Protein AF-A0A1Y5IG64-F1 (afdb_monomer_lite)

Sequence (404 aa):
MSGAPDASAPPRKKPRTCKKKAFAASEKKAPPKVEPEPERERCERTKANDAAGKISTRSSTKEAPKAEKSNAFSTGSAPATRVAELTCQTTYDVVRARCGFCLKKKSMHINLYESSIVKLFQEDPDPKQALAWMQGNGVAYEVRSALRALLKTNKFDLFTYLFETTREKTFPISAPGILNEFFNELVSNAYGLITGDGVNLVPIEKYLKFLIDSGAKAQPRNVNAVLNNGVWTDGRSETSEKLLHFLKNEGGVSPDVSHAEVALLRSNINGLKFLHDVMGVPYQAYHVSMACENLDAKTVKFLIDDAGVNHDIDELYASLRDAWLHSETLHDRRYEDPFSIERKYNELKKYLRAKKGWSPERDRERLRTILTLFENHKETFQTAIYLDMCQFLKRLHQETLMND

pLDDT: mean 74.82, std 23.99, range [23.06, 96.75]

Secondary structure (DSSP, 8-state):
--------PPPPPPPPP-PPPPPPPPP-PPPPPPPPPPPPP--PPPP--------------------------------THHHHHTT--SHHHHHHTT-HHHHHH--S--EE-HHHHHHHHHH-S-HHHHHHHHHHTT-EE-HHHHHHHHHHTT-HHHHHHHHHHHHHHHS-TT-HHHHHHHHHHHHHTHHHH----STTPPPHHHHHHHHHHTT----HHHHHHHHHHS--STT--HHHHHHHHHHHHTT-----HHHHHHHHHTT-HHHHHIIIIIT-----HHHHHHHHHTT-HHHHHIIIIIS-----HHHHHHHHHHHHHH-HHHHHHHHH-HHHHHHHHHHHHHHHHHHHT--HHHHHHHHHHHHHHHHHHGGGS-HHHHHHHHHHHHHHHHHHHTT-

Foldseek 3Di:
DDDDDDDDDDDDDDDDDDDDDDDDDDDDDDDDDDDDDDDDDDDDDDDDDDDDDDDDDDDDDDDDDDDDDDDDDDPPPPPPVVVVVVQQPALLRCLLVLPPVCLVVDPDLSEDDLVSLLVLLQPRPCNLVSVVSCVVSVRHYDLLSNLLSCQQSQPVVSSLVSCVVCVCPQCNPVCVVSLQVSLLVCLLCVPVRHPDDDPDHDHSLVVSLVSVVVPHAQDQVSLLSLLQRPDQDPPRRVSSLVSVVSCVPRRVDQDEAVSLVSNLVVLRQSSVCCCCVPRVHAYEQVSLLSNLLVLPQVNNCCVCPPSVHDDDLVVSLVSSVCCCVDPPVLVVVCVVPVVVSVVSSLSNNVVSCVVVVNDLVNLVVVLVVVVVVCVVCVVVDDPVVSVVVVVVSVVSVVVSVVND

Radius of gyration: 36.65 Å; chains: 1; bounding box: 65×60×144 Å

Organism: Ostreococcus tauri (NCBI:txid70448)

Structure (mmCIF, N/CA/C/O backbone):
data_AF-A0A1Y5IG64-F1
#
_entry.id   AF-A0A1Y5IG64-F1
#
loop_
_atom_site.group_PDB
_atom_site.id
_atom_site.type_symbol
_atom_site.label_atom_id
_atom_site.label_alt_id
_atom_site.label_comp_id
_atom_site.label_asym_id
_atom_site.label_entity_id
_atom_site.label_seq_id
_atom_site.pdbx_PDB_ins_code
_atom_site.Cartn_x
_atom_site.Cartn_y
_atom_site.Cartn_z
_atom_site.occupancy
_atom_site.B_iso_or_equiv
_atom_site.auth_seq_id
_atom_site.auth_comp_id
_atom_site.auth_asym_id
_atom_site.auth_atom_id
_atom_site.pdbx_PDB_model_num
ATOM 1 N N . MET A 1 1 ? -23.969 -7.029 -63.783 1.00 33.97 1 MET A N 1
ATOM 2 C CA . MET A 1 1 ? -22.549 -6.764 -64.097 1.00 33.97 1 MET A CA 1
ATOM 3 C C . MET A 1 1 ? -22.362 -5.259 -64.167 1.00 33.97 1 MET A C 1
ATOM 5 O O . MET A 1 1 ? -23.190 -4.654 -64.826 1.00 33.97 1 MET A O 1
ATOM 9 N N . SER A 1 2 ? -21.333 -4.734 -63.482 1.00 33.03 2 SER A N 1
ATOM 10 C CA . SER A 1 2 ? -20.547 -3.512 -63.796 1.00 33.03 2 SER A CA 1
ATOM 11 C C . SER A 1 2 ? -21.308 -2.177 -63.987 1.00 33.03 2 SER A C 1
ATOM 13 O O . SER A 1 2 ? -22.232 -2.113 -64.775 1.00 33.03 2 SER A O 1
ATOM 15 N N . GLY A 1 3 ? -20.973 -1.030 -63.391 1.00 28.92 3 GLY A N 1
ATOM 16 C CA . GLY A 1 3 ? -19.841 -0.585 -62.580 1.00 28.92 3 GLY A CA 1
ATOM 17 C C . GLY A 1 3 ? -20.014 0.906 -62.189 1.00 28.92 3 GLY A C 1
ATOM 18 O O . GLY A 1 3 ? -20.850 1.577 -62.777 1.00 28.92 3 GLY A O 1
ATOM 19 N N . ALA A 1 4 ? -19.240 1.308 -61.164 1.00 36.53 4 ALA A N 1
ATOM 20 C CA . ALA A 1 4 ? -18.713 2.607 -60.656 1.00 36.53 4 ALA A CA 1
ATOM 21 C C . ALA A 1 4 ? -19.200 3.994 -61.181 1.00 36.53 4 ALA A C 1
ATOM 23 O O . ALA A 1 4 ? -19.799 4.053 -62.247 1.00 36.53 4 ALA A O 1
ATOM 24 N N . PRO A 1 5 ? -18.803 5.148 -60.572 1.00 45.94 5 PRO A N 1
ATOM 25 C CA . PRO A 1 5 ? -18.219 5.452 -59.242 1.00 45.94 5 PRO A CA 1
ATOM 26 C C . PRO A 1 5 ? -19.018 6.551 -58.471 1.00 45.94 5 PRO A C 1
ATOM 28 O O . PRO A 1 5 ? -19.891 7.184 -59.045 1.00 45.94 5 PRO A O 1
ATOM 31 N N . ASP A 1 6 ? -18.736 6.809 -57.185 1.00 33.69 6 ASP A N 1
ATOM 32 C CA . ASP A 1 6 ? -18.164 8.107 -56.761 1.00 33.69 6 ASP A CA 1
ATOM 33 C C . ASP A 1 6 ? -17.884 8.204 -55.255 1.00 33.69 6 ASP A C 1
ATOM 35 O O . ASP A 1 6 ? -18.617 7.707 -54.399 1.00 33.69 6 ASP A O 1
ATOM 39 N N . ALA A 1 7 ? -16.770 8.866 -54.961 1.00 36.84 7 ALA A N 1
ATOM 40 C CA . ALA A 1 7 ? -16.235 9.119 -53.638 1.00 36.84 7 ALA A CA 1
ATOM 41 C C . ALA A 1 7 ? -16.813 10.414 -53.048 1.00 36.84 7 ALA A C 1
ATOM 43 O O . ALA A 1 7 ? -16.892 11.443 -53.713 1.00 36.84 7 ALA A O 1
ATOM 44 N N . SER A 1 8 ? -17.143 10.409 -51.758 1.00 34.44 8 SER A N 1
ATOM 45 C CA . SER A 1 8 ? -17.348 11.637 -50.983 1.00 34.44 8 SER A CA 1
ATOM 46 C C . SER A 1 8 ? -16.891 11.414 -49.546 1.00 34.44 8 SER A C 1
ATOM 48 O O . SER A 1 8 ? -17.601 10.853 -48.715 1.00 34.44 8 SER A O 1
ATOM 50 N N . ALA A 1 9 ? -15.655 11.831 -49.275 1.00 38.62 9 ALA A N 1
ATOM 51 C CA . ALA A 1 9 ? -15.092 11.916 -47.935 1.00 38.62 9 ALA A CA 1
ATOM 52 C C . ALA A 1 9 ? -15.527 13.235 -47.256 1.00 38.62 9 ALA A C 1
ATOM 54 O O . ALA A 1 9 ? -15.556 14.274 -47.919 1.00 38.62 9 ALA A O 1
ATOM 55 N N . PRO A 1 10 ? -15.822 13.240 -45.942 1.00 39.34 10 PRO A N 1
ATOM 56 C CA . PRO A 1 10 ? -16.149 14.461 -45.210 1.00 39.34 10 PRO A CA 1
ATOM 57 C C . PRO A 1 10 ? -14.890 15.284 -44.849 1.00 39.34 10 PRO A C 1
ATOM 59 O O . PRO A 1 10 ? -13.783 14.742 -44.770 1.00 39.34 10 PRO A O 1
ATOM 62 N N . PRO A 1 11 ? -15.027 16.604 -44.606 1.00 34.50 11 PRO A N 1
ATOM 63 C CA . PRO A 1 11 ? -13.896 17.524 -44.507 1.00 34.50 11 PRO A CA 1
ATOM 64 C C . PRO A 1 11 ? -13.125 17.417 -43.180 1.00 34.50 11 PRO A C 1
ATOM 66 O O . PRO A 1 11 ? -13.697 17.330 -42.091 1.00 34.50 11 PRO A O 1
ATOM 69 N N . ARG A 1 12 ? -11.790 17.508 -43.278 1.00 36.34 12 ARG A N 1
ATOM 70 C CA . ARG A 1 12 ? -10.842 17.578 -42.152 1.00 36.34 12 ARG A CA 1
ATOM 71 C C . ARG A 1 12 ? -11.046 18.861 -41.331 1.00 36.34 12 ARG A C 1
ATOM 73 O O . ARG A 1 12 ? -10.900 19.968 -41.850 1.00 36.34 12 ARG A O 1
ATOM 80 N N . LYS A 1 13 ? -11.307 18.723 -40.026 1.00 37.69 13 LYS A N 1
ATOM 81 C CA . LYS A 1 13 ? -11.280 19.835 -39.058 1.00 37.69 13 LYS A CA 1
ATOM 82 C C . LYS A 1 13 ? -9.829 20.257 -38.776 1.00 37.69 13 LYS A C 1
ATOM 84 O O . LYS A 1 13 ? -8.991 19.422 -38.451 1.00 37.69 13 LYS A O 1
ATOM 89 N N . LYS A 1 14 ? -9.549 21.561 -38.892 1.00 38.91 14 LYS A N 1
ATOM 90 C CA . LYS A 1 14 ? -8.269 22.194 -38.521 1.00 38.91 14 LYS A CA 1
ATOM 91 C C . LYS A 1 14 ? -8.061 22.161 -36.993 1.00 38.91 14 LYS A C 1
ATOM 93 O O . LYS A 1 14 ? -9.038 22.349 -36.263 1.00 38.91 14 LYS A O 1
ATOM 98 N N . PRO A 1 15 ? -6.824 21.982 -36.494 1.00 33.06 15 PRO A N 1
ATOM 99 C CA . PRO A 1 15 ? -6.539 22.009 -35.061 1.00 33.06 15 PRO A CA 1
ATOM 100 C C . PRO A 1 15 ? -6.645 23.430 -34.484 1.00 33.06 15 PRO A C 1
ATOM 102 O O . PRO A 1 15 ? -6.198 24.406 -35.088 1.00 33.06 15 PRO A O 1
ATOM 105 N N . ARG A 1 16 ? -7.259 23.533 -33.299 1.00 32.62 16 ARG A N 1
ATOM 106 C CA . ARG A 1 16 ? -7.355 24.761 -32.497 1.00 32.62 16 ARG A CA 1
ATOM 107 C C . ARG A 1 16 ? -5.988 25.102 -31.898 1.00 32.62 16 ARG A C 1
ATOM 109 O O . ARG A 1 16 ? -5.377 24.275 -31.232 1.00 32.62 16 ARG A O 1
ATOM 116 N N . THR A 1 17 ? -5.550 26.340 -32.090 1.00 32.34 17 THR A N 1
ATOM 117 C CA . THR A 1 17 ? -4.389 26.937 -31.428 1.00 32.34 17 THR A CA 1
ATOM 118 C C . THR A 1 17 ? -4.744 27.346 -29.993 1.00 32.34 17 THR A C 1
ATOM 120 O O . THR A 1 17 ? -5.637 28.163 -29.767 1.00 32.34 17 THR A O 1
ATOM 123 N N . CYS A 1 18 ? -4.038 26.793 -29.004 1.00 29.41 18 CYS A N 1
ATOM 124 C CA . CYS A 1 18 ? -4.096 27.262 -27.618 1.00 29.41 18 CYS A CA 1
ATOM 125 C C . CYS A 1 18 ? -3.250 28.534 -27.467 1.00 29.41 18 CYS A C 1
ATOM 127 O O . CYS A 1 18 ? -2.028 28.506 -27.610 1.00 29.41 18 CYS A O 1
ATOM 129 N N . LYS A 1 19 ? -3.900 29.663 -27.161 1.00 32.22 19 LYS A N 1
ATOM 130 C CA . LYS A 1 19 ? -3.225 30.897 -26.741 1.00 32.22 19 LYS A CA 1
ATOM 131 C C . LYS A 1 19 ? -2.602 30.688 -25.355 1.00 32.22 19 LYS A C 1
ATOM 133 O O . LYS A 1 19 ? -3.322 30.432 -24.392 1.00 32.22 19 LYS A O 1
ATOM 138 N N . LYS A 1 20 ? -1.276 30.844 -25.260 1.00 31.23 20 LYS A N 1
ATOM 139 C CA . LYS A 1 20 ? -0.533 31.016 -24.000 1.00 31.23 20 LYS A CA 1
ATOM 140 C C . LYS A 1 20 ? -1.132 32.193 -23.220 1.00 31.23 20 LYS A C 1
ATOM 142 O O . LYS A 1 20 ? -1.139 33.315 -23.723 1.00 31.23 20 LYS A O 1
ATOM 147 N N . LYS A 1 21 ? -1.609 31.955 -21.995 1.00 31.77 21 LYS A N 1
ATOM 148 C CA . LYS A 1 21 ? -1.786 33.027 -21.007 1.00 31.77 21 LYS A CA 1
ATOM 149 C C . LYS A 1 21 ? -0.407 33.365 -20.446 1.00 31.77 21 LYS A C 1
ATOM 151 O O . LYS A 1 21 ? 0.271 32.495 -19.910 1.00 31.77 21 LYS A O 1
ATOM 156 N N . ALA A 1 22 ? 0.000 34.616 -20.625 1.00 30.78 22 ALA A N 1
ATOM 157 C CA . ALA A 1 22 ? 1.173 35.189 -19.988 1.00 30.78 22 ALA A CA 1
ATOM 158 C C . ALA A 1 22 ? 0.936 35.275 -18.472 1.00 30.78 22 ALA A C 1
ATOM 160 O O . ALA A 1 22 ? -0.096 35.790 -18.039 1.00 30.78 22 ALA A O 1
ATOM 161 N N . PHE A 1 23 ? 1.879 34.768 -17.679 1.00 31.48 23 PHE A N 1
ATOM 162 C CA . PHE A 1 23 ? 1.954 35.075 -16.255 1.00 31.48 23 PHE A CA 1
ATOM 163 C C . PHE A 1 23 ? 2.516 36.490 -16.101 1.00 31.48 23 PHE A C 1
ATOM 165 O O . PHE A 1 23 ? 3.599 36.795 -16.599 1.00 31.48 23 PHE A O 1
ATOM 172 N N . ALA A 1 24 ? 1.747 37.358 -15.446 1.00 29.95 24 ALA A N 1
ATOM 173 C CA . ALA A 1 24 ? 2.205 38.668 -15.018 1.00 29.95 24 ALA A CA 1
ATOM 174 C C . ALA A 1 24 ? 3.202 38.507 -13.860 1.00 29.95 24 ALA A C 1
ATOM 176 O O . ALA A 1 24 ? 2.967 37.732 -12.932 1.00 29.95 24 ALA A O 1
ATOM 177 N N . ALA A 1 25 ? 4.309 39.244 -13.933 1.00 34.56 25 ALA A N 1
ATOM 178 C CA . ALA A 1 25 ? 5.285 39.369 -12.863 1.00 34.56 25 ALA A CA 1
ATOM 179 C C . ALA A 1 25 ? 4.632 40.022 -11.633 1.00 34.56 25 ALA A C 1
ATOM 181 O O . ALA A 1 25 ? 4.105 41.128 -11.732 1.00 34.56 25 ALA A O 1
ATOM 182 N N . SER A 1 26 ? 4.672 39.342 -10.484 1.00 32.34 26 SER A N 1
ATOM 183 C CA . SER A 1 26 ? 4.346 39.943 -9.189 1.00 32.34 26 SER A CA 1
ATOM 184 C C . SER A 1 26 ? 5.634 40.372 -8.499 1.00 32.34 26 SER A C 1
ATOM 186 O O . SER A 1 26 ? 6.600 39.615 -8.411 1.00 32.34 26 SER A O 1
ATOM 188 N N . GLU A 1 27 ? 5.619 41.609 -8.026 1.00 31.97 27 GLU A N 1
ATOM 189 C CA . GLU A 1 27 ? 6.709 42.331 -7.387 1.00 31.97 27 GLU A CA 1
ATOM 190 C C . GLU A 1 27 ? 7.271 41.618 -6.146 1.00 31.97 27 GLU A C 1
ATOM 192 O O . GLU A 1 27 ? 6.560 40.966 -5.377 1.00 31.97 27 GLU A O 1
ATOM 197 N N . LYS A 1 28 ? 8.583 41.789 -5.949 1.00 37.09 28 LYS A N 1
ATOM 198 C CA . LYS A 1 28 ? 9.351 41.338 -4.786 1.00 37.09 28 LYS A CA 1
ATOM 199 C C . LYS A 1 28 ? 8.779 41.941 -3.495 1.00 37.09 28 LYS A C 1
ATOM 201 O O . LYS A 1 28 ? 8.918 43.139 -3.265 1.00 37.09 28 LYS A O 1
ATOM 206 N N . LYS A 1 29 ? 8.240 41.104 -2.604 1.00 31.36 29 LYS A N 1
ATOM 207 C CA . LYS A 1 29 ? 8.112 41.430 -1.174 1.00 31.36 29 LYS A CA 1
ATOM 208 C C . LYS A 1 29 ? 9.368 40.961 -0.441 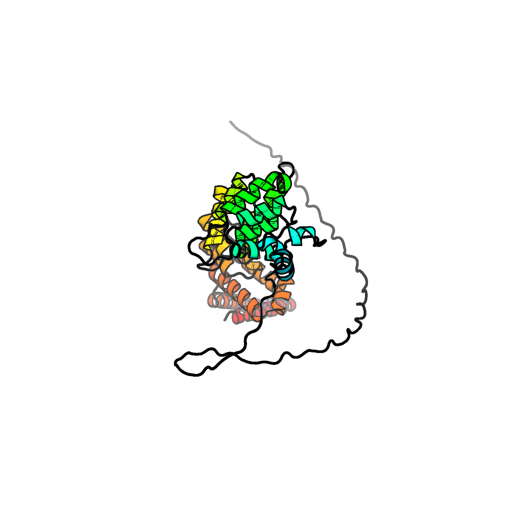1.00 31.36 29 LYS A C 1
ATOM 210 O O . LYS A 1 29 ? 9.766 39.808 -0.570 1.00 31.36 29 LYS A O 1
ATOM 215 N N . ALA A 1 30 ? 9.994 41.872 0.301 1.00 37.03 30 ALA A N 1
ATOM 216 C CA . ALA A 1 30 ? 11.120 41.576 1.181 1.00 37.03 30 ALA A CA 1
ATOM 217 C C . ALA A 1 30 ? 10.719 40.566 2.282 1.00 37.03 30 ALA A C 1
ATOM 219 O O . ALA A 1 30 ? 9.566 40.592 2.724 1.00 37.03 30 ALA A O 1
ATOM 220 N N . PRO A 1 31 ? 11.638 39.697 2.743 1.00 36.34 31 PRO A N 1
ATOM 221 C CA . PRO A 1 31 ? 11.365 38.792 3.854 1.00 36.34 31 PRO A CA 1
ATOM 222 C C . PRO A 1 31 ? 11.219 39.574 5.176 1.00 36.34 31 PRO A C 1
ATOM 224 O O . PRO A 1 31 ? 11.891 40.595 5.360 1.00 36.34 31 PRO A O 1
ATOM 227 N N . PRO A 1 32 ? 10.353 39.129 6.105 1.00 33.94 32 PRO A N 1
ATOM 228 C CA . PRO A 1 32 ? 10.212 39.765 7.410 1.00 33.94 32 PRO A CA 1
ATOM 229 C C . PRO A 1 32 ? 11.474 39.572 8.267 1.00 33.94 32 PRO A C 1
ATOM 231 O O . PRO A 1 32 ? 12.120 38.525 8.226 1.00 33.94 32 PRO A O 1
ATOM 234 N N . LYS A 1 33 ? 11.812 40.604 9.052 1.00 31.08 33 LYS A N 1
ATOM 235 C CA . LYS A 1 33 ? 12.864 40.584 10.079 1.00 31.08 33 LYS A CA 1
ATOM 236 C C . LYS A 1 33 ? 12.590 39.469 11.093 1.00 31.08 33 LYS A C 1
ATOM 238 O O . LYS A 1 33 ? 11.515 39.432 11.682 1.00 31.08 33 LYS A O 1
ATOM 243 N N . VAL A 1 34 ? 13.587 38.617 11.317 1.00 35.06 34 VAL A N 1
ATOM 244 C CA . VAL A 1 34 ? 13.634 37.665 12.433 1.00 35.06 34 VAL A CA 1
ATOM 245 C C . VAL A 1 34 ? 14.163 38.413 13.658 1.00 35.06 34 VAL A C 1
ATOM 247 O O . VAL A 1 34 ? 15.277 38.937 13.620 1.00 35.06 34 VAL A O 1
ATOM 250 N N . GLU A 1 35 ? 13.361 38.502 14.717 1.00 31.98 35 GLU A N 1
ATOM 251 C CA . GLU A 1 35 ? 13.835 38.898 16.047 1.00 31.98 35 GLU A CA 1
ATOM 252 C C . GLU A 1 35 ? 14.477 37.681 16.744 1.00 31.98 35 GLU A C 1
ATOM 254 O O . GLU A 1 35 ? 13.980 36.564 16.581 1.00 31.98 35 GLU A O 1
ATOM 259 N N . PRO A 1 36 ? 15.586 37.853 17.485 1.00 31.89 36 PRO A N 1
ATOM 260 C CA . PRO A 1 36 ? 16.264 36.745 18.152 1.00 31.89 36 PRO A CA 1
ATOM 261 C C . PRO A 1 36 ? 15.487 36.276 19.395 1.00 31.89 36 PRO A C 1
ATOM 263 O O . PRO A 1 36 ? 15.160 37.077 20.269 1.00 31.89 36 PRO A O 1
ATOM 266 N N . GLU A 1 37 ? 15.222 34.969 19.489 1.00 34.62 37 GLU A N 1
ATOM 267 C CA . GLU A 1 37 ? 14.713 34.334 20.712 1.00 34.62 37 GLU A CA 1
ATOM 268 C C . GLU A 1 37 ? 15.788 34.307 21.820 1.00 34.62 37 GLU A C 1
ATOM 270 O O . GLU A 1 37 ? 16.969 34.106 21.525 1.00 34.62 37 GLU A O 1
ATOM 275 N N . PRO A 1 38 ? 15.399 34.468 23.100 1.00 31.50 38 PRO A N 1
ATOM 276 C CA . PRO A 1 38 ? 16.320 34.415 24.229 1.00 31.50 38 PRO A CA 1
ATOM 277 C C . PRO A 1 38 ? 16.741 32.975 24.566 1.00 31.50 38 PRO A C 1
ATOM 279 O O . PRO A 1 38 ? 15.919 32.057 24.633 1.00 31.50 38 PRO A O 1
ATOM 282 N N . GLU A 1 39 ? 18.040 32.809 24.820 1.00 30.05 39 GLU A N 1
ATOM 283 C CA . GLU A 1 39 ? 18.695 31.566 25.229 1.00 30.05 39 GLU A CA 1
ATOM 284 C C . GLU A 1 39 ? 17.996 30.917 26.437 1.00 30.05 39 GLU A C 1
ATOM 286 O O . GLU A 1 39 ? 17.817 31.535 27.487 1.00 30.05 39 GLU A O 1
ATOM 291 N N . ARG A 1 40 ? 17.614 29.639 26.304 1.00 29.86 40 ARG A N 1
ATOM 292 C CA . ARG A 1 40 ? 17.172 28.805 27.430 1.00 29.86 40 ARG A CA 1
ATOM 293 C C . ARG A 1 40 ? 18.341 27.977 27.949 1.00 29.86 40 ARG A C 1
ATOM 295 O O . ARG A 1 40 ? 18.925 27.183 27.213 1.00 29.86 40 ARG A O 1
ATOM 302 N N . GLU A 1 41 ? 18.630 28.155 29.234 1.00 27.66 41 GLU A N 1
ATOM 303 C CA . GLU A 1 41 ? 19.644 27.430 29.994 1.00 27.66 41 GLU A CA 1
ATOM 304 C C . GLU A 1 41 ? 19.469 25.907 29.915 1.00 27.66 41 GLU A C 1
ATOM 306 O O . GLU A 1 41 ? 18.396 25.332 30.124 1.00 27.66 41 GLU A O 1
ATOM 311 N N . ARG A 1 42 ? 20.591 25.254 29.626 1.00 24.09 42 ARG A N 1
ATOM 312 C CA . ARG A 1 42 ? 20.786 23.811 29.558 1.00 24.09 42 ARG A CA 1
ATOM 313 C C . ARG A 1 42 ? 20.943 23.259 30.978 1.00 24.09 42 ARG A C 1
ATOM 315 O O . ARG A 1 42 ? 21.977 23.459 31.602 1.00 24.09 42 ARG A O 1
ATOM 322 N N . CYS A 1 43 ? 19.947 22.530 31.478 1.00 24.50 43 CYS A N 1
ATOM 323 C CA . CYS A 1 43 ? 20.066 21.795 32.739 1.00 24.50 43 CYS A CA 1
ATOM 324 C C . CYS A 1 43 ? 20.716 20.422 32.480 1.00 24.50 43 CYS A C 1
ATOM 326 O O . CYS A 1 43 ? 20.149 19.567 31.795 1.00 24.50 43 CYS A O 1
ATOM 328 N N . GLU A 1 44 ? 21.936 20.239 32.984 1.00 26.95 44 GLU A N 1
ATOM 329 C CA . GLU A 1 44 ? 22.725 19.011 32.886 1.00 26.95 44 GLU A CA 1
ATOM 330 C C . GLU A 1 44 ? 22.124 17.884 33.747 1.00 26.95 44 GLU A C 1
ATOM 332 O O . GLU A 1 44 ? 21.867 18.055 34.937 1.00 26.95 44 GLU A O 1
ATOM 337 N N . ARG A 1 45 ? 21.926 16.699 33.152 1.00 25.84 45 ARG A N 1
ATOM 338 C CA . ARG A 1 45 ? 21.667 15.444 33.877 1.00 25.84 45 ARG A CA 1
ATOM 339 C C . ARG A 1 45 ? 22.962 14.647 33.995 1.00 25.84 45 ARG A C 1
ATOM 341 O O . ARG A 1 45 ? 23.538 14.221 32.995 1.00 25.84 45 ARG A O 1
ATOM 348 N N . THR A 1 46 ? 23.382 14.429 35.233 1.00 28.17 46 THR A N 1
ATOM 349 C CA . THR A 1 46 ? 24.524 13.615 35.655 1.00 28.17 46 THR A CA 1
ATOM 350 C C . THR A 1 46 ? 24.299 12.119 35.397 1.00 28.17 46 THR A C 1
ATOM 352 O O . THR A 1 46 ? 23.197 11.597 35.561 1.00 28.17 46 THR A O 1
ATOM 355 N N . LYS A 1 47 ? 25.377 11.432 34.994 1.00 27.84 47 LYS A N 1
ATOM 356 C CA . LYS A 1 47 ? 25.486 9.979 34.770 1.00 27.84 47 LYS A CA 1
ATOM 357 C C . LYS A 1 47 ? 25.754 9.216 36.078 1.00 27.84 47 LYS A C 1
ATOM 359 O O . LYS A 1 47 ? 26.572 9.676 36.866 1.00 27.84 47 LYS A O 1
ATOM 364 N N . ALA A 1 48 ? 25.179 8.018 36.216 1.00 27.59 48 ALA A N 1
ATOM 365 C CA . ALA A 1 48 ? 25.735 6.832 36.902 1.00 27.59 48 ALA A CA 1
ATOM 366 C C . ALA A 1 48 ? 24.775 5.652 36.619 1.00 27.59 48 ALA A C 1
ATOM 368 O O . ALA A 1 48 ? 23.611 5.724 36.995 1.00 27.59 48 ALA A O 1
ATOM 369 N N . ASN A 1 49 ? 25.094 4.722 35.717 1.00 29.27 49 ASN A N 1
ATOM 370 C CA . ASN A 1 49 ? 25.984 3.550 35.809 1.00 29.27 49 ASN A CA 1
ATOM 371 C C . ASN A 1 49 ? 25.178 2.250 35.969 1.00 29.27 49 ASN A C 1
ATOM 373 O O . ASN A 1 49 ? 24.518 2.023 36.980 1.00 29.27 49 ASN A O 1
ATOM 377 N N . ASP A 1 50 ? 25.297 1.405 34.946 1.00 27.34 50 ASP A N 1
ATOM 378 C CA . ASP A 1 50 ? 24.970 -0.016 34.944 1.00 27.34 50 ASP A CA 1
ATOM 379 C C . ASP A 1 50 ? 25.858 -0.796 35.925 1.00 27.34 50 ASP A C 1
ATOM 381 O O . ASP A 1 50 ? 27.055 -0.527 36.021 1.00 27.34 50 ASP A O 1
ATOM 385 N N . ALA A 1 51 ? 25.289 -1.802 36.595 1.00 28.89 51 ALA A N 1
ATOM 386 C CA . ALA A 1 51 ? 25.744 -3.199 36.523 1.00 28.89 51 ALA A CA 1
ATOM 387 C C . ALA A 1 51 ? 25.022 -4.073 37.564 1.00 28.89 51 ALA A C 1
ATOM 389 O O . ALA A 1 51 ? 25.056 -3.830 38.769 1.00 28.89 51 ALA A O 1
ATOM 390 N N . ALA A 1 52 ? 24.402 -5.140 37.069 1.00 28.03 52 ALA A N 1
ATOM 391 C CA . ALA A 1 52 ? 23.886 -6.260 37.840 1.00 28.03 52 ALA A CA 1
ATOM 392 C C . ALA A 1 52 ? 25.015 -7.201 38.308 1.00 28.03 52 ALA A C 1
ATOM 394 O O . ALA A 1 52 ? 26.004 -7.370 37.596 1.00 28.03 52 ALA A O 1
ATOM 395 N N . GLY A 1 53 ? 24.809 -7.931 39.417 1.00 24.72 53 GLY A N 1
ATOM 396 C CA . GLY A 1 53 ? 25.487 -9.222 39.608 1.00 24.72 53 GLY A CA 1
ATOM 397 C C . GLY A 1 53 ? 25.704 -9.758 41.033 1.00 24.72 53 GLY A C 1
ATOM 398 O O . GLY A 1 53 ? 26.719 -9.464 41.643 1.00 24.72 53 GLY A O 1
ATOM 399 N N . LYS A 1 54 ? 24.837 -10.712 41.419 1.00 27.84 54 LYS A N 1
ATOM 400 C CA . LYS A 1 54 ? 25.085 -11.958 42.199 1.00 27.84 54 LYS A CA 1
ATOM 401 C C . LYS A 1 54 ? 25.254 -11.953 43.743 1.00 27.84 54 LYS A C 1
ATOM 403 O O . LYS A 1 54 ? 26.304 -11.646 44.281 1.00 27.84 54 LYS A O 1
ATOM 408 N N . ILE A 1 55 ? 24.197 -12.464 44.401 1.00 26.92 55 ILE A N 1
ATOM 409 C CA . ILE A 1 55 ? 24.088 -13.686 45.252 1.00 26.92 55 ILE A CA 1
ATOM 410 C C . ILE A 1 55 ? 25.279 -14.042 46.178 1.00 26.92 55 ILE A C 1
ATOM 412 O O . ILE A 1 55 ? 26.340 -14.392 45.677 1.00 26.92 55 ILE A O 1
ATOM 416 N N . SER A 1 56 ? 25.050 -14.164 47.503 1.00 24.92 56 SER A N 1
ATOM 417 C CA . SER A 1 56 ? 25.011 -15.464 48.231 1.00 24.92 56 SER A CA 1
ATOM 418 C C . SER A 1 56 ? 25.257 -15.384 49.759 1.00 24.92 56 SER A C 1
ATOM 420 O O . SER A 1 56 ? 26.304 -14.939 50.210 1.00 24.92 56 SER A O 1
ATOM 422 N N . THR A 1 57 ? 24.350 -16.040 50.501 1.00 25.47 57 THR A N 1
ATOM 423 C CA . THR A 1 57 ? 24.528 -16.886 51.714 1.00 25.47 57 THR A CA 1
ATOM 424 C C . THR A 1 57 ? 24.871 -16.353 53.117 1.00 25.47 57 THR A C 1
ATOM 426 O O . THR A 1 57 ? 25.910 -15.748 53.336 1.00 25.47 57 THR A O 1
ATOM 429 N N . ARG A 1 58 ? 24.086 -16.929 54.060 1.00 23.06 58 ARG A N 1
ATOM 430 C CA . ARG A 1 58 ? 24.394 -17.360 55.450 1.00 23.06 58 ARG A CA 1
ATOM 431 C C . ARG A 1 58 ? 24.549 -16.254 56.500 1.00 23.06 58 ARG A C 1
ATOM 433 O O . ARG A 1 58 ? 25.088 -15.206 56.220 1.00 23.06 58 ARG A O 1
ATOM 440 N N . SER A 1 59 ? 24.239 -16.430 57.780 1.00 25.16 59 SER A N 1
ATOM 441 C CA . SER A 1 59 ? 23.333 -17.268 58.580 1.00 25.16 59 SER A CA 1
ATOM 442 C C . SER A 1 59 ? 23.587 -16.846 60.035 1.00 25.16 59 SER A C 1
ATOM 444 O O . SER A 1 59 ? 24.729 -16.584 60.390 1.00 25.16 59 SER A O 1
ATOM 446 N N . SER A 1 60 ? 22.535 -16.896 60.852 1.00 27.66 60 SER A N 1
ATOM 447 C CA . SER A 1 60 ? 22.528 -17.123 62.306 1.00 27.66 60 SER A CA 1
ATOM 448 C C . SER A 1 60 ? 22.961 -16.029 63.302 1.00 27.66 60 SER A C 1
ATOM 450 O O . SER A 1 60 ? 24.094 -15.564 63.329 1.00 27.66 60 SER A O 1
ATOM 452 N N . THR A 1 61 ? 22.044 -15.886 64.269 1.00 26.47 61 THR A N 1
ATOM 453 C CA . THR A 1 61 ? 22.200 -15.864 65.739 1.00 26.47 61 THR A CA 1
ATOM 454 C C . THR A 1 61 ? 22.245 -14.550 66.517 1.00 26.47 61 THR A C 1
ATOM 456 O O . THR A 1 61 ? 23.194 -13.789 66.409 1.00 26.47 61 THR A O 1
ATOM 459 N N . LYS A 1 62 ? 21.279 -14.516 67.463 1.00 27.55 62 LYS A N 1
ATOM 460 C CA . LYS A 1 62 ? 21.270 -13.924 68.817 1.00 27.55 62 LYS A CA 1
ATOM 461 C C . LYS A 1 62 ? 21.175 -12.391 68.849 1.00 27.55 62 LYS A C 1
ATOM 463 O O . LYS A 1 62 ? 21.822 -11.718 68.076 1.00 27.55 62 LYS A O 1
ATOM 468 N N . GLU A 1 63 ? 20.339 -11.756 69.666 1.00 27.23 63 GLU A N 1
ATOM 469 C CA . GLU A 1 63 ? 19.864 -12.088 71.010 1.00 27.23 63 GLU A CA 1
ATOM 470 C C . GLU A 1 63 ? 18.634 -11.214 71.345 1.00 27.23 63 GLU A C 1
ATOM 472 O O . GLU A 1 63 ? 18.520 -10.087 70.870 1.00 27.23 63 GLU A O 1
ATOM 477 N N . ALA A 1 64 ? 17.722 -11.726 72.174 1.00 30.34 64 ALA A N 1
ATOM 478 C CA . ALA A 1 64 ? 16.750 -10.921 72.923 1.00 30.34 64 ALA A CA 1
ATOM 479 C C . ALA A 1 64 ? 17.324 -10.668 74.333 1.00 30.34 64 ALA A C 1
ATOM 481 O O . ALA A 1 64 ? 18.127 -11.488 74.789 1.00 30.34 64 ALA A O 1
ATOM 482 N N . PRO A 1 65 ? 16.888 -9.628 75.073 1.00 38.69 65 PRO A N 1
ATOM 483 C CA . PRO A 1 65 ? 15.712 -9.842 75.929 1.00 38.69 65 PRO A CA 1
ATOM 484 C C . PRO A 1 65 ? 14.796 -8.615 76.175 1.00 38.69 65 PRO A C 1
ATOM 486 O O . PRO A 1 65 ? 15.237 -7.478 76.116 1.00 38.69 65 PRO A O 1
ATOM 489 N N . LYS A 1 66 ? 13.523 -8.938 76.496 1.00 29.11 66 LYS A N 1
ATOM 490 C CA . LYS A 1 66 ? 12.581 -8.402 77.526 1.00 29.11 66 LYS A CA 1
ATOM 491 C C . LYS A 1 66 ? 12.551 -6.888 77.831 1.00 29.11 66 LYS A C 1
ATOM 493 O O . LYS A 1 66 ? 13.582 -6.266 77.968 1.00 29.11 66 LYS A O 1
ATOM 498 N N . ALA A 1 67 ? 11.448 -6.255 78.223 1.00 29.39 67 ALA A N 1
ATOM 499 C CA . ALA A 1 67 ? 10.005 -6.498 78.281 1.00 29.39 67 ALA A CA 1
ATOM 500 C C . ALA A 1 67 ? 9.432 -5.221 78.927 1.00 29.39 67 ALA A C 1
ATOM 502 O O . ALA A 1 67 ? 9.989 -4.796 79.930 1.00 29.39 67 ALA A O 1
ATOM 503 N N . GLU A 1 68 ? 8.308 -4.671 78.465 1.00 26.75 68 GLU A N 1
ATOM 504 C CA . GLU A 1 68 ? 7.420 -3.910 79.354 1.00 26.75 68 GLU A CA 1
ATOM 505 C C . GLU A 1 68 ? 5.995 -3.855 78.798 1.00 26.75 68 GLU A C 1
ATOM 507 O O . GLU A 1 68 ? 5.757 -3.659 77.608 1.00 26.75 68 GLU A O 1
ATOM 512 N N . LYS A 1 69 ? 5.043 -4.138 79.689 1.00 30.89 69 LYS A N 1
ATOM 513 C CA . LYS A 1 69 ? 3.601 -4.143 79.450 1.00 30.89 69 LYS A CA 1
ATOM 514 C C . LYS A 1 69 ? 3.074 -2.714 79.572 1.00 30.89 69 LYS A C 1
ATOM 516 O O . LYS A 1 69 ? 3.395 -2.054 80.552 1.00 30.89 69 LYS A O 1
ATOM 521 N N . SER A 1 70 ? 2.124 -2.316 78.730 1.00 28.16 70 SER A N 1
ATOM 522 C CA . SER A 1 70 ? 0.920 -1.629 79.224 1.00 28.16 70 SER A CA 1
ATOM 523 C C . SER A 1 70 ? -0.186 -1.537 78.167 1.00 28.16 70 SER A C 1
ATOM 525 O O . SER A 1 70 ? -0.033 -0.957 77.104 1.00 28.16 70 SER A O 1
ATOM 527 N N . ASN A 1 71 ? -1.299 -2.169 78.536 1.00 27.70 71 ASN A N 1
ATOM 528 C CA . ASN A 1 71 ? -2.703 -1.816 78.348 1.00 27.70 71 ASN A CA 1
ATOM 529 C C . ASN A 1 71 ? -3.286 -1.449 76.973 1.00 27.70 71 ASN A C 1
ATOM 531 O O . ASN A 1 71 ? -2.912 -0.508 76.286 1.00 27.70 71 ASN A O 1
ATOM 535 N N . ALA A 1 72 ? -4.348 -2.203 76.689 1.00 35.53 72 ALA A N 1
ATOM 536 C CA . ALA A 1 72 ? -5.306 -2.073 75.614 1.00 35.53 72 ALA A CA 1
ATOM 537 C C . ALA A 1 72 ? -5.888 -0.661 75.459 1.00 35.53 72 ALA A C 1
ATOM 539 O O . ALA A 1 72 ? -6.374 -0.064 76.419 1.00 35.53 72 ALA A O 1
ATOM 540 N N . PHE A 1 73 ? -5.982 -0.218 74.206 1.00 27.50 73 PHE A N 1
ATOM 541 C CA . PHE A 1 73 ? -7.009 0.715 73.770 1.00 27.50 73 PHE A CA 1
ATOM 542 C C . PHE A 1 73 ? -7.528 0.267 72.402 1.00 27.50 73 PHE A C 1
ATOM 544 O O . PHE A 1 73 ? -6.779 0.208 71.433 1.00 27.50 73 PHE A O 1
ATOM 551 N N . SER A 1 74 ? -8.807 -0.116 72.392 1.00 29.44 74 SER A N 1
ATOM 552 C CA . SER A 1 74 ? -9.738 -0.147 71.262 1.00 29.44 74 SER A CA 1
ATOM 553 C C . SER A 1 74 ? -9.103 -0.155 69.863 1.00 29.44 74 SER A C 1
ATOM 555 O O . SER A 1 74 ? -8.793 0.898 69.303 1.00 29.44 74 SER A O 1
ATOM 557 N N . THR A 1 75 ? -9.002 -1.332 69.237 1.00 29.05 75 THR A N 1
ATOM 558 C CA . THR A 1 75 ? -8.929 -1.429 67.772 1.00 29.05 75 THR A CA 1
ATOM 559 C C . THR A 1 75 ? -10.290 -1.047 67.199 1.00 29.05 75 THR A C 1
ATOM 561 O O . THR A 1 75 ? -11.054 -1.886 66.725 1.00 29.05 75 THR A O 1
ATOM 564 N N . GLY A 1 76 ? -10.609 0.245 67.280 1.00 28.41 76 GLY A N 1
ATOM 565 C CA . GLY A 1 76 ? -11.601 0.865 66.428 1.00 28.41 76 GLY A CA 1
ATOM 566 C C . GLY A 1 76 ? -11.133 0.653 64.999 1.00 28.41 76 GLY A C 1
ATOM 567 O O . GLY A 1 76 ? -10.095 1.176 64.594 1.00 28.41 76 GLY A O 1
ATOM 568 N N . SER A 1 77 ? -11.868 -0.170 64.258 1.00 35.09 77 SER A N 1
ATOM 569 C CA . SER A 1 77 ? -11.691 -0.324 62.825 1.00 35.09 77 SER A CA 1
ATOM 570 C C . SER A 1 77 ? -11.667 1.068 62.198 1.00 35.09 77 SER A C 1
ATOM 572 O O . SER A 1 77 ? -12.696 1.750 62.156 1.00 35.09 77 SER A O 1
ATOM 574 N N . ALA A 1 78 ? -10.502 1.507 61.720 1.00 32.78 78 ALA A N 1
ATOM 575 C CA . ALA A 1 78 ? -10.463 2.602 60.769 1.00 32.78 78 ALA A CA 1
ATOM 576 C C . ALA A 1 78 ? -11.392 2.187 59.620 1.00 32.78 78 ALA A C 1
ATOM 578 O O . ALA A 1 78 ? -11.256 1.073 59.102 1.00 32.78 78 ALA A O 1
ATOM 579 N N . PRO A 1 79 ? -12.391 3.004 59.266 1.00 37.59 79 PRO A N 1
ATOM 580 C CA . PRO A 1 79 ? -13.376 2.570 58.304 1.00 37.59 79 PRO A CA 1
ATOM 581 C C . PRO A 1 79 ? -12.653 2.432 56.961 1.00 37.59 79 PRO A C 1
ATOM 583 O O . PRO A 1 79 ? -11.807 3.263 56.611 1.00 37.59 79 PRO A O 1
ATOM 586 N N . ALA A 1 80 ? -12.964 1.367 56.217 1.00 46.84 80 ALA A N 1
ATOM 587 C CA . ALA A 1 80 ? -12.380 1.046 54.909 1.00 46.84 80 ALA A CA 1
ATOM 588 C C . ALA A 1 80 ? -12.368 2.240 53.919 1.00 46.84 80 ALA A C 1
ATOM 590 O O . ALA A 1 80 ? -11.610 2.256 52.952 1.00 46.84 80 AL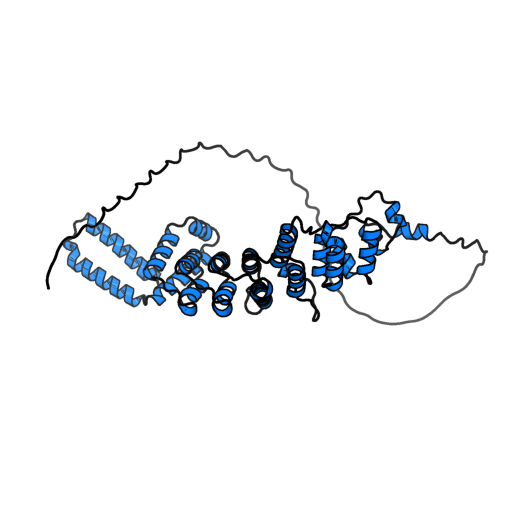A A O 1
ATOM 591 N N . THR A 1 81 ? -13.154 3.280 54.204 1.00 46.72 81 THR A N 1
ATOM 592 C CA . THR A 1 81 ? -13.194 4.592 53.553 1.00 46.72 81 THR A CA 1
ATOM 593 C C . THR A 1 81 ? -11.875 5.374 53.546 1.00 46.72 81 THR A C 1
ATOM 595 O O . THR A 1 81 ? -11.615 6.038 52.548 1.00 46.72 81 THR A O 1
ATOM 598 N N . ARG A 1 82 ? -11.012 5.311 54.575 1.00 40.16 82 ARG A N 1
ATOM 599 C CA . ARG A 1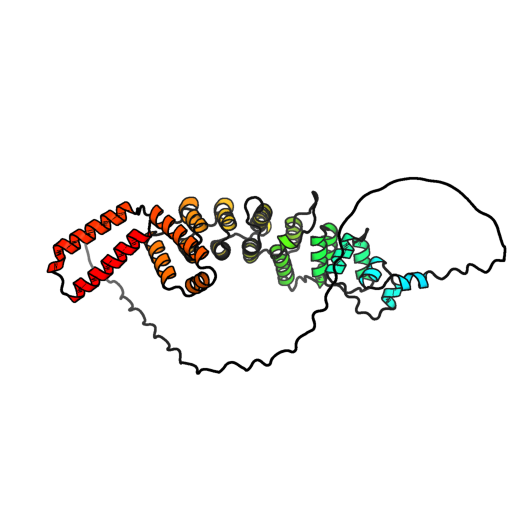 82 ? -9.744 6.088 54.572 1.00 40.16 82 ARG A CA 1
ATOM 600 C C . ARG A 1 82 ? -8.630 5.457 53.729 1.00 40.16 82 ARG A C 1
ATOM 602 O O . ARG A 1 82 ? -7.793 6.177 53.197 1.00 40.16 82 ARG A O 1
ATOM 609 N N . VAL A 1 83 ? -8.623 4.133 53.568 1.00 46.06 83 VAL A N 1
ATOM 610 C CA . VAL A 1 83 ? -7.601 3.419 52.772 1.00 46.06 83 VAL A CA 1
ATOM 611 C C . VAL A 1 83 ? -7.869 3.561 51.264 1.00 46.06 83 VAL A C 1
ATOM 613 O O . VAL A 1 83 ? -6.936 3.659 50.467 1.00 46.06 83 VAL A O 1
ATOM 616 N N . ALA A 1 84 ? -9.142 3.664 50.866 1.00 47.56 84 ALA A N 1
ATOM 617 C CA . ALA A 1 84 ? -9.538 3.908 49.477 1.00 47.56 84 ALA A CA 1
ATOM 618 C C . ALA A 1 84 ? -9.155 5.318 48.974 1.00 47.56 84 ALA A C 1
ATOM 620 O O . ALA A 1 84 ? -8.805 5.481 47.806 1.00 47.56 84 ALA A O 1
ATOM 621 N N . GLU A 1 85 ? -9.167 6.335 49.848 1.00 47.25 85 GLU A N 1
ATOM 622 C CA . GLU A 1 85 ? -8.771 7.711 49.494 1.00 47.25 85 GLU A CA 1
ATOM 623 C C . GLU A 1 85 ? -7.269 7.863 49.203 1.00 47.25 85 GLU A C 1
ATOM 625 O O . GLU A 1 85 ? -6.891 8.723 48.410 1.00 47.25 85 GLU A O 1
ATOM 630 N N . LEU A 1 86 ? -6.418 7.015 49.789 1.00 52.34 86 LEU A N 1
ATOM 631 C CA . LEU A 1 86 ? -4.958 7.074 49.632 1.00 52.34 86 LEU A CA 1
ATOM 632 C C . LEU A 1 86 ? -4.428 6.332 48.392 1.00 52.34 86 LEU A C 1
ATOM 634 O O . LEU A 1 86 ? -3.265 6.504 48.035 1.00 52.34 86 LEU A O 1
ATOM 638 N N . THR A 1 87 ? -5.256 5.525 47.722 1.00 65.56 87 THR A N 1
ATOM 639 C CA . THR A 1 87 ? -4.809 4.617 46.646 1.00 65.56 87 THR A CA 1
ATOM 640 C C . THR A 1 87 ? -5.235 5.048 45.240 1.00 65.56 87 THR A C 1
ATOM 642 O O . THR A 1 87 ? -4.537 4.738 44.278 1.00 65.56 87 THR A O 1
ATOM 645 N N . CYS A 1 88 ? -6.328 5.804 45.085 1.00 78.75 88 CYS A N 1
ATOM 646 C CA . CYS A 1 88 ? -6.850 6.200 43.769 1.00 78.75 88 CYS A CA 1
ATOM 647 C C . CYS A 1 88 ? -6.411 7.619 43.354 1.00 78.75 88 CYS A C 1
ATOM 649 O O . CYS A 1 88 ? -7.184 8.581 43.458 1.00 78.75 88 CYS A O 1
ATOM 651 N N . GLN A 1 89 ? -5.182 7.774 42.853 1.00 80.06 89 GLN A N 1
ATOM 652 C CA . GLN A 1 89 ? -4.639 9.086 42.470 1.00 80.06 89 GLN A CA 1
ATOM 653 C C . GLN A 1 89 ? -5.154 9.548 41.100 1.00 80.06 89 GLN A C 1
ATOM 655 O O . GLN A 1 89 ? -5.607 10.686 40.951 1.00 80.06 89 GLN A O 1
ATOM 660 N N . THR A 1 90 ? -5.199 8.647 40.125 1.00 81.44 90 THR A N 1
ATOM 661 C CA . THR A 1 90 ? -5.571 8.940 38.734 1.00 81.44 90 THR A CA 1
ATOM 662 C C . THR A 1 90 ? -6.967 8.422 38.372 1.00 81.44 90 THR A C 1
ATOM 664 O O . THR A 1 90 ? -7.573 7.642 39.108 1.00 81.44 90 THR A O 1
ATOM 667 N N . THR A 1 91 ? -7.493 8.849 37.217 1.00 79.94 91 THR A N 1
ATOM 668 C CA . THR A 1 91 ? -8.709 8.269 36.613 1.00 79.94 91 THR A CA 1
ATOM 669 C C . THR A 1 91 ? -8.554 6.766 36.372 1.00 79.94 91 THR A C 1
ATOM 671 O O . THR A 1 91 ? -9.474 6.001 36.647 1.00 79.94 91 THR A O 1
ATOM 674 N N . TYR A 1 92 ? -7.374 6.338 35.918 1.00 85.06 92 TYR A N 1
ATOM 675 C CA . TYR A 1 92 ? -7.051 4.928 35.719 1.00 85.06 92 TYR A CA 1
ATOM 676 C C . TYR A 1 92 ? -7.196 4.121 37.016 1.00 85.06 92 TYR A C 1
ATOM 678 O O . TYR A 1 92 ? -7.858 3.087 37.012 1.00 85.06 92 TYR A O 1
ATOM 686 N N . ASP A 1 93 ? -6.664 4.624 38.134 1.00 85.19 93 ASP A N 1
ATOM 687 C CA . ASP A 1 93 ? -6.722 3.920 39.422 1.00 85.19 93 ASP A CA 1
ATOM 688 C C . ASP A 1 93 ? -8.162 3.761 39.919 1.00 85.19 93 ASP A C 1
ATOM 690 O O . ASP A 1 93 ? -8.533 2.695 40.407 1.00 85.19 93 ASP A O 1
ATOM 694 N N . VAL A 1 94 ? -8.997 4.795 39.740 1.00 85.50 94 VAL A N 1
ATOM 695 C CA . VAL A 1 94 ? -10.426 4.748 40.096 1.00 85.50 94 VAL A CA 1
ATOM 696 C C . VAL A 1 94 ? -11.145 3.650 39.315 1.00 85.50 94 VAL A C 1
ATOM 698 O O . VAL A 1 94 ? -11.911 2.890 39.908 1.00 85.50 94 VAL A O 1
ATOM 701 N N . VAL A 1 95 ? -10.891 3.556 38.006 1.00 84.88 95 VAL A N 1
ATOM 702 C CA . VAL A 1 95 ? -11.509 2.542 37.141 1.00 84.88 95 VAL A CA 1
ATOM 703 C C . VAL A 1 95 ? -10.991 1.144 37.463 1.00 84.88 95 VAL A C 1
ATOM 705 O O . VAL A 1 95 ? -11.792 0.235 37.665 1.00 84.88 95 VAL A O 1
ATOM 708 N N . ARG A 1 96 ? -9.672 0.970 37.588 1.00 86.81 96 ARG A N 1
ATOM 709 C CA . ARG A 1 96 ? -9.047 -0.317 37.923 1.00 86.81 96 ARG A CA 1
ATOM 710 C C . ARG A 1 96 ? -9.543 -0.853 39.268 1.00 86.81 96 ARG A C 1
ATOM 712 O O . ARG A 1 96 ? -9.925 -2.015 39.373 1.00 86.81 96 ARG A O 1
ATOM 719 N N . ALA A 1 97 ? -9.588 0.004 40.288 1.00 86.31 97 ALA A N 1
ATOM 720 C CA . ALA A 1 97 ? -10.092 -0.348 41.614 1.00 86.31 97 ALA A CA 1
ATOM 721 C C . ALA A 1 97 ? -11.628 -0.414 41.684 1.00 86.31 97 ALA A C 1
ATOM 723 O O . ALA A 1 97 ? -12.167 -0.769 42.732 1.00 86.31 97 ALA A O 1
ATOM 724 N N . ARG A 1 98 ? -12.339 -0.052 40.602 1.00 89.12 98 ARG A N 1
ATOM 725 C CA . ARG A 1 98 ? -13.810 0.021 40.535 1.00 89.12 98 ARG A CA 1
ATOM 726 C C . ARG A 1 98 ? -14.384 0.858 41.698 1.00 89.12 98 ARG A C 1
ATOM 728 O O . ARG A 1 98 ? -15.411 0.532 42.297 1.00 89.12 98 ARG A O 1
ATOM 735 N N . CYS A 1 99 ? -13.692 1.943 42.058 1.00 87.00 99 CYS A N 1
ATOM 736 C CA . CYS A 1 99 ? -13.937 2.698 43.287 1.00 87.00 99 CYS A CA 1
ATOM 737 C C . CYS A 1 99 ? -15.076 3.721 43.124 1.00 87.00 99 CYS A C 1
ATOM 739 O O . CYS A 1 99 ? -14.864 4.870 42.729 1.00 87.00 99 CYS A O 1
ATOM 741 N N . GLY A 1 100 ? -16.297 3.326 43.498 1.00 81.25 100 GLY A N 1
ATOM 742 C CA . GLY A 1 100 ? -17.482 4.193 43.417 1.00 81.25 100 GLY A CA 1
ATOM 743 C C . GLY A 1 100 ? -17.436 5.430 44.326 1.00 81.25 100 GLY A C 1
ATOM 744 O O . GLY A 1 100 ? -18.071 6.440 44.027 1.00 81.25 100 GLY A O 1
ATOM 745 N N . PHE A 1 101 ? -16.665 5.393 45.417 1.00 82.94 101 PHE A N 1
ATOM 746 C CA . PHE A 1 101 ? -16.493 6.548 46.302 1.00 82.94 101 PHE A CA 1
ATOM 747 C C . PHE A 1 101 ? -15.677 7.658 45.626 1.00 82.94 101 PHE A C 1
ATOM 749 O O . PHE A 1 101 ? -16.131 8.800 45.536 1.00 82.94 101 PHE A O 1
ATOM 756 N N . CYS A 1 102 ? -14.498 7.319 45.092 1.00 82.44 102 CYS A N 1
ATOM 757 C CA . CYS A 1 102 ? -13.643 8.28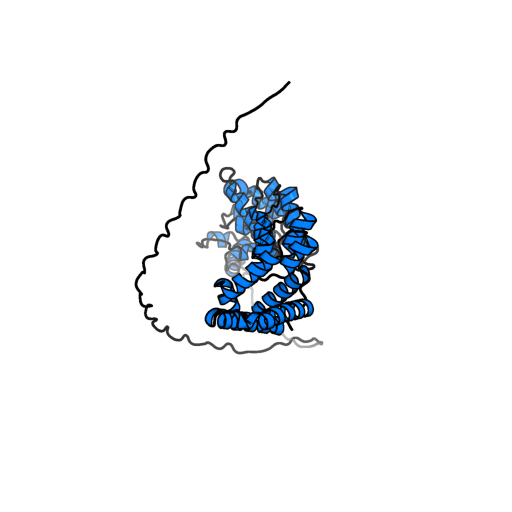1 44.398 1.00 82.44 102 CYS A CA 1
ATOM 758 C C . CYS A 1 102 ? -14.293 8.803 43.114 1.00 82.44 102 CYS A C 1
ATOM 760 O O . CYS A 1 102 ? -14.111 9.975 42.793 1.00 82.44 102 CYS A O 1
ATOM 762 N N . LEU A 1 103 ? -15.086 7.969 42.433 1.00 80.94 103 LEU A N 1
ATOM 763 C CA . LEU A 1 103 ? -15.886 8.379 41.281 1.00 80.94 103 LEU A CA 1
ATOM 764 C C . LEU A 1 103 ? -16.874 9.505 41.638 1.00 80.94 103 LEU A C 1
ATOM 766 O O . LEU A 1 103 ? -16.944 10.501 40.931 1.00 80.94 103 LEU A O 1
ATOM 770 N N . LYS A 1 104 ? -17.606 9.375 42.755 1.00 79.44 104 LYS A N 1
ATOM 771 C CA . LYS A 1 104 ? -18.596 10.375 43.201 1.00 79.44 104 LYS A CA 1
ATOM 772 C C . LYS A 1 104 ? -17.964 11.656 43.746 1.00 79.44 104 LYS A C 1
ATOM 774 O O . LYS A 1 104 ? -18.571 12.718 43.663 1.00 79.44 104 LYS A O 1
ATOM 779 N N . LYS A 1 105 ? -16.776 11.552 44.352 1.00 73.88 105 LYS A N 1
ATOM 780 C CA . LYS A 1 105 ? -16.102 12.673 45.028 1.00 73.88 105 LYS A CA 1
ATOM 781 C C . LYS A 1 105 ? -15.258 13.525 44.076 1.00 73.88 105 LYS A C 1
ATOM 783 O O . LYS A 1 105 ? -15.077 14.714 44.324 1.00 73.88 105 LYS A O 1
ATOM 788 N N . LYS A 1 106 ? -14.721 12.936 43.002 1.00 64.00 106 LYS A N 1
ATOM 789 C CA . LYS A 1 106 ? -13.947 13.671 41.998 1.00 64.00 106 LYS A CA 1
ATOM 790 C C . LYS A 1 106 ? -14.902 14.333 41.001 1.00 64.00 106 LYS A C 1
ATOM 792 O O . LYS A 1 106 ? -15.488 13.664 40.165 1.00 64.00 106 LYS A O 1
ATOM 797 N N . SER A 1 107 ? -14.952 15.663 41.016 1.00 52.31 107 SER A N 1
ATOM 798 C CA . SER A 1 107 ? -15.503 16.515 39.945 1.00 52.31 107 SER A CA 1
ATOM 799 C C . SER A 1 107 ? -14.664 16.496 38.657 1.00 52.31 107 SER A C 1
ATOM 801 O O . SER A 1 107 ? -14.825 17.348 37.785 1.00 52.31 107 SER A O 1
ATOM 803 N N . MET A 1 108 ? -13.722 15.557 38.537 1.00 53.66 108 MET A N 1
ATOM 804 C CA . MET A 1 108 ? -12.896 15.432 37.348 1.00 53.66 108 MET A CA 1
ATOM 805 C C . MET A 1 108 ? -13.784 14.948 36.209 1.00 53.66 108 MET A C 1
ATOM 807 O O . MET A 1 108 ? -14.532 13.992 36.376 1.00 53.66 108 MET A O 1
ATOM 811 N N . HIS A 1 109 ? -13.684 15.568 35.039 1.00 56.06 109 HIS A N 1
ATOM 812 C CA . HIS A 1 109 ? -14.161 14.946 33.812 1.00 56.06 109 HIS A CA 1
ATOM 813 C C . HIS A 1 109 ? -13.378 13.638 33.631 1.00 56.06 109 HIS A C 1
ATOM 815 O O . HIS A 1 109 ? -12.221 13.647 33.212 1.00 56.06 109 HIS A O 1
ATOM 821 N N . ILE A 1 110 ? -13.974 12.520 34.053 1.00 66.38 110 ILE A N 1
ATOM 822 C CA . ILE A 1 110 ? -13.344 11.200 34.069 1.00 66.38 110 ILE A CA 1
ATOM 823 C C . ILE A 1 110 ? -13.310 10.698 32.631 1.00 66.38 110 ILE A C 1
ATOM 825 O O . ILE A 1 110 ? -14.202 9.974 32.201 1.00 66.38 110 ILE A O 1
ATOM 829 N N . ASN A 1 111 ? -12.310 11.153 31.879 1.00 77.38 111 ASN A N 1
ATOM 830 C CA . ASN A 1 111 ? -12.052 10.707 30.522 1.00 77.38 111 ASN A CA 1
ATOM 831 C C . ASN A 1 111 ? -10.814 9.809 30.510 1.00 77.38 111 ASN A C 1
ATOM 833 O O . ASN A 1 111 ? -9.738 10.219 30.956 1.00 77.38 111 ASN A O 1
ATOM 837 N N . LEU A 1 112 ? -10.968 8.579 30.028 1.00 82.56 112 LEU A N 1
ATOM 838 C CA . LEU A 1 112 ? -9.845 7.670 29.826 1.00 82.56 112 LEU A CA 1
ATOM 839 C C . LEU A 1 112 ? -9.248 7.870 28.433 1.00 82.56 112 LEU A C 1
ATOM 841 O O . LEU A 1 112 ? -9.914 7.677 27.418 1.00 82.56 112 LEU A O 1
ATOM 845 N N . TYR A 1 113 ? -7.959 8.205 28.395 1.00 84.88 113 TYR A N 1
ATOM 846 C CA . TYR A 1 113 ? -7.180 8.222 27.160 1.00 84.88 113 TYR A CA 1
ATOM 847 C C . TYR A 1 113 ? -6.883 6.800 26.674 1.00 84.88 113 TYR A C 1
ATOM 849 O O . TYR A 1 113 ? -6.777 5.875 27.480 1.00 84.88 113 TYR A O 1
ATOM 857 N N . GLU A 1 114 ? -6.657 6.635 25.367 1.00 84.94 114 GLU A N 1
ATOM 858 C CA . GLU A 1 114 ? -6.374 5.332 24.747 1.00 84.94 114 GLU A CA 1
ATOM 859 C C . GLU A 1 114 ? -5.246 4.566 25.453 1.00 84.94 114 GLU A C 1
ATOM 861 O O . GLU A 1 114 ? -5.397 3.381 25.728 1.00 84.94 114 GLU A O 1
ATOM 866 N N . SER A 1 115 ? -4.153 5.236 25.832 1.00 86.88 115 SER A N 1
ATOM 867 C CA . SER A 1 115 ? -3.039 4.611 26.561 1.00 86.88 115 SER A CA 1
ATOM 868 C C . SER A 1 115 ? -3.461 4.010 27.906 1.00 86.88 115 SER A C 1
ATOM 870 O O . SER A 1 115 ? -2.981 2.946 28.290 1.00 86.88 115 SER A O 1
ATOM 872 N N . SER A 1 116 ? -4.395 4.657 28.610 1.00 88.56 116 SER A N 1
ATOM 873 C CA . SER A 1 116 ? -4.939 4.153 29.876 1.00 88.56 116 SER A CA 1
ATOM 874 C C . SER A 1 116 ? -5.883 2.973 29.650 1.00 88.56 116 SER A C 1
ATOM 876 O O . SER A 1 116 ? -5.905 2.051 30.458 1.00 88.56 116 SER A O 1
ATOM 878 N N . ILE A 1 117 ? -6.630 2.978 28.541 1.00 88.94 117 ILE A N 1
ATOM 879 C CA . ILE A 1 117 ? -7.522 1.877 28.154 1.00 88.94 117 ILE A CA 1
ATOM 880 C C . ILE A 1 117 ? -6.710 0.646 27.731 1.00 88.94 117 ILE A C 1
ATOM 882 O O . ILE A 1 117 ? -7.005 -0.459 28.175 1.00 88.94 117 ILE A O 1
ATOM 886 N N . VAL A 1 118 ? -5.649 0.828 26.936 1.00 89.00 118 VAL A N 1
ATOM 887 C CA . VAL A 1 118 ? -4.706 -0.248 26.581 1.00 89.00 118 VAL A CA 1
ATOM 888 C C . VAL A 1 118 ? -4.131 -0.873 27.847 1.00 89.00 118 VAL A C 1
ATOM 890 O O . VAL A 1 118 ? -4.212 -2.088 28.016 1.00 89.00 118 VAL A O 1
ATOM 893 N N . LYS A 1 119 ? -3.623 -0.044 28.768 1.00 89.50 119 LYS A N 1
ATOM 894 C CA . LYS A 1 119 ? -3.082 -0.510 30.048 1.00 89.50 119 LYS A CA 1
ATOM 895 C C . LYS A 1 119 ? -4.127 -1.282 30.862 1.00 89.50 119 LYS A C 1
ATOM 897 O O . LYS A 1 119 ? -3.821 -2.347 31.389 1.00 89.50 119 LYS A O 1
ATOM 902 N N . LEU A 1 120 ? -5.370 -0.796 30.906 1.00 89.88 120 LEU A N 1
ATOM 903 C CA . LEU A 1 120 ? -6.474 -1.465 31.600 1.00 89.88 120 LEU A CA 1
ATOM 904 C C . LEU A 1 120 ? -6.741 -2.860 31.019 1.00 89.88 120 LEU A C 1
ATOM 906 O O . LEU A 1 120 ? -6.861 -3.819 31.769 1.00 89.88 120 LEU A O 1
ATOM 910 N N . PHE A 1 121 ? -6.793 -2.996 29.693 1.00 89.81 121 PHE A N 1
ATOM 911 C CA . PHE A 1 121 ? -7.061 -4.280 29.037 1.00 89.81 121 PHE A CA 1
ATOM 912 C C . PHE A 1 121 ? -5.885 -5.268 29.086 1.00 89.81 121 PHE A C 1
ATOM 914 O O . PHE A 1 121 ? -6.096 -6.471 28.904 1.00 89.81 121 PHE A O 1
ATOM 921 N N . GLN A 1 122 ? -4.667 -4.781 29.336 1.00 88.31 122 GLN A N 1
ATOM 922 C CA . GLN A 1 122 ? -3.484 -5.611 29.582 1.00 88.31 122 GLN A CA 1
ATOM 923 C C . GLN A 1 122 ? -3.397 -6.089 31.035 1.00 88.31 122 GLN A C 1
ATOM 925 O O . GLN A 1 122 ? -3.057 -7.245 31.270 1.00 88.31 122 GLN A O 1
ATOM 930 N N . GLU A 1 123 ? -3.668 -5.205 32.000 1.00 87.75 123 GLU A N 1
ATOM 931 C CA . GLU A 1 123 ? -3.404 -5.458 33.422 1.00 87.75 123 GLU A CA 1
ATOM 932 C C . GLU A 1 123 ? -4.613 -5.977 34.210 1.00 87.75 123 GLU A C 1
ATOM 934 O O . GLU A 1 123 ? -4.420 -6.598 35.257 1.00 87.75 123 GLU A O 1
ATOM 939 N N . ASP A 1 124 ? -5.847 -5.690 33.781 1.00 85.62 124 ASP A N 1
ATOM 940 C CA . ASP A 1 124 ? -7.035 -6.126 34.516 1.00 85.62 124 ASP A CA 1
ATOM 941 C C . ASP A 1 124 ? -7.298 -7.623 34.262 1.00 85.62 124 ASP A C 1
ATOM 943 O O . ASP A 1 124 ? -7.346 -8.049 33.103 1.00 85.62 124 ASP A O 1
ATOM 947 N N . PRO A 1 125 ? -7.474 -8.442 35.317 1.00 84.94 125 PRO A N 1
ATOM 948 C CA . PRO A 1 125 ? -7.788 -9.862 35.163 1.00 84.94 125 PRO A CA 1
ATOM 949 C C . PRO A 1 125 ? -9.178 -10.102 34.555 1.00 84.94 125 PRO A C 1
ATOM 951 O O . PRO A 1 125 ? -9.397 -11.153 33.957 1.00 84.94 125 PRO A O 1
ATOM 954 N N . ASP A 1 126 ? -10.099 -9.135 34.664 1.00 88.19 126 ASP A N 1
ATOM 955 C CA . ASP A 1 126 ? -11.417 -9.160 34.026 1.00 88.19 126 ASP A CA 1
ATOM 956 C C . ASP A 1 126 ? -11.726 -7.821 33.316 1.00 88.19 126 ASP A C 1
ATOM 958 O O . ASP A 1 126 ? -12.506 -6.983 33.804 1.00 88.19 126 ASP A O 1
ATOM 962 N N . PRO A 1 127 ? -11.150 -7.612 32.114 1.00 89.00 127 PRO A N 1
ATOM 963 C CA . PRO A 1 127 ? -11.372 -6.412 31.311 1.00 89.00 127 PRO A CA 1
ATOM 964 C C . PRO A 1 127 ? -12.841 -6.197 30.925 1.00 89.00 127 PRO A C 1
ATOM 966 O O . PRO A 1 127 ? -13.272 -5.058 30.731 1.00 89.00 127 PRO A O 1
ATOM 969 N N . LYS A 1 128 ? -13.630 -7.278 30.825 1.00 90.31 128 LYS A N 1
ATOM 970 C CA . LYS A 1 128 ? -15.055 -7.209 30.486 1.00 90.31 128 LYS A CA 1
ATOM 971 C C . LYS A 1 128 ? -15.847 -6.591 31.631 1.00 90.31 128 LYS A C 1
ATOM 973 O O . LYS A 1 128 ? -16.658 -5.694 31.400 1.00 90.31 128 LYS A O 1
ATOM 978 N N . GLN A 1 129 ? -15.588 -7.021 32.864 1.00 89.62 129 GLN A N 1
ATOM 979 C CA . GLN A 1 129 ? -16.223 -6.434 34.039 1.00 89.62 129 GLN A CA 1
ATOM 980 C C . GLN A 1 129 ? -15.784 -4.981 34.259 1.00 89.62 129 GLN A C 1
ATOM 982 O O . GLN A 1 129 ? -16.617 -4.150 34.621 1.00 89.62 129 GLN A O 1
ATOM 987 N N . ALA A 1 130 ? -14.514 -4.647 34.004 1.00 88.62 130 ALA A N 1
ATOM 988 C CA . ALA A 1 130 ? -14.039 -3.263 34.069 1.00 88.62 130 ALA A CA 1
ATOM 989 C C . ALA A 1 130 ? -14.788 -2.358 33.070 1.00 88.62 130 ALA A C 1
ATOM 991 O O . ALA A 1 130 ? -15.287 -1.296 33.445 1.00 88.62 130 ALA A O 1
ATOM 992 N N . LEU A 1 131 ? -14.951 -2.813 31.822 1.00 90.19 131 LEU A N 1
ATOM 993 C CA . LEU A 1 131 ? -15.707 -2.099 30.791 1.00 90.19 131 LEU A CA 1
ATOM 994 C C . LEU A 1 131 ? -17.190 -1.930 31.165 1.00 90.19 131 LEU A C 1
ATOM 996 O O . LEU A 1 131 ? -17.733 -0.831 31.044 1.00 90.19 131 LEU A O 1
ATOM 1000 N N . ALA A 1 132 ? -17.837 -2.989 31.660 1.00 89.50 132 ALA A N 1
ATOM 1001 C CA . ALA A 1 132 ? -19.228 -2.933 32.109 1.00 89.50 132 ALA A CA 1
ATOM 1002 C C . ALA A 1 132 ? -19.409 -1.959 33.286 1.00 89.50 132 ALA A C 1
ATOM 1004 O O . ALA A 1 132 ? -20.364 -1.181 33.314 1.00 89.50 132 ALA A O 1
ATOM 1005 N N . TRP A 1 133 ? -18.463 -1.947 34.232 1.00 89.50 133 TRP A N 1
ATOM 1006 C CA . TRP A 1 133 ? -18.465 -1.000 35.345 1.00 89.50 133 TRP A CA 1
ATOM 1007 C C . TRP A 1 133 ? -18.323 0.445 34.856 1.00 89.50 133 TRP A C 1
ATOM 1009 O O . TRP A 1 133 ? -19.075 1.309 35.306 1.00 89.50 133 TRP A O 1
ATOM 1019 N N . MET A 1 134 ? -17.423 0.707 33.902 1.00 89.31 134 MET A N 1
ATOM 1020 C CA . MET A 1 134 ? -17.267 2.027 33.280 1.00 89.31 134 MET A CA 1
ATOM 1021 C C . MET A 1 134 ? -18.565 2.503 32.617 1.00 89.31 134 MET A C 1
ATOM 1023 O O . MET A 1 134 ? -18.987 3.635 32.851 1.00 89.31 134 MET A O 1
ATOM 1027 N N . GLN A 1 135 ? -19.212 1.637 31.829 1.00 87.81 135 GLN A N 1
ATOM 1028 C CA . GLN A 1 135 ? -20.479 1.938 31.156 1.00 87.81 135 GLN A CA 1
ATOM 1029 C C . GLN A 1 135 ? -21.605 2.217 32.163 1.00 87.81 135 GLN A C 1
ATOM 1031 O O . GLN A 1 135 ? -22.282 3.238 32.054 1.00 87.81 135 GLN A O 1
ATOM 1036 N N . GLY A 1 136 ? -21.771 1.357 33.175 1.00 87.06 136 GLY A N 1
ATOM 1037 C CA . GLY A 1 136 ? -22.826 1.488 34.186 1.00 87.06 136 GLY A CA 1
ATOM 1038 C C . GLY A 1 136 ? -22.663 2.690 35.120 1.00 87.06 136 GLY A C 1
ATOM 1039 O O . GLY A 1 136 ? -23.642 3.158 35.693 1.00 87.06 136 GLY A O 1
ATOM 1040 N N . ASN A 1 137 ? -21.442 3.213 35.253 1.00 86.69 137 ASN A N 1
ATOM 1041 C CA . ASN A 1 137 ? -21.133 4.359 36.109 1.00 86.69 137 ASN A CA 1
ATOM 1042 C C . ASN A 1 137 ? -20.851 5.656 35.326 1.00 86.69 137 ASN A C 1
ATOM 1044 O O . ASN A 1 137 ? -20.428 6.645 35.921 1.00 86.69 137 ASN A O 1
ATOM 1048 N N . GLY A 1 138 ? -21.079 5.674 34.007 1.00 82.12 138 GLY A N 1
ATOM 1049 C CA . GLY A 1 138 ? -20.953 6.885 33.189 1.00 82.12 138 GLY A CA 1
ATOM 1050 C C . GLY A 1 138 ? -19.524 7.419 33.051 1.00 82.12 138 GLY A C 1
ATOM 1051 O O . GLY A 1 138 ? -19.336 8.619 32.859 1.00 82.12 138 GLY A O 1
ATOM 1052 N N . VAL A 1 139 ? -18.510 6.553 33.145 1.00 85.12 139 VAL A N 1
ATOM 1053 C CA . VAL A 1 139 ? -17.120 6.937 32.863 1.00 85.12 139 VAL A CA 1
ATOM 1054 C C . VAL A 1 139 ? -16.997 7.258 31.374 1.00 85.12 139 VAL A C 1
ATOM 1056 O O . VAL A 1 139 ? -17.332 6.426 30.531 1.00 85.12 139 VAL A O 1
ATOM 1059 N N . ALA A 1 140 ? -16.511 8.453 31.037 1.00 84.62 140 ALA A N 1
ATOM 1060 C CA . ALA A 1 140 ? -16.354 8.860 29.649 1.00 84.62 140 ALA A CA 1
ATOM 1061 C C . ALA A 1 140 ? -15.111 8.205 29.027 1.00 84.62 140 ALA A C 1
ATOM 1063 O O . ALA A 1 140 ? -14.031 8.162 29.618 1.00 84.62 140 ALA A O 1
ATOM 1064 N N . TYR A 1 141 ? -15.268 7.695 27.812 1.00 88.38 141 TYR A N 1
ATOM 1065 C CA . TYR A 1 141 ? -14.177 7.233 26.964 1.00 88.38 141 TYR A CA 1
ATOM 1066 C C . TYR A 1 141 ? -14.622 7.275 25.502 1.00 88.38 141 TYR A C 1
ATOM 1068 O O . TYR A 1 141 ? -15.815 7.197 25.195 1.00 88.38 141 TYR A O 1
ATOM 1076 N N . GLU A 1 142 ? -13.665 7.396 24.584 1.00 90.56 142 GLU A N 1
ATOM 1077 C CA . GLU A 1 142 ? -13.955 7.328 23.154 1.00 90.56 142 GLU A CA 1
ATOM 1078 C C . GLU A 1 142 ? -14.027 5.859 22.714 1.00 90.56 142 GLU A C 1
ATOM 1080 O O . GLU A 1 142 ? -13.061 5.107 22.838 1.00 90.56 142 GLU A O 1
ATOM 1085 N N . VAL A 1 143 ? -15.196 5.432 22.223 1.00 92.06 143 VAL A N 1
ATOM 1086 C CA . VAL A 1 143 ? -15.461 4.022 21.885 1.00 92.06 143 VAL A CA 1
ATOM 1087 C C . VAL A 1 143 ? -14.505 3.504 20.808 1.00 92.06 143 VAL A C 1
ATOM 1089 O O . VAL A 1 143 ? -14.014 2.387 20.935 1.00 92.06 143 VAL A O 1
ATOM 1092 N N . ARG A 1 144 ? -14.177 4.303 19.780 1.00 92.88 144 ARG A N 1
ATOM 1093 C CA . ARG A 1 144 ? -13.225 3.876 18.738 1.00 92.88 144 ARG A CA 1
ATOM 1094 C C . ARG A 1 144 ? -11.823 3.672 19.310 1.00 92.88 144 ARG A C 1
ATOM 1096 O O . ARG A 1 144 ? -11.216 2.648 19.023 1.00 92.88 144 ARG A O 1
ATOM 1103 N N . SER A 1 145 ? -11.348 4.554 20.191 1.00 91.12 145 SER A N 1
ATOM 1104 C CA . SER A 1 145 ? -10.100 4.359 20.941 1.00 91.12 145 SER A CA 1
ATOM 1105 C C . SER A 1 145 ? -10.121 3.075 21.767 1.00 91.12 145 SER A C 1
ATOM 1107 O O . SER A 1 145 ? -9.139 2.336 21.766 1.00 91.12 145 SER A O 1
ATOM 1109 N N . ALA A 1 146 ? -11.238 2.762 22.430 1.00 92.56 146 ALA A N 1
ATOM 1110 C CA . ALA A 1 146 ? -11.378 1.509 23.167 1.00 92.56 146 ALA A CA 1
ATOM 1111 C C . ALA A 1 146 ? -11.360 0.279 22.242 1.00 92.56 146 ALA A C 1
ATOM 1113 O O . ALA A 1 146 ? -10.679 -0.697 22.543 1.00 92.56 146 ALA A O 1
ATOM 1114 N N . LEU A 1 147 ? -12.016 0.337 21.080 1.00 94.25 147 LEU A N 1
ATOM 1115 C CA . LEU A 1 147 ? -11.954 -0.721 20.066 1.00 94.25 147 LEU A CA 1
ATOM 1116 C C . LEU A 1 147 ? -10.527 -0.910 19.518 1.00 94.25 147 LEU A C 1
ATOM 1118 O O . LEU A 1 147 ? -10.063 -2.045 19.412 1.00 94.25 147 LEU A O 1
ATOM 1122 N N . ARG A 1 148 ? -9.785 0.176 19.252 1.00 91.06 148 ARG A N 1
ATOM 1123 C CA . ARG A 1 148 ? -8.357 0.106 18.877 1.00 91.06 148 ARG A CA 1
ATOM 1124 C C . ARG A 1 148 ? -7.518 -0.531 19.977 1.00 91.06 148 ARG A C 1
ATOM 1126 O O . ARG A 1 148 ? -6.673 -1.373 19.688 1.00 91.06 148 ARG A O 1
ATOM 1133 N N . ALA A 1 149 ? -7.768 -0.173 21.234 1.00 89.94 149 ALA A N 1
ATOM 1134 C CA . ALA A 1 149 ? -7.078 -0.762 22.373 1.00 89.94 149 ALA A CA 1
ATOM 1135 C C . ALA A 1 149 ? -7.348 -2.272 22.497 1.00 89.94 149 ALA A C 1
ATOM 1137 O O . ALA A 1 149 ? -6.427 -3.037 22.776 1.00 89.94 149 ALA A O 1
ATOM 1138 N N . LEU A 1 150 ? -8.579 -2.728 22.244 1.00 91.25 150 LEU A N 1
ATOM 1139 C CA . LEU A 1 150 ? -8.929 -4.157 22.247 1.00 91.25 150 LEU A CA 1
ATOM 1140 C C . LEU A 1 150 ? -8.251 -4.930 21.116 1.00 91.25 150 LEU A C 1
ATOM 1142 O O . LEU A 1 150 ? -7.856 -6.077 21.312 1.00 91.25 150 LEU A O 1
ATOM 1146 N N . LEU A 1 151 ? -8.073 -4.300 19.956 1.00 89.44 151 LEU A N 1
ATOM 1147 C CA . LEU A 1 151 ? -7.296 -4.873 18.861 1.00 89.44 151 LEU A CA 1
ATOM 1148 C C . LEU A 1 151 ? -5.803 -4.954 19.242 1.00 89.44 151 LEU A C 1
ATOM 1150 O O . LEU A 1 151 ? -5.229 -6.039 19.191 1.00 89.44 151 LEU A O 1
ATOM 1154 N N . LYS A 1 152 ? -5.211 -3.869 19.768 1.00 86.94 152 LYS A N 1
ATOM 1155 C CA . LYS A 1 152 ? -3.816 -3.829 20.271 1.00 86.94 152 LYS A CA 1
ATOM 1156 C C . LYS A 1 152 ? -3.510 -4.867 21.337 1.00 86.94 152 LYS A C 1
ATOM 1158 O O . LYS A 1 152 ? -2.409 -5.405 21.391 1.00 86.94 152 LYS A O 1
ATOM 1163 N N . THR A 1 153 ? -4.490 -5.151 22.183 1.00 86.88 153 THR A N 1
ATOM 1164 C CA . THR A 1 153 ? -4.371 -6.120 23.277 1.00 86.88 153 THR A CA 1
ATOM 1165 C C . THR A 1 153 ? -4.860 -7.518 22.899 1.00 86.88 153 THR A C 1
ATOM 1167 O O . THR A 1 153 ? -4.924 -8.392 23.765 1.00 86.88 153 THR A O 1
ATOM 1170 N N . ASN A 1 154 ? -5.170 -7.749 21.616 1.00 87.38 154 ASN A N 1
ATOM 1171 C CA . ASN A 1 154 ? -5.585 -9.037 21.062 1.00 87.38 154 ASN A CA 1
ATOM 1172 C C . ASN A 1 154 ? -6.818 -9.647 21.774 1.00 87.38 154 ASN A C 1
ATOM 1174 O O . ASN A 1 154 ? -6.894 -10.849 22.026 1.00 87.38 154 ASN A O 1
ATOM 1178 N N . LYS A 1 155 ? -7.794 -8.806 22.148 1.00 89.31 155 LYS A N 1
ATOM 1179 C CA . LYS A 1 155 ? -9.017 -9.180 22.884 1.00 89.31 155 LYS A CA 1
ATOM 1180 C C . LYS A 1 155 ? -10.241 -9.221 21.961 1.00 89.31 155 LYS A C 1
ATOM 1182 O O . LYS A 1 155 ? -11.166 -8.426 22.117 1.00 89.31 155 LYS A O 1
ATOM 1187 N N . PHE A 1 156 ? -10.247 -10.128 20.983 1.00 91.62 156 PHE A N 1
ATOM 1188 C CA . PHE A 1 156 ? -11.300 -10.199 19.956 1.00 91.62 156 PHE A CA 1
ATOM 1189 C C . PHE A 1 156 ? -12.720 -10.340 20.532 1.00 91.62 156 PHE A C 1
ATOM 1191 O O . PHE A 1 156 ? -13.601 -9.576 20.157 1.00 91.62 156 PHE A O 1
ATOM 1198 N N . ASP A 1 157 ? -12.941 -11.232 21.499 1.00 92.88 157 ASP A N 1
ATOM 1199 C CA . ASP A 1 157 ? -14.288 -11.449 22.061 1.00 92.88 157 ASP A CA 1
ATOM 1200 C C . ASP A 1 157 ? -14.821 -10.223 22.819 1.00 92.88 157 ASP A C 1
ATOM 1202 O O . ASP A 1 157 ? -16.022 -9.963 22.871 1.00 92.88 157 ASP A O 1
ATOM 1206 N N . LEU A 1 158 ? -13.921 -9.438 23.416 1.00 93.69 158 LEU A N 1
ATOM 1207 C CA . LEU A 1 158 ? -14.301 -8.191 24.070 1.00 93.69 158 LEU A CA 1
ATOM 1208 C C . LEU A 1 158 ? -14.494 -7.061 23.050 1.00 93.69 158 LEU A C 1
ATOM 1210 O O . LEU A 1 158 ? -15.330 -6.186 23.267 1.00 93.69 158 LEU A O 1
ATOM 1214 N N . PHE A 1 159 ? -13.762 -7.092 21.931 1.00 95.06 159 PHE A N 1
ATOM 1215 C CA . PHE A 1 159 ? -13.973 -6.191 20.798 1.00 95.06 159 PHE A CA 1
ATOM 1216 C C . PHE A 1 159 ? -15.381 -6.354 20.225 1.00 95.06 159 PHE A C 1
ATOM 1218 O O . PHE A 1 159 ? -16.082 -5.354 20.083 1.00 95.06 159 PHE A O 1
ATOM 1225 N N . THR A 1 160 ? -15.814 -7.588 19.946 1.00 96.00 160 THR A N 1
ATOM 1226 C CA . THR A 1 160 ? -17.159 -7.854 19.411 1.00 96.00 160 THR A CA 1
ATOM 1227 C C . THR A 1 160 ? -18.237 -7.425 20.404 1.00 96.00 160 THR A C 1
ATOM 1229 O O . THR A 1 160 ? -19.141 -6.684 20.028 1.00 96.00 160 THR A O 1
ATOM 1232 N N . TYR A 1 161 ? -18.075 -7.753 21.691 1.00 94.81 161 TYR A N 1
ATOM 1233 C CA . TYR A 1 161 ? -18.978 -7.305 22.756 1.00 94.81 161 TYR A CA 1
ATOM 1234 C C . TYR A 1 161 ? -19.100 -5.774 22.836 1.00 94.81 161 TYR A C 1
ATOM 1236 O O . TYR A 1 161 ? -20.210 -5.233 22.882 1.00 94.81 161 TYR A O 1
ATOM 1244 N N . LEU A 1 162 ? -17.975 -5.046 22.863 1.00 95.31 162 LEU A N 1
ATOM 1245 C CA . LEU A 1 162 ? -18.007 -3.584 22.926 1.00 95.31 162 LEU A CA 1
ATOM 1246 C C . LEU A 1 162 ? -18.642 -3.007 21.660 1.00 95.31 162 LEU A C 1
ATOM 1248 O O . LEU A 1 162 ? -19.461 -2.095 21.757 1.00 95.31 162 LEU A O 1
ATOM 1252 N N . PHE A 1 163 ? -18.289 -3.539 20.489 1.00 96.12 163 PHE A N 1
ATOM 1253 C CA . PHE A 1 163 ? -18.856 -3.099 19.223 1.00 96.12 163 PHE A CA 1
ATOM 1254 C C . PHE A 1 163 ? -20.376 -3.262 19.227 1.00 96.12 163 PHE A C 1
ATOM 1256 O O . PHE A 1 163 ? -21.075 -2.279 19.026 1.00 96.12 163 PHE A O 1
ATOM 1263 N N . GLU A 1 164 ? -20.898 -4.451 19.528 1.00 94.25 164 GLU A N 1
ATOM 1264 C CA . GLU A 1 164 ? -22.338 -4.738 19.527 1.00 94.25 164 GLU A CA 1
ATOM 1265 C C . GLU A 1 164 ? -23.112 -3.861 20.517 1.00 94.25 164 GLU A C 1
ATOM 1267 O O . GLU A 1 164 ? -24.135 -3.281 20.158 1.00 94.25 164 GLU A O 1
ATOM 1272 N N . THR A 1 165 ? -22.591 -3.684 21.734 1.00 92.19 165 THR A N 1
ATOM 1273 C CA . THR A 1 165 ? -23.254 -2.885 22.783 1.00 92.19 165 THR A CA 1
ATOM 1274 C C . THR A 1 165 ? -23.226 -1.377 22.530 1.00 92.19 165 THR A C 1
ATOM 1276 O O . THR A 1 165 ? -24.008 -0.640 23.129 1.00 92.19 165 THR A O 1
ATOM 1279 N N . THR A 1 166 ? -22.343 -0.892 21.652 1.00 92.12 166 THR A N 1
ATOM 1280 C CA . THR A 1 166 ? -22.197 0.546 21.350 1.00 92.12 166 THR A CA 1
ATOM 1281 C C . THR A 1 166 ? -22.507 0.906 19.899 1.00 92.12 166 THR A C 1
ATOM 1283 O O . THR A 1 166 ? -22.538 2.090 19.553 1.00 92.12 166 THR A O 1
ATOM 1286 N N . ARG A 1 167 ? -22.791 -0.095 19.057 1.00 91.94 167 ARG A N 1
ATOM 1287 C CA . ARG A 1 167 ? -22.924 0.028 17.602 1.00 91.94 167 ARG A CA 1
ATOM 1288 C C . ARG A 1 167 ? -23.882 1.128 17.191 1.00 91.94 167 ARG A C 1
ATOM 1290 O O . ARG A 1 167 ? -23.502 1.978 16.400 1.00 91.94 167 ARG A O 1
ATOM 1297 N N . GLU A 1 168 ? -25.102 1.133 17.719 1.00 90.50 168 GLU A N 1
ATOM 1298 C CA . GLU A 1 168 ? -26.135 2.087 17.296 1.00 90.50 168 GLU A CA 1
ATOM 1299 C C . GLU A 1 168 ? -25.714 3.542 17.520 1.00 90.50 168 GLU A C 1
ATOM 1301 O O . GLU A 1 168 ? -26.012 4.412 16.705 1.00 90.50 168 GLU A O 1
ATOM 1306 N N . LYS A 1 169 ? -24.973 3.798 18.603 1.00 90.75 169 LYS A N 1
ATOM 1307 C CA . LYS A 1 169 ? -24.502 5.134 18.968 1.00 90.75 169 LYS A CA 1
ATOM 1308 C C . LYS A 1 169 ? -23.222 5.524 18.227 1.00 90.75 169 LYS A C 1
ATOM 1310 O O . LYS A 1 169 ? -23.057 6.688 17.876 1.00 90.75 169 LYS A O 1
ATOM 1315 N N . THR A 1 170 ? -22.299 4.584 18.033 1.00 92.31 170 THR A N 1
ATOM 1316 C CA . THR A 1 170 ? -20.962 4.861 17.477 1.00 92.31 170 THR A CA 1
ATOM 1317 C C . THR A 1 170 ? -20.905 4.709 15.956 1.00 92.31 170 THR A C 1
ATOM 1319 O O . THR A 1 170 ? -20.217 5.478 15.290 1.00 92.31 170 THR A O 1
ATOM 1322 N N . PHE A 1 171 ? -21.649 3.755 15.404 1.00 94.44 171 PHE A N 1
ATOM 1323 C CA . PHE A 1 171 ? -21.711 3.415 13.982 1.00 94.44 171 PHE A CA 1
ATOM 1324 C C . PHE A 1 171 ? -23.177 3.342 13.520 1.00 94.44 171 PHE A C 1
ATOM 1326 O O . PHE A 1 171 ? -23.666 2.264 13.160 1.00 94.44 171 PHE A O 1
ATOM 1333 N N . PRO A 1 172 ? -23.913 4.468 13.563 1.00 91.44 172 PRO A N 1
ATOM 1334 C CA . PRO A 1 172 ? -25.332 4.471 13.245 1.00 91.44 172 PRO A CA 1
ATOM 1335 C C . PRO A 1 172 ? -25.567 4.065 11.788 1.00 91.44 172 PRO A C 1
ATOM 1337 O O . PRO A 1 172 ? -24.848 4.487 10.880 1.00 91.44 172 PRO A O 1
ATOM 1340 N N . ILE A 1 173 ? -26.632 3.294 11.551 1.00 89.44 173 ILE A N 1
ATOM 1341 C CA . ILE A 1 173 ? -27.024 2.826 10.208 1.00 89.44 173 ILE A CA 1
ATOM 1342 C C . ILE A 1 173 ? -27.302 4.008 9.263 1.00 89.44 173 ILE A C 1
ATOM 1344 O O . ILE A 1 173 ? -27.079 3.901 8.060 1.00 89.44 173 ILE A O 1
ATOM 1348 N N . SER A 1 174 ? -27.728 5.155 9.803 1.00 90.81 174 SER A N 1
ATOM 1349 C CA . SER A 1 174 ? -27.934 6.396 9.048 1.00 90.81 174 SER A CA 1
ATOM 1350 C C . SER A 1 174 ? -26.638 7.037 8.532 1.00 90.81 174 SER A C 1
ATOM 1352 O O . SER A 1 174 ? -26.700 7.863 7.625 1.00 90.81 174 SER A O 1
ATOM 1354 N N . ALA A 1 175 ? -25.470 6.660 9.065 1.00 91.25 175 ALA A N 1
ATOM 1355 C CA . ALA A 1 175 ? -24.164 7.163 8.643 1.00 91.25 175 ALA A CA 1
ATOM 1356 C C . ALA A 1 175 ? -23.160 6.009 8.426 1.00 91.25 175 ALA A C 1
ATOM 1358 O O . ALA A 1 175 ? -22.146 5.914 9.127 1.00 91.25 175 ALA A O 1
ATOM 1359 N N . PRO A 1 176 ? -23.381 5.147 7.412 1.00 89.38 176 PRO A N 1
ATOM 1360 C CA . PRO A 1 176 ? -22.541 3.970 7.163 1.00 89.38 176 PRO A CA 1
ATOM 1361 C C . PRO A 1 176 ? -21.083 4.334 6.838 1.00 89.38 176 PRO A C 1
ATOM 1363 O O . PRO A 1 176 ? -20.175 3.529 7.039 1.00 89.38 176 PRO A O 1
ATOM 1366 N N . GLY A 1 177 ? -20.838 5.570 6.385 1.00 93.19 177 GLY A N 1
ATOM 1367 C CA . GLY A 1 177 ? -19.494 6.097 6.159 1.00 93.19 177 GLY A CA 1
ATOM 1368 C C . GLY A 1 177 ? -18.600 6.042 7.401 1.00 93.19 177 GLY A C 1
ATOM 1369 O O . GLY A 1 177 ? -17.415 5.783 7.258 1.00 93.19 177 GLY A O 1
ATOM 1370 N N . ILE A 1 178 ? -19.147 6.190 8.613 1.00 94.62 178 ILE A N 1
ATOM 1371 C CA . ILE A 1 178 ? -18.351 6.177 9.855 1.00 94.62 178 ILE A CA 1
ATOM 1372 C C . ILE A 1 178 ? -17.722 4.798 10.089 1.00 94.62 178 ILE A C 1
ATOM 1374 O O . ILE A 1 178 ? -16.548 4.705 10.450 1.00 94.62 178 ILE A O 1
ATOM 1378 N N . LEU A 1 179 ? -18.484 3.727 9.847 1.00 96.00 179 LEU A N 1
ATOM 1379 C CA . LEU A 1 179 ? -17.980 2.359 9.953 1.00 96.00 179 LEU A CA 1
ATOM 1380 C C . LEU A 1 179 ? -16.918 2.078 8.881 1.00 96.00 179 LEU A C 1
ATOM 1382 O O . LEU A 1 179 ? -15.896 1.466 9.180 1.00 96.00 179 LEU A O 1
ATOM 1386 N N . ASN A 1 180 ? -17.123 2.574 7.657 1.00 95.44 180 ASN A N 1
ATOM 1387 C CA . ASN A 1 180 ? -16.154 2.428 6.567 1.00 95.44 180 ASN A CA 1
ATOM 1388 C C . ASN A 1 180 ? -14.852 3.196 6.834 1.00 95.44 180 ASN A C 1
ATOM 1390 O O . ASN A 1 180 ? -13.776 2.686 6.533 1.00 95.44 180 ASN A O 1
ATOM 1394 N N . GLU A 1 181 ? -14.926 4.400 7.411 1.00 94.94 181 GLU A N 1
ATOM 1395 C CA . GLU A 1 181 ? -13.737 5.149 7.832 1.00 94.94 181 GLU A CA 1
ATOM 1396 C C . GLU A 1 181 ? -12.977 4.404 8.929 1.00 94.94 181 GLU A C 1
ATOM 1398 O O . GLU A 1 181 ? -11.758 4.278 8.842 1.00 94.94 181 GLU A O 1
ATOM 1403 N N . PHE A 1 182 ? -13.683 3.846 9.917 1.00 95.44 182 PHE A N 1
ATOM 1404 C CA . PHE A 1 182 ? -13.046 3.045 10.960 1.00 95.44 182 PHE A CA 1
ATOM 1405 C C . PHE A 1 182 ? -12.394 1.781 10.384 1.00 95.44 182 PHE A C 1
ATOM 1407 O O . PHE A 1 182 ? -11.241 1.494 10.689 1.00 95.44 182 PHE A O 1
ATOM 1414 N N . PHE A 1 183 ? -13.072 1.066 9.482 1.00 95.94 183 PHE A N 1
ATOM 1415 C CA . PHE A 1 183 ? -12.483 -0.062 8.756 1.00 95.94 183 PHE A CA 1
ATOM 1416 C C . PHE A 1 183 ? -11.210 0.352 7.996 1.00 95.94 183 PHE A C 1
ATOM 1418 O O . PHE A 1 183 ? -10.174 -0.302 8.114 1.00 95.94 183 PHE A O 1
ATOM 1425 N N . ASN A 1 184 ? -11.256 1.466 7.256 1.00 94.56 184 ASN A N 1
ATOM 1426 C CA . ASN A 1 184 ? -10.104 1.981 6.517 1.00 94.56 184 ASN A CA 1
ATOM 1427 C C . ASN A 1 184 ? -8.935 2.367 7.433 1.00 94.56 184 ASN A C 1
ATOM 1429 O O . ASN A 1 184 ? -7.777 2.131 7.086 1.00 94.56 184 ASN A O 1
ATOM 1433 N N . GLU A 1 185 ? -9.232 2.941 8.595 1.00 92.25 185 GLU A N 1
ATOM 1434 C CA . GLU A 1 185 ? -8.244 3.253 9.621 1.00 92.25 185 GLU A CA 1
ATOM 1435 C C . GLU A 1 185 ? -7.527 1.987 10.108 1.00 92.25 185 GLU A C 1
ATOM 1437 O O . GLU A 1 185 ? -6.298 1.989 10.210 1.00 92.25 185 GLU A O 1
ATOM 1442 N N . LEU A 1 186 ? -8.264 0.898 10.357 1.00 92.12 186 LEU A N 1
ATOM 1443 C CA . LEU A 1 186 ? -7.665 -0.370 10.781 1.00 92.12 186 LEU A CA 1
ATOM 1444 C C . LEU A 1 186 ? -6.770 -0.972 9.693 1.00 92.12 186 LEU A C 1
ATOM 1446 O O . LEU A 1 186 ? -5.663 -1.405 9.998 1.00 92.12 186 LEU A O 1
ATOM 1450 N N . VAL A 1 187 ? -7.201 -0.945 8.426 1.00 91.88 187 VAL A N 1
ATOM 1451 C CA . VAL A 1 187 ? -6.376 -1.418 7.297 1.00 91.88 187 VAL A CA 1
ATOM 1452 C C . VAL A 1 187 ? -5.103 -0.581 7.161 1.00 91.88 187 VAL A C 1
ATOM 1454 O O . VAL A 1 187 ? -4.009 -1.122 7.017 1.00 91.88 187 VAL A O 1
ATOM 1457 N N . SER A 1 188 ? -5.230 0.744 7.255 1.00 88.62 188 SER A N 1
ATOM 1458 C CA . SER A 1 188 ? -4.117 1.682 7.088 1.00 88.62 188 SER A CA 1
ATOM 1459 C C . SER A 1 188 ? -3.062 1.558 8.186 1.00 88.62 188 SER A C 1
ATOM 1461 O O . SER A 1 188 ? -1.893 1.843 7.934 1.00 88.62 188 SER A O 1
ATOM 1463 N N . ASN A 1 189 ? -3.463 1.121 9.382 1.00 84.50 189 ASN A N 1
ATOM 1464 C CA . ASN A 1 189 ? -2.599 1.000 10.554 1.00 84.50 189 ASN A CA 1
ATOM 1465 C C . ASN A 1 189 ? -2.334 -0.457 10.964 1.00 84.50 189 ASN A C 1
ATOM 1467 O O . ASN A 1 189 ? -1.837 -0.689 12.064 1.00 84.50 189 ASN A O 1
ATOM 1471 N N . ALA A 1 190 ? -2.632 -1.436 10.104 1.00 80.69 190 ALA A N 1
ATOM 1472 C CA . ALA A 1 190 ? -2.587 -2.859 10.443 1.00 80.69 190 ALA A CA 1
ATOM 1473 C C . ALA A 1 190 ? -1.286 -3.298 11.146 1.00 80.69 190 ALA A C 1
ATOM 1475 O O . ALA A 1 190 ? -1.323 -4.053 12.115 1.00 80.69 190 ALA A O 1
ATOM 1476 N N . TYR A 1 191 ? -0.146 -2.751 10.718 1.00 73.88 191 TYR A N 1
ATOM 1477 C CA . TYR A 1 191 ? 1.193 -3.071 11.232 1.00 73.88 191 TYR A CA 1
ATOM 1478 C C . TYR A 1 191 ? 1.524 -2.435 12.584 1.00 73.88 191 TYR A C 1
ATOM 1480 O O . TYR A 1 191 ? 2.365 -2.951 13.310 1.00 73.88 191 TYR A O 1
ATOM 1488 N N . GLY A 1 192 ? 0.883 -1.317 12.932 1.00 65.62 192 GLY A N 1
ATOM 1489 C CA . GLY A 1 192 ? 1.066 -0.640 14.221 1.00 65.62 192 GLY A CA 1
ATOM 1490 C C . GLY A 1 192 ? 0.020 -1.027 15.267 1.00 65.62 192 GLY A C 1
ATOM 1491 O O . GLY A 1 192 ? 0.077 -0.561 16.406 1.00 65.62 192 GLY A O 1
ATOM 1492 N N . LEU A 1 193 ? -0.971 -1.832 14.873 1.00 64.75 193 LEU A N 1
ATOM 1493 C CA . LEU A 1 193 ? -2.153 -2.113 15.676 1.00 64.75 193 LEU A CA 1
ATOM 1494 C C . LEU A 1 193 ? -2.129 -3.475 16.372 1.00 64.75 193 LEU A C 1
ATOM 1496 O O . LEU A 1 193 ? -2.891 -3.634 17.312 1.00 64.75 193 LEU A O 1
ATOM 1500 N N . ILE A 1 194 ? -1.259 -4.418 16.004 1.00 61.91 194 ILE A N 1
ATOM 1501 C CA . ILE A 1 194 ? -1.076 -5.677 16.745 1.00 61.91 194 ILE A CA 1
ATOM 1502 C C . ILE A 1 194 ? 0.315 -5.656 17.382 1.00 61.91 194 ILE A C 1
ATOM 1504 O O . ILE A 1 194 ? 1.316 -5.817 16.696 1.00 61.91 194 ILE A O 1
ATOM 1508 N N . THR A 1 195 ? 0.383 -5.430 18.696 1.00 53.56 195 THR A N 1
ATOM 1509 C CA . THR A 1 195 ? 1.647 -5.299 19.449 1.00 53.56 195 THR A CA 1
ATOM 1510 C C . THR A 1 195 ? 1.940 -6.510 20.337 1.00 53.56 195 THR A C 1
ATOM 1512 O O . THR A 1 195 ? 2.581 -6.369 21.374 1.00 53.56 195 THR A O 1
ATOM 1515 N N . GLY A 1 196 ? 1.398 -7.684 20.014 1.00 51.84 196 GLY A N 1
ATOM 1516 C CA . GLY A 1 196 ? 1.618 -8.879 20.823 1.00 51.84 196 GLY A CA 1
ATOM 1517 C C . GLY A 1 196 ? 2.740 -9.743 20.259 1.00 51.84 196 GLY A C 1
ATOM 1518 O O . GLY A 1 196 ? 2.707 -10.090 19.086 1.00 51.84 196 GLY A O 1
ATOM 1519 N N . ASP A 1 197 ? 3.683 -10.142 21.107 1.00 46.06 197 ASP A N 1
ATOM 1520 C CA . ASP A 1 197 ? 4.608 -11.236 20.821 1.00 46.06 197 ASP A CA 1
ATOM 1521 C C . ASP A 1 197 ? 3.932 -12.538 21.271 1.00 46.06 197 ASP A C 1
ATOM 1523 O O . ASP A 1 197 ? 3.750 -12.772 22.468 1.00 46.06 197 ASP A O 1
ATOM 1527 N N . GLY A 1 198 ? 3.483 -13.386 20.342 1.00 50.12 198 GLY A N 1
ATOM 1528 C CA . GLY A 1 198 ? 2.884 -14.660 20.739 1.00 50.12 198 GLY A CA 1
ATOM 1529 C C . GLY A 1 198 ? 2.322 -15.523 19.613 1.00 50.12 198 GLY A C 1
ATOM 1530 O O . GLY A 1 198 ? 1.869 -15.039 18.585 1.00 50.12 198 GLY A O 1
ATOM 1531 N N . VAL A 1 199 ? 2.293 -16.832 19.868 1.00 48.25 199 VAL A N 1
ATOM 1532 C CA . VAL A 1 199 ? 1.784 -17.894 18.974 1.00 48.25 199 VAL A CA 1
ATOM 1533 C C . VAL A 1 199 ? 0.247 -17.850 18.809 1.00 48.25 199 VAL A C 1
ATOM 1535 O O . VAL A 1 199 ? -0.299 -18.507 17.933 1.00 48.25 199 VAL A O 1
ATOM 1538 N N . ASN A 1 200 ? -0.460 -17.033 19.604 1.00 56.94 200 ASN A N 1
ATOM 1539 C CA . ASN A 1 200 ? -1.930 -16.979 19.679 1.00 56.94 200 ASN A CA 1
ATOM 1540 C C . ASN A 1 200 ? -2.518 -15.605 19.298 1.00 56.94 200 ASN A C 1
ATOM 1542 O O . ASN A 1 200 ? -3.516 -15.160 19.874 1.00 56.94 200 ASN A O 1
ATOM 1546 N N . LEU A 1 201 ? -1.889 -14.893 18.362 1.00 74.81 201 LEU A N 1
ATOM 1547 C CA . LEU A 1 201 ? -2.440 -13.637 17.855 1.00 74.81 201 LEU A CA 1
ATOM 1548 C C . LEU A 1 201 ? -3.669 -13.905 16.994 1.00 74.81 201 LEU A C 1
ATOM 1550 O O . LEU A 1 201 ? -3.638 -14.725 16.077 1.00 74.81 201 LEU A O 1
ATOM 1554 N N . VAL A 1 202 ? -4.755 -13.194 17.285 1.00 81.44 202 VAL A N 1
ATOM 1555 C CA . VAL A 1 202 ? -5.899 -13.142 16.390 1.00 81.44 202 VAL A CA 1
ATOM 1556 C C . VAL A 1 202 ? -5.474 -12.308 15.179 1.00 81.44 202 VAL A C 1
ATOM 1558 O O . VAL A 1 202 ? -5.099 -11.146 15.351 1.00 81.44 202 VAL A O 1
ATOM 1561 N N . PRO A 1 203 ? -5.519 -12.873 13.961 1.00 84.94 203 PRO A N 1
ATOM 1562 C CA . PRO A 1 203 ? -5.148 -12.144 12.756 1.00 84.94 203 PRO A CA 1
ATOM 1563 C C . PRO A 1 203 ? -6.074 -10.939 12.561 1.00 84.94 203 PRO A C 1
ATOM 1565 O O . PRO A 1 203 ? -7.277 -11.017 12.846 1.00 84.94 203 PRO A O 1
ATOM 1568 N N . ILE A 1 204 ? -5.533 -9.821 12.067 1.00 87.88 204 ILE A N 1
ATOM 1569 C CA . ILE A 1 204 ? -6.310 -8.591 11.851 1.00 87.88 204 ILE A CA 1
ATOM 1570 C C . ILE A 1 204 ? -7.494 -8.837 10.908 1.00 87.88 204 ILE A C 1
ATOM 1572 O O . ILE A 1 204 ? -8.571 -8.277 11.093 1.00 87.88 204 ILE A O 1
ATOM 1576 N N . GLU A 1 205 ? -7.334 -9.755 9.961 1.00 90.00 205 GLU A N 1
ATOM 1577 C CA . GLU A 1 205 ? -8.338 -10.227 9.018 1.00 90.00 205 GLU A CA 1
ATOM 1578 C C . GLU A 1 205 ? -9.600 -10.723 9.734 1.00 90.00 205 GLU A C 1
ATOM 1580 O O . GLU A 1 205 ? -10.699 -10.516 9.231 1.00 90.00 205 GLU A O 1
ATOM 1585 N N . LYS A 1 206 ? -9.489 -11.294 10.945 1.00 92.12 206 LYS A N 1
ATOM 1586 C CA . LYS A 1 206 ? -10.658 -11.705 11.741 1.00 92.12 206 LYS A CA 1
ATOM 1587 C C . LYS A 1 206 ? -11.454 -10.499 12.251 1.00 92.12 206 LYS A C 1
ATOM 1589 O O . LYS A 1 206 ? -12.683 -10.512 12.204 1.00 92.12 206 LYS A O 1
ATOM 1594 N N . TYR A 1 207 ? -10.769 -9.447 12.707 1.00 94.00 207 TYR A N 1
ATOM 1595 C CA . TYR A 1 207 ? -11.403 -8.183 13.103 1.00 94.00 207 TYR A CA 1
ATOM 1596 C C . TYR A 1 207 ? -12.049 -7.497 11.901 1.00 94.00 207 TYR A C 1
ATOM 1598 O O . TYR A 1 207 ? -13.202 -7.078 11.972 1.00 94.00 207 TYR A O 1
ATOM 1606 N N . LEU A 1 208 ? -11.331 -7.424 10.779 1.00 95.50 208 LEU A N 1
ATOM 1607 C CA . LEU A 1 208 ? -11.833 -6.832 9.543 1.00 95.50 208 LEU A CA 1
ATOM 1608 C C . LEU A 1 208 ? -13.039 -7.605 8.997 1.00 95.50 208 LEU A C 1
ATOM 1610 O O . LEU A 1 208 ? -14.016 -6.980 8.591 1.00 95.50 208 LEU A O 1
ATOM 1614 N N . LYS A 1 209 ? -13.014 -8.943 9.050 1.00 96.12 209 LYS A N 1
ATOM 1615 C CA . LYS A 1 209 ? -14.145 -9.788 8.655 1.00 96.12 209 LYS A CA 1
ATOM 1616 C C . LYS A 1 209 ? -15.381 -9.488 9.490 1.00 96.12 209 LYS A C 1
ATOM 1618 O O . LYS A 1 209 ? -16.433 -9.226 8.926 1.00 96.12 209 LYS A O 1
ATOM 1623 N N . PHE A 1 210 ? -15.239 -9.425 10.813 1.00 96.69 210 PHE A N 1
ATOM 1624 C CA . PHE A 1 210 ? -16.346 -9.055 11.695 1.00 96.69 210 PHE A CA 1
ATOM 1625 C C . PHE A 1 210 ? -16.943 -7.681 11.344 1.00 96.69 210 PHE A C 1
ATOM 1627 O O . PHE A 1 210 ? -18.161 -7.505 11.382 1.00 96.69 210 PHE A O 1
ATOM 1634 N N . LEU A 1 211 ? -16.110 -6.702 10.972 1.00 96.75 211 LEU A N 1
ATOM 1635 C CA . LEU A 1 211 ? -16.599 -5.393 10.534 1.00 96.75 211 LEU A CA 1
ATOM 1636 C C . LEU A 1 211 ? -17.344 -5.470 9.193 1.00 96.75 211 LEU A C 1
ATOM 1638 O O . LEU A 1 211 ? -18.382 -4.822 9.063 1.00 96.75 211 LEU A O 1
ATOM 1642 N N . ILE A 1 212 ? -16.863 -6.262 8.227 1.00 96.75 212 ILE A N 1
ATOM 1643 C CA . ILE A 1 212 ? -17.565 -6.520 6.954 1.00 96.75 212 ILE A CA 1
ATOM 1644 C C . ILE A 1 212 ? -18.917 -7.187 7.214 1.00 96.75 212 ILE A C 1
ATOM 1646 O O . ILE A 1 212 ? -19.937 -6.695 6.734 1.00 96.75 212 ILE A O 1
ATOM 1650 N N . ASP A 1 213 ? -18.946 -8.233 8.042 1.00 95.75 213 ASP A N 1
ATOM 1651 C CA . ASP A 1 213 ? -20.172 -8.935 8.443 1.00 95.75 213 ASP A CA 1
ATOM 1652 C C . ASP A 1 213 ? -21.133 -7.989 9.197 1.00 95.75 213 ASP A C 1
ATOM 1654 O O . ASP A 1 213 ? -22.355 -8.121 9.138 1.00 95.75 213 ASP A O 1
ATOM 1658 N N . SER A 1 214 ? -20.584 -6.958 9.849 1.00 94.50 214 SER A N 1
ATOM 1659 C CA . SER A 1 214 ? -21.333 -5.873 10.486 1.00 94.50 214 SER A CA 1
ATOM 1660 C C . SER A 1 214 ? -21.767 -4.759 9.523 1.00 94.50 214 SER A C 1
ATOM 1662 O O . SER A 1 214 ? -22.433 -3.820 9.957 1.00 94.50 214 SER A O 1
ATOM 1664 N N . GLY A 1 215 ? -21.454 -4.839 8.231 1.00 94.50 215 GLY A N 1
ATOM 1665 C CA . GLY A 1 215 ? -21.889 -3.893 7.200 1.00 94.50 215 GLY A CA 1
ATOM 1666 C C . GLY A 1 215 ? -20.839 -2.870 6.758 1.00 94.50 215 GLY A C 1
ATOM 1667 O O . GLY A 1 215 ? -21.184 -1.947 6.015 1.00 94.50 215 GLY A O 1
ATOM 1668 N N . ALA A 1 216 ? -19.579 -3.007 7.184 1.00 96.31 216 ALA A N 1
ATOM 1669 C CA . ALA A 1 216 ? -18.479 -2.245 6.601 1.00 96.31 216 ALA A CA 1
ATOM 1670 C C . ALA A 1 216 ? -18.277 -2.654 5.136 1.00 96.31 216 ALA A C 1
ATOM 1672 O O . ALA A 1 216 ? -18.425 -3.818 4.769 1.00 96.31 216 ALA A O 1
ATOM 1673 N N . LYS A 1 217 ? -17.903 -1.695 4.294 1.00 95.50 217 LYS A N 1
ATOM 1674 C CA . LYS A 1 217 ? -17.579 -1.927 2.888 1.00 95.50 217 LYS A CA 1
ATOM 1675 C C . LYS A 1 217 ? -16.126 -1.574 2.642 1.00 95.50 217 LYS A C 1
ATOM 1677 O O . LYS A 1 217 ? -15.734 -0.417 2.808 1.00 95.50 217 LYS A O 1
ATOM 1682 N N . ALA A 1 218 ? -15.356 -2.566 2.209 1.00 95.38 218 ALA A N 1
ATOM 1683 C CA . ALA A 1 218 ? -14.027 -2.327 1.678 1.00 95.38 218 ALA A CA 1
ATOM 1684 C C . ALA A 1 218 ? -14.117 -1.495 0.383 1.00 95.38 218 ALA A C 1
ATOM 1686 O O . ALA A 1 218 ? -15.121 -1.498 -0.332 1.00 95.38 218 ALA A O 1
ATOM 1687 N N . GLN A 1 219 ? -13.072 -0.725 0.117 1.00 94.94 219 GLN A N 1
ATOM 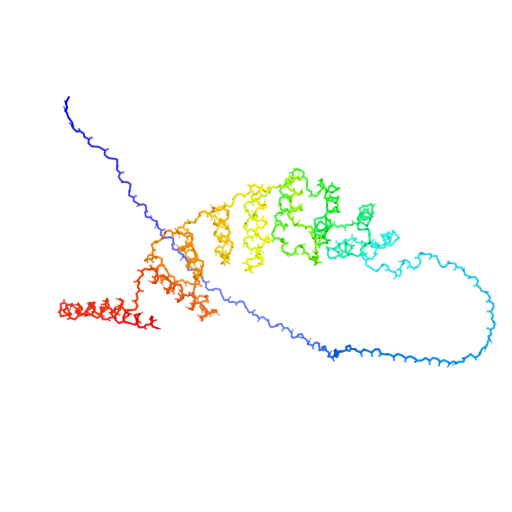1688 C CA . GLN A 1 219 ? -12.979 0.255 -0.957 1.00 94.94 219 GLN A CA 1
ATOM 1689 C C . GLN A 1 219 ? -11.598 0.174 -1.623 1.00 94.94 219 GLN A C 1
ATOM 1691 O O . GLN A 1 219 ? -10.631 -0.203 -0.958 1.00 94.94 219 GLN A O 1
ATOM 1696 N N . PRO A 1 220 ? -11.450 0.622 -2.884 1.00 94.69 220 PRO A N 1
ATOM 1697 C CA . PRO A 1 220 ? -10.156 0.649 -3.579 1.00 94.69 220 PRO A CA 1
ATOM 1698 C C . PRO A 1 220 ? -9.033 1.330 -2.780 1.00 94.69 220 PRO A C 1
ATOM 1700 O O . PRO A 1 220 ? -7.914 0.831 -2.696 1.00 94.69 220 PRO A O 1
ATOM 1703 N N . ARG A 1 221 ? -9.342 2.414 -2.050 1.00 94.38 221 ARG A N 1
ATOM 1704 C CA . ARG A 1 221 ? -8.354 3.090 -1.188 1.00 94.38 221 ARG A CA 1
ATOM 1705 C C . ARG A 1 221 ? -7.746 2.196 -0.098 1.00 94.38 221 ARG A C 1
ATOM 1707 O O . ARG A 1 221 ? -6.651 2.494 0.365 1.00 94.38 221 ARG A O 1
ATOM 1714 N N . ASN A 1 222 ? -8.415 1.113 0.305 1.00 95.12 222 ASN A N 1
ATOM 1715 C CA . ASN A 1 222 ? -7.857 0.161 1.263 1.00 95.12 222 ASN A CA 1
ATOM 1716 C C . ASN A 1 222 ? -6.672 -0.606 0.659 1.00 95.12 222 ASN A C 1
ATOM 1718 O O . ASN A 1 222 ? -5.681 -0.815 1.349 1.00 95.12 222 ASN A O 1
ATOM 1722 N N . VAL A 1 223 ? -6.728 -0.955 -0.630 1.00 95.25 223 VAL A N 1
ATOM 1723 C CA . VAL A 1 223 ? -5.593 -1.563 -1.346 1.00 95.25 223 VAL A CA 1
ATOM 1724 C C . VAL A 1 223 ? -4.434 -0.566 -1.407 1.00 95.25 223 VAL A C 1
ATOM 1726 O O . VAL A 1 223 ? -3.308 -0.912 -1.055 1.00 95.25 223 VAL A O 1
ATOM 1729 N N . ASN A 1 224 ? -4.717 0.702 -1.731 1.00 94.81 224 ASN A N 1
ATOM 1730 C CA . ASN A 1 224 ? -3.707 1.768 -1.708 1.00 94.81 224 ASN A CA 1
ATOM 1731 C C . ASN A 1 224 ? -3.062 1.935 -0.326 1.00 94.81 224 ASN A C 1
ATOM 1733 O O . ASN A 1 224 ? -1.864 2.196 -0.236 1.00 94.81 224 ASN A O 1
ATOM 1737 N N . ALA A 1 225 ? -3.830 1.786 0.755 1.00 92.00 225 ALA A N 1
ATOM 1738 C CA . ALA A 1 225 ? -3.300 1.857 2.111 1.00 92.00 225 ALA A CA 1
ATOM 1739 C C . ALA A 1 225 ? -2.317 0.713 2.403 1.00 92.00 225 ALA A C 1
ATOM 1741 O O . ALA A 1 225 ? -1.242 0.963 2.944 1.00 92.00 225 ALA A O 1
ATOM 1742 N N . VAL A 1 226 ? -2.630 -0.518 1.983 1.00 92.44 226 VAL A N 1
ATOM 1743 C CA . VAL A 1 226 ? -1.720 -1.667 2.139 1.00 92.44 226 VAL A CA 1
ATOM 1744 C C . VAL A 1 226 ? -0.456 -1.502 1.287 1.00 92.44 226 VAL A C 1
ATOM 1746 O O . VAL A 1 226 ? 0.643 -1.811 1.742 1.00 92.44 226 VAL A O 1
ATOM 1749 N N . LEU A 1 227 ? -0.570 -0.960 0.073 1.00 91.75 227 LEU A N 1
ATOM 1750 C CA . LEU A 1 227 ? 0.590 -0.708 -0.792 1.00 91.75 227 LEU A CA 1
ATOM 1751 C C . LEU A 1 227 ? 1.501 0.411 -0.261 1.00 91.75 227 LEU A C 1
ATOM 1753 O O . LEU A 1 227 ? 2.716 0.320 -0.427 1.00 91.75 227 LEU A O 1
ATOM 1757 N N . ASN A 1 228 ? 0.932 1.434 0.388 1.00 88.38 228 ASN A N 1
ATOM 1758 C CA . ASN A 1 228 ? 1.684 2.552 0.972 1.00 88.38 228 ASN A CA 1
ATOM 1759 C C . ASN A 1 228 ? 2.319 2.216 2.326 1.00 88.38 228 ASN A C 1
ATOM 1761 O O . ASN A 1 228 ? 3.465 2.582 2.566 1.00 88.38 228 ASN A O 1
ATOM 1765 N N . ASN A 1 229 ? 1.563 1.566 3.212 1.00 82.69 229 ASN A N 1
ATOM 1766 C CA . ASN A 1 229 ? 1.941 1.385 4.617 1.00 82.69 229 ASN A CA 1
ATOM 1767 C C . ASN A 1 229 ? 2.384 -0.050 4.934 1.00 82.69 229 ASN A C 1
ATOM 1769 O O . ASN A 1 229 ? 2.760 -0.342 6.068 1.00 82.69 229 ASN A O 1
ATOM 1773 N N . GLY A 1 230 ? 2.291 -0.953 3.956 1.00 78.00 230 GLY A N 1
ATOM 1774 C CA . GLY A 1 230 ? 2.658 -2.353 4.101 1.00 78.00 230 GLY A CA 1
ATOM 1775 C C . GLY A 1 230 ? 4.143 -2.577 4.335 1.00 78.00 230 GLY A C 1
ATOM 1776 O O . GLY A 1 230 ? 4.992 -1.791 3.912 1.00 78.00 230 GLY A O 1
ATOM 1777 N N . VAL A 1 231 ? 4.463 -3.703 4.969 1.00 79.00 231 VAL A N 1
ATOM 1778 C CA . VAL A 1 231 ? 5.837 -4.203 5.017 1.00 79.00 231 VAL A CA 1
ATOM 1779 C C . VAL A 1 231 ? 6.056 -5.042 3.765 1.00 79.00 231 VAL A C 1
ATOM 1781 O O . VAL A 1 231 ? 5.429 -6.081 3.592 1.00 79.00 231 VAL A O 1
ATOM 1784 N N . TRP A 1 232 ? 6.932 -4.573 2.880 1.00 79.00 232 TRP A N 1
ATOM 1785 C CA . TRP A 1 232 ? 7.192 -5.177 1.568 1.00 79.00 232 TRP A CA 1
ATOM 1786 C C . TRP A 1 232 ? 8.657 -5.594 1.402 1.00 79.00 232 TRP A C 1
ATOM 1788 O O . TRP A 1 232 ? 9.212 -5.547 0.310 1.00 79.00 232 TRP A O 1
ATOM 1798 N N . THR A 1 233 ? 9.317 -5.978 2.495 1.00 75.94 233 THR A N 1
ATOM 1799 C CA . THR A 1 233 ? 10.690 -6.501 2.453 1.00 75.94 233 THR A CA 1
ATOM 1800 C C . THR A 1 233 ? 10.688 -8.009 2.273 1.00 75.94 233 THR A C 1
ATOM 1802 O O . THR A 1 233 ? 9.830 -8.682 2.847 1.00 75.94 233 THR A O 1
ATOM 1805 N N . ASP A 1 234 ? 11.694 -8.531 1.578 1.00 62.50 234 ASP A N 1
ATOM 1806 C CA . ASP A 1 234 ? 11.898 -9.967 1.382 1.00 62.50 234 ASP A CA 1
ATOM 1807 C C . ASP A 1 234 ? 11.778 -10.731 2.716 1.00 62.50 234 ASP A C 1
ATOM 1809 O O . ASP A 1 234 ? 12.432 -10.397 3.708 1.00 62.50 234 ASP A O 1
ATOM 1813 N N . GLY A 1 235 ? 10.870 -11.710 2.761 1.00 59.25 235 GLY A N 1
ATOM 1814 C CA . GLY A 1 235 ? 10.597 -12.536 3.944 1.00 59.25 235 GLY A CA 1
ATOM 1815 C C . GLY A 1 235 ? 9.671 -11.926 5.008 1.00 59.25 235 GLY A C 1
ATOM 1816 O O . GLY A 1 235 ? 9.415 -12.582 6.012 1.00 59.25 235 GLY A O 1
ATOM 1817 N N . ARG A 1 236 ? 9.157 -10.698 4.825 1.00 64.50 236 ARG A N 1
ATOM 1818 C CA . ARG A 1 236 ? 8.204 -10.049 5.758 1.00 64.50 236 ARG A CA 1
ATOM 1819 C C . ARG A 1 236 ? 6.941 -9.494 5.084 1.00 64.50 236 ARG A C 1
ATOM 1821 O O . ARG A 1 236 ? 6.194 -8.757 5.721 1.00 64.50 236 ARG A O 1
ATOM 1828 N N . SER A 1 237 ? 6.698 -9.837 3.817 1.00 74.69 237 SER A N 1
ATOM 1829 C CA . SER A 1 237 ? 5.524 -9.397 3.048 1.00 74.69 237 SER A CA 1
ATOM 1830 C C . SER A 1 237 ? 4.234 -10.149 3.373 1.00 74.69 237 SER A C 1
ATOM 1832 O O . SER A 1 237 ? 3.160 -9.696 2.988 1.00 74.69 237 SER A O 1
ATOM 1834 N N . GLU A 1 238 ? 4.310 -11.240 4.138 1.00 80.19 238 GLU A N 1
ATOM 1835 C CA . GLU A 1 238 ? 3.191 -12.155 4.388 1.00 80.19 238 GLU A CA 1
ATOM 1836 C C . GLU A 1 238 ? 1.916 -11.446 4.880 1.00 80.19 238 GLU A C 1
ATOM 1838 O O . GLU A 1 238 ? 0.828 -11.715 4.380 1.00 80.19 238 GLU A O 1
ATOM 1843 N N . THR A 1 239 ? 2.026 -10.496 5.813 1.00 80.69 239 THR A N 1
ATOM 1844 C CA . THR A 1 239 ? 0.861 -9.741 6.306 1.00 80.69 239 THR A CA 1
ATOM 1845 C C . THR A 1 239 ? 0.257 -8.835 5.227 1.00 80.69 239 THR A C 1
ATOM 1847 O O . THR A 1 239 ? -0.965 -8.760 5.110 1.00 80.69 239 THR A O 1
ATOM 1850 N N . SER A 1 240 ? 1.088 -8.173 4.414 1.00 87.38 240 SER A N 1
ATOM 1851 C CA . SER A 1 240 ? 0.631 -7.326 3.300 1.00 87.38 240 SER A CA 1
ATOM 1852 C C . SER A 1 240 ? -0.120 -8.149 2.263 1.00 87.38 240 SER A C 1
ATOM 1854 O O . SER A 1 240 ? -1.208 -7.776 1.829 1.00 87.38 240 SER A O 1
ATOM 1856 N N . GLU A 1 241 ? 0.443 -9.298 1.908 1.00 89.69 241 GLU A N 1
ATOM 1857 C CA . GLU A 1 241 ? -0.121 -10.227 0.936 1.00 89.69 241 GLU A CA 1
ATOM 1858 C C . GLU A 1 241 ? -1.444 -10.818 1.432 1.00 89.69 241 GLU A C 1
ATOM 1860 O O . GLU A 1 241 ? -2.441 -10.797 0.705 1.00 89.69 241 GLU A O 1
ATOM 1865 N N . LYS A 1 242 ? -1.498 -11.263 2.696 1.00 89.19 242 LYS A N 1
ATOM 1866 C CA . LYS A 1 242 ? -2.735 -11.752 3.322 1.00 89.19 242 LYS A CA 1
ATOM 1867 C C . LYS A 1 242 ? -3.818 -10.680 3.370 1.00 89.19 242 LYS A C 1
ATOM 1869 O O . LYS A 1 242 ? -4.963 -10.969 3.030 1.00 89.19 242 LYS A O 1
ATOM 1874 N N . LEU A 1 243 ? -3.469 -9.438 3.713 1.00 91.00 243 LEU A N 1
ATOM 1875 C CA . LEU A 1 243 ? -4.413 -8.320 3.698 1.00 91.00 243 LEU A CA 1
ATOM 1876 C C . LEU A 1 243 ? -4.944 -8.029 2.292 1.00 91.00 243 LEU A C 1
ATOM 1878 O O . LEU A 1 243 ? -6.144 -7.817 2.133 1.00 91.00 243 LEU A O 1
ATOM 1882 N N . LEU A 1 244 ? -4.095 -8.046 1.262 1.00 93.44 244 LEU A N 1
ATOM 1883 C CA . LEU A 1 244 ? -4.551 -7.861 -0.117 1.00 93.44 244 LEU A CA 1
ATOM 1884 C C . LEU A 1 244 ? -5.444 -9.016 -0.591 1.00 93.44 244 LEU A C 1
ATOM 1886 O O . LEU A 1 244 ? -6.472 -8.769 -1.223 1.00 93.44 244 LEU A O 1
ATOM 1890 N N . HIS A 1 245 ? -5.105 -10.262 -0.252 1.00 93.62 245 HIS A N 1
ATOM 1891 C CA . HIS A 1 245 ? -5.977 -11.414 -0.496 1.00 93.62 245 HIS A CA 1
ATOM 1892 C C . HIS A 1 245 ? -7.321 -11.278 0.212 1.00 93.62 245 HIS A C 1
ATOM 1894 O O . HIS A 1 245 ? -8.358 -11.506 -0.407 1.00 93.62 245 HIS A O 1
ATOM 1900 N N . PHE A 1 246 ? -7.319 -10.862 1.475 1.00 94.62 246 PHE A N 1
ATOM 1901 C CA . PHE A 1 246 ? -8.532 -10.611 2.239 1.00 94.62 246 PHE A CA 1
ATOM 1902 C C . PHE A 1 246 ? -9.399 -9.527 1.583 1.00 94.62 246 PHE A C 1
ATOM 1904 O O . PHE A 1 246 ? -10.589 -9.740 1.364 1.00 94.62 246 PHE A O 1
ATOM 1911 N N . LEU A 1 247 ? -8.814 -8.387 1.203 1.00 95.38 247 LEU A N 1
ATOM 1912 C CA . LEU A 1 247 ? -9.547 -7.296 0.551 1.00 95.38 247 LEU A CA 1
ATOM 1913 C C . LEU A 1 247 ? -10.172 -7.727 -0.783 1.00 95.38 247 LEU A C 1
ATOM 1915 O O . LEU A 1 247 ? -11.282 -7.293 -1.091 1.00 95.38 247 LEU A O 1
ATOM 1919 N N . LYS A 1 248 ? -9.505 -8.603 -1.541 1.00 94.44 248 LYS A N 1
ATOM 1920 C CA . LYS A 1 248 ? -10.048 -9.175 -2.780 1.00 94.44 248 LYS A CA 1
ATOM 1921 C C . LYS A 1 248 ? -11.162 -10.184 -2.517 1.00 94.44 248 LYS A C 1
ATOM 1923 O O . LYS A 1 248 ? -12.246 -10.049 -3.078 1.00 94.44 248 LYS A O 1
ATOM 1928 N N . ASN A 1 249 ? -10.898 -11.177 -1.675 1.00 94.50 249 ASN A N 1
ATOM 1929 C CA . ASN A 1 249 ? -11.765 -12.344 -1.514 1.00 94.50 249 ASN A CA 1
ATOM 1930 C C . ASN A 1 249 ? -12.970 -12.061 -0.608 1.00 94.50 249 ASN A C 1
ATOM 1932 O O . ASN A 1 249 ? -14.087 -12.441 -0.938 1.00 94.50 249 ASN A O 1
ATOM 1936 N N . GLU A 1 250 ? -12.749 -11.378 0.515 1.00 93.69 250 GLU A N 1
ATOM 1937 C CA . GLU A 1 250 ? -13.783 -11.069 1.513 1.00 93.69 250 GLU A CA 1
ATOM 1938 C C . GLU A 1 250 ? -14.302 -9.636 1.354 1.00 93.69 250 GLU A C 1
ATOM 1940 O O . GLU A 1 250 ? -15.488 -9.369 1.531 1.00 93.69 250 GLU A O 1
ATOM 1945 N N . GLY A 1 251 ? -13.417 -8.697 1.001 1.00 91.31 251 GLY A N 1
ATOM 1946 C CA . GLY A 1 251 ? -13.778 -7.294 0.781 1.00 91.31 251 GLY A CA 1
ATOM 1947 C C . GLY A 1 251 ? -14.408 -7.004 -0.584 1.00 91.31 251 GLY A C 1
ATOM 1948 O O . GLY A 1 251 ? -15.005 -5.941 -0.756 1.00 91.31 251 GLY A O 1
ATOM 1949 N N . GLY A 1 252 ? -14.276 -7.912 -1.556 1.00 92.88 252 GLY A N 1
ATOM 1950 C CA . GLY A 1 252 ? -14.776 -7.728 -2.922 1.00 92.88 252 GLY A CA 1
ATOM 1951 C C . GLY A 1 252 ? -14.074 -6.614 -3.711 1.00 92.88 252 GLY A C 1
ATOM 1952 O O . GLY A 1 252 ? -14.597 -6.161 -4.730 1.00 92.88 252 GLY A O 1
ATOM 1953 N N . VAL A 1 253 ? -12.909 -6.141 -3.257 1.00 94.31 253 VAL A N 1
ATOM 1954 C CA . VAL A 1 253 ? -12.145 -5.079 -3.923 1.00 94.31 253 VAL A CA 1
ATOM 1955 C C . VAL A 1 253 ? -11.168 -5.707 -4.905 1.00 94.31 253 VAL A C 1
ATOM 1957 O O . VAL A 1 253 ? -10.222 -6.378 -4.505 1.00 94.31 253 VAL A O 1
ATOM 1960 N N . SER A 1 254 ? -11.370 -5.468 -6.197 1.00 91.44 254 SER A N 1
ATOM 1961 C CA . SER A 1 254 ? -10.432 -5.919 -7.227 1.00 91.44 254 SER A CA 1
ATOM 1962 C C . SER A 1 254 ? -9.344 -4.866 -7.445 1.00 91.44 254 SER A C 1
ATOM 1964 O O . SER A 1 254 ? -9.683 -3.735 -7.801 1.00 91.44 254 SER A O 1
ATOM 1966 N N . PRO A 1 255 ? -8.055 -5.198 -7.241 1.00 93.06 255 PRO A N 1
ATOM 1967 C CA . PRO A 1 255 ? -6.963 -4.329 -7.654 1.00 93.06 255 PRO A CA 1
ATOM 1968 C C . PRO A 1 255 ? -6.974 -4.116 -9.172 1.00 93.06 255 PRO A C 1
ATOM 1970 O O . PRO A 1 255 ? -7.359 -5.000 -9.936 1.00 93.06 255 PRO A O 1
ATOM 1973 N N . ASP A 1 256 ? -6.525 -2.944 -9.598 1.00 92.38 256 ASP A N 1
ATOM 1974 C CA . ASP A 1 256 ? -6.466 -2.522 -10.996 1.00 92.38 256 ASP A CA 1
ATOM 1975 C C . ASP A 1 256 ? -5.183 -1.721 -11.273 1.00 92.38 256 ASP A C 1
ATOM 1977 O O . ASP A 1 256 ? -4.327 -1.561 -10.399 1.00 92.38 256 ASP A O 1
ATOM 1981 N N . VAL A 1 257 ? -5.063 -1.195 -12.493 1.00 92.44 257 VAL A N 1
ATOM 1982 C CA . VAL A 1 257 ? -3.889 -0.436 -12.949 1.00 92.44 257 VAL A CA 1
ATOM 1983 C C . VAL A 1 257 ? -3.576 0.791 -12.084 1.00 92.44 257 VAL A C 1
ATOM 1985 O O . VAL A 1 257 ? -2.408 1.096 -11.877 1.00 92.44 257 VAL A O 1
ATOM 1988 N N . SER A 1 258 ? -4.579 1.446 -11.488 1.00 93.19 258 SER A N 1
ATOM 1989 C CA . SER A 1 258 ? -4.361 2.632 -10.645 1.00 93.19 258 SER A CA 1
ATOM 1990 C C . SER A 1 258 ? -3.631 2.300 -9.340 1.00 93.19 258 SER A C 1
ATOM 1992 O O . SER A 1 258 ? -2.896 3.118 -8.788 1.00 93.19 258 SER A O 1
ATOM 1994 N N . HIS A 1 259 ? -3.765 1.064 -8.859 1.00 95.25 259 HIS A N 1
ATOM 1995 C CA . HIS A 1 259 ? -3.055 0.596 -7.672 1.00 95.25 259 HIS A CA 1
ATOM 1996 C C . HIS A 1 259 ? -1.563 0.367 -7.964 1.00 95.25 259 HIS A C 1
ATOM 1998 O O . HIS A 1 259 ? -0.724 0.539 -7.078 1.00 95.25 259 HIS A O 1
ATOM 2004 N N . ALA A 1 260 ? -1.213 0.037 -9.213 1.00 93.88 260 ALA A N 1
ATOM 2005 C CA . ALA A 1 260 ? 0.177 -0.080 -9.645 1.00 93.88 260 ALA A CA 1
ATOM 2006 C C . ALA A 1 260 ? 0.907 1.268 -9.545 1.00 93.88 260 ALA A C 1
ATOM 2008 O O . ALA A 1 260 ? 2.041 1.320 -9.073 1.00 93.88 260 ALA A O 1
ATOM 2009 N N . GLU A 1 261 ? 0.238 2.370 -9.893 1.00 93.19 261 GLU A N 1
ATOM 2010 C CA . GLU A 1 261 ? 0.781 3.730 -9.765 1.00 93.19 261 GLU A CA 1
ATOM 2011 C C . GLU A 1 261 ? 1.161 4.053 -8.317 1.00 93.19 261 GLU A C 1
ATOM 2013 O O . GLU A 1 261 ? 2.235 4.593 -8.053 1.00 93.19 261 GLU A O 1
ATOM 2018 N N . VAL A 1 262 ? 0.324 3.654 -7.355 1.00 92.62 262 VAL A N 1
ATOM 2019 C CA . VAL A 1 262 ? 0.609 3.843 -5.925 1.00 92.62 262 VAL A CA 1
ATOM 2020 C C . VAL A 1 262 ? 1.853 3.068 -5.499 1.00 92.62 262 VAL A C 1
ATOM 2022 O O . VAL A 1 262 ? 2.701 3.610 -4.788 1.00 92.62 262 VAL A O 1
ATOM 2025 N N . ALA A 1 263 ? 1.999 1.822 -5.951 1.00 92.69 263 ALA A N 1
ATOM 2026 C CA . ALA A 1 263 ? 3.189 1.032 -5.660 1.00 92.69 263 ALA A CA 1
ATOM 2027 C C . ALA A 1 263 ? 4.449 1.623 -6.328 1.00 92.69 263 ALA A C 1
ATOM 2029 O O . ALA A 1 263 ? 5.506 1.677 -5.697 1.00 92.69 263 ALA A O 1
ATOM 2030 N N . LEU A 1 264 ? 4.332 2.151 -7.552 1.00 92.75 264 LEU A N 1
ATOM 2031 C CA . LEU A 1 264 ? 5.417 2.821 -8.282 1.00 92.75 264 LEU A CA 1
ATOM 2032 C C . LEU A 1 264 ? 5.895 4.100 -7.591 1.00 92.75 264 LEU A C 1
ATOM 2034 O O . LEU A 1 264 ? 7.100 4.304 -7.453 1.00 92.75 264 LEU A O 1
ATOM 2038 N N . LEU A 1 265 ? 4.971 4.933 -7.103 1.00 89.12 265 LEU A N 1
ATOM 2039 C CA . LEU A 1 265 ? 5.288 6.161 -6.360 1.00 89.12 265 LEU A CA 1
ATOM 2040 C C . LEU A 1 265 ? 6.058 5.893 -5.059 1.00 89.12 265 LEU A C 1
ATOM 2042 O O . LEU A 1 265 ? 6.723 6.784 -4.532 1.00 89.12 265 LEU A O 1
ATOM 2046 N N . ARG A 1 266 ? 5.966 4.672 -4.527 1.00 86.44 266 ARG A N 1
ATOM 2047 C CA . ARG A 1 266 ? 6.676 4.238 -3.319 1.00 86.44 266 ARG A CA 1
ATOM 2048 C C . ARG A 1 266 ? 7.890 3.360 -3.606 1.00 86.44 266 ARG A C 1
ATOM 2050 O O . ARG A 1 266 ? 8.487 2.865 -2.654 1.00 86.44 266 ARG A O 1
ATOM 2057 N N . SER A 1 267 ? 8.251 3.149 -4.877 1.00 87.44 267 SER A N 1
ATOM 2058 C CA . SER A 1 267 ? 9.273 2.169 -5.282 1.00 87.44 267 SER A CA 1
ATOM 2059 C C . SER A 1 267 ? 9.049 0.791 -4.639 1.00 87.44 267 SER A C 1
ATOM 2061 O O . SER A 1 267 ? 9.982 0.091 -4.243 1.00 87.44 267 SER A O 1
ATOM 2063 N N . ASN A 1 268 ? 7.780 0.401 -4.500 1.00 90.31 268 ASN A N 1
ATOM 2064 C CA . ASN A 1 268 ? 7.368 -0.845 -3.876 1.00 90.31 268 ASN A CA 1
ATOM 2065 C C . ASN A 1 268 ? 7.306 -1.972 -4.917 1.00 90.31 268 ASN A C 1
ATOM 2067 O O . ASN A 1 268 ? 6.232 -2.408 -5.340 1.00 90.31 268 ASN A O 1
ATOM 2071 N N . ILE A 1 269 ? 8.480 -2.450 -5.332 1.00 92.00 269 ILE A N 1
ATOM 2072 C CA . ILE A 1 269 ? 8.600 -3.514 -6.337 1.00 92.00 269 ILE A CA 1
ATOM 2073 C C . ILE A 1 269 ? 7.925 -4.822 -5.906 1.00 92.00 269 ILE A C 1
ATOM 2075 O O . ILE A 1 269 ? 7.342 -5.506 -6.738 1.00 92.00 269 ILE A O 1
ATOM 2079 N N . ASN A 1 270 ? 7.962 -5.170 -4.619 1.00 92.19 270 ASN A N 1
ATOM 2080 C CA . ASN A 1 270 ? 7.357 -6.409 -4.129 1.00 92.19 270 ASN A CA 1
ATOM 2081 C C . ASN A 1 270 ? 5.823 -6.325 -4.154 1.00 92.19 270 ASN A C 1
ATOM 2083 O O . ASN A 1 270 ? 5.168 -7.287 -4.547 1.00 92.19 270 ASN A O 1
ATOM 2087 N N . GLY A 1 271 ? 5.257 -5.151 -3.854 1.00 92.44 271 GLY A N 1
ATOM 2088 C CA . GLY A 1 271 ? 3.841 -4.868 -4.081 1.00 92.44 271 GLY A CA 1
ATOM 2089 C C . GLY A 1 271 ? 3.455 -4.996 -5.553 1.00 92.44 271 GLY A C 1
ATOM 2090 O O . GLY A 1 271 ? 2.455 -5.635 -5.865 1.00 92.44 271 GLY A O 1
ATOM 2091 N N . LEU A 1 272 ? 4.273 -4.466 -6.469 1.00 94.00 272 LEU A N 1
ATOM 2092 C CA . LEU A 1 272 ? 4.054 -4.624 -7.912 1.00 94.00 272 LEU A CA 1
ATOM 2093 C C . LEU A 1 272 ? 4.139 -6.088 -8.360 1.00 94.00 272 LEU A C 1
ATOM 2095 O O . LEU A 1 272 ? 3.275 -6.561 -9.093 1.00 94.00 272 LEU A O 1
ATOM 2099 N N . LYS A 1 273 ? 5.138 -6.843 -7.911 1.00 94.06 273 LYS A N 1
ATOM 2100 C CA . LYS A 1 273 ? 5.232 -8.277 -8.216 1.00 94.06 273 LYS A CA 1
ATOM 2101 C C . LYS A 1 273 ? 3.977 -9.011 -7.784 1.00 94.06 273 LYS A C 1
ATOM 2103 O O . LYS A 1 273 ? 3.355 -9.694 -8.583 1.00 94.06 273 LYS A O 1
ATOM 2108 N N . PHE A 1 274 ? 3.532 -8.774 -6.556 1.00 93.19 274 PHE A N 1
ATOM 2109 C CA . PHE A 1 274 ? 2.332 -9.407 -6.037 1.00 93.19 274 PHE A CA 1
ATOM 2110 C C . PHE A 1 274 ? 1.061 -9.011 -6.812 1.00 93.19 274 PHE A C 1
ATOM 2112 O O . PHE A 1 274 ? 0.241 -9.868 -7.147 1.00 93.19 274 PHE A O 1
ATOM 2119 N N . LEU A 1 275 ? 0.897 -7.727 -7.150 1.00 95.06 275 LEU A N 1
ATOM 2120 C CA . LEU A 1 275 ? -0.230 -7.271 -7.969 1.00 95.06 275 LEU A CA 1
ATOM 2121 C C . LEU A 1 275 ? -0.257 -7.953 -9.348 1.00 95.06 275 LEU A C 1
ATOM 2123 O O . LEU A 1 275 ? -1.323 -8.344 -9.816 1.00 95.06 275 LEU A O 1
ATOM 2127 N N . HIS A 1 276 ? 0.899 -8.128 -9.980 1.00 95.12 276 HIS A N 1
ATOM 2128 C CA . HIS A 1 276 ? 1.005 -8.749 -11.296 1.00 95.12 276 HIS A CA 1
ATOM 2129 C C . HIS A 1 276 ? 0.869 -10.272 -11.232 1.00 95.12 276 HIS A C 1
ATOM 2131 O O . HIS A 1 276 ? -0.070 -10.837 -11.789 1.00 95.12 276 HIS A O 1
ATOM 2137 N N . ASP A 1 277 ? 1.770 -10.923 -10.500 1.00 93.19 277 ASP A N 1
ATOM 2138 C CA . ASP A 1 277 ? 1.962 -12.372 -10.516 1.00 93.19 277 ASP A CA 1
ATOM 2139 C C . ASP A 1 277 ? 0.818 -13.108 -9.808 1.00 93.19 277 ASP A C 1
ATOM 2141 O O . ASP A 1 277 ? 0.434 -14.205 -10.212 1.00 93.19 277 ASP A O 1
ATOM 2145 N N . VAL A 1 278 ? 0.258 -12.505 -8.753 1.00 92.25 278 VAL A N 1
ATOM 2146 C CA . VAL A 1 278 ? -0.769 -13.137 -7.908 1.00 92.25 278 VAL A CA 1
ATOM 2147 C C . VAL A 1 278 ? -2.154 -12.562 -8.179 1.00 92.25 278 VAL A C 1
ATOM 2149 O O . VAL A 1 278 ? -3.142 -13.300 -8.238 1.00 92.25 278 VAL A O 1
ATOM 2152 N N . MET A 1 279 ? -2.261 -11.239 -8.335 1.00 92.44 279 MET A N 1
ATOM 2153 C CA . MET A 1 279 ? -3.562 -10.587 -8.518 1.00 92.44 279 MET A CA 1
ATOM 2154 C C . MET A 1 279 ? -3.971 -10.419 -9.981 1.00 92.44 279 MET A C 1
ATOM 2156 O O . MET A 1 279 ? -5.155 -10.166 -10.218 1.00 92.44 279 MET A O 1
ATOM 2160 N N . GLY A 1 280 ? -3.055 -10.631 -10.932 1.00 92.69 280 GLY A N 1
ATOM 2161 C CA . GLY A 1 280 ? -3.322 -10.555 -12.368 1.00 92.69 280 GLY A CA 1
ATOM 2162 C C . GLY A 1 280 ? -3.518 -9.130 -12.882 1.00 92.69 280 GLY A C 1
ATOM 2163 O O . GLY A 1 280 ? -4.208 -8.935 -13.881 1.00 92.69 280 GLY A O 1
ATOM 2164 N N . VAL A 1 281 ? -2.973 -8.124 -12.191 1.00 94.94 281 VAL A N 1
ATOM 2165 C CA . VAL A 1 281 ? -3.064 -6.725 -12.619 1.00 94.94 281 VAL A CA 1
ATOM 2166 C C . VAL A 1 281 ? -2.139 -6.506 -13.821 1.00 94.94 281 VAL A C 1
ATOM 2168 O O . VAL A 1 281 ? -0.926 -6.675 -13.684 1.00 94.94 281 VAL A O 1
ATOM 2171 N N . PRO A 1 282 ? -2.670 -6.110 -14.994 1.00 93.88 282 PRO A N 1
ATOM 2172 C CA . PRO A 1 282 ? -1.842 -5.852 -16.162 1.00 93.88 282 PRO A CA 1
ATOM 2173 C C . PRO A 1 282 ? -1.112 -4.514 -16.028 1.00 93.88 282 PRO A C 1
ATOM 2175 O O . PRO A 1 282 ? -1.646 -3.544 -15.488 1.00 93.88 282 PRO A O 1
ATOM 2178 N N . TYR A 1 283 ? 0.084 -4.427 -16.602 1.00 95.44 283 TYR A N 1
ATOM 2179 C CA . TYR A 1 283 ? 0.837 -3.180 -16.681 1.00 95.44 283 TYR A CA 1
ATOM 2180 C C . TYR A 1 283 ? 0.860 -2.609 -18.093 1.00 95.44 283 TYR A C 1
ATOM 2182 O O . TYR A 1 283 ? 0.773 -3.325 -19.086 1.00 95.44 283 TYR A O 1
ATOM 2190 N N . GLN A 1 284 ? 0.953 -1.283 -18.167 1.00 93.25 284 GLN A N 1
ATOM 2191 C CA . GLN A 1 284 ? 0.974 -0.518 -19.404 1.00 93.25 284 GLN A CA 1
ATOM 2192 C C . GLN A 1 284 ? 2.322 0.188 -19.558 1.00 93.25 284 GLN A C 1
ATOM 2194 O O . GLN A 1 284 ? 3.039 0.388 -18.578 1.00 93.25 284 GLN A O 1
ATOM 2199 N N . ALA A 1 285 ? 2.644 0.608 -20.782 1.00 92.00 285 ALA A N 1
ATOM 2200 C CA . ALA A 1 285 ? 3.908 1.270 -21.103 1.00 92.00 285 ALA A CA 1
ATOM 2201 C C . ALA A 1 285 ? 4.210 2.470 -20.183 1.00 92.00 285 ALA A C 1
ATOM 2203 O O . ALA A 1 285 ? 5.329 2.599 -19.695 1.00 92.00 285 ALA A O 1
ATOM 2204 N N . TYR A 1 286 ? 3.204 3.282 -19.841 1.00 91.81 286 TYR A N 1
ATOM 2205 C CA . TYR A 1 286 ? 3.409 4.455 -18.985 1.00 91.81 286 TYR A CA 1
ATOM 2206 C C . TYR A 1 286 ? 3.903 4.108 -17.566 1.00 91.81 286 TYR A C 1
ATOM 2208 O O . TYR A 1 286 ? 4.612 4.907 -16.961 1.00 91.81 286 TYR A O 1
ATOM 2216 N N . HIS A 1 287 ? 3.606 2.910 -17.042 1.00 94.69 287 HIS A N 1
ATOM 2217 C CA . HIS A 1 287 ? 4.159 2.449 -15.762 1.00 94.69 287 HIS A CA 1
ATOM 2218 C C . HIS A 1 287 ? 5.684 2.298 -15.822 1.00 94.69 287 HIS A C 1
ATOM 2220 O O . HIS A 1 287 ? 6.377 2.583 -14.846 1.00 94.69 287 HIS A O 1
ATOM 2226 N N . VAL A 1 288 ? 6.214 1.881 -16.978 1.00 94.94 288 VAL A N 1
ATOM 2227 C CA . VAL A 1 288 ? 7.659 1.807 -17.225 1.00 94.94 288 VAL A CA 1
ATOM 2228 C C . VAL A 1 288 ? 8.249 3.214 -17.238 1.00 94.94 288 VAL A C 1
ATOM 2230 O O . VAL A 1 288 ? 9.263 3.450 -16.585 1.00 94.94 288 VAL A O 1
ATOM 2233 N N . SER A 1 289 ? 7.586 4.163 -17.909 1.00 91.19 289 SER A N 1
ATOM 2234 C CA . SER A 1 289 ? 8.000 5.571 -17.931 1.00 91.19 289 SER A CA 1
ATOM 2235 C C . SER A 1 289 ? 8.058 6.161 -16.515 1.00 91.19 289 SER A C 1
ATOM 2237 O O . SER A 1 289 ? 9.078 6.734 -16.141 1.00 91.19 289 SER A O 1
ATOM 2239 N N . MET A 1 290 ? 7.035 5.922 -15.684 1.00 91.19 290 MET A N 1
ATOM 2240 C CA . MET A 1 290 ? 7.015 6.349 -14.275 1.00 91.19 290 MET A CA 1
ATOM 2241 C C . MET A 1 290 ? 8.171 5.748 -13.460 1.00 91.19 290 MET A C 1
ATOM 2243 O O . MET A 1 290 ? 8.841 6.454 -12.704 1.00 91.19 290 MET A O 1
ATOM 2247 N N . ALA A 1 291 ? 8.441 4.446 -13.610 1.00 93.50 291 ALA A N 1
ATOM 2248 C CA . ALA A 1 291 ? 9.564 3.799 -12.928 1.00 93.50 291 ALA A CA 1
ATOM 2249 C C . ALA A 1 291 ? 10.921 4.381 -13.376 1.00 93.50 291 ALA A C 1
ATOM 2251 O O . ALA A 1 291 ? 11.831 4.550 -12.556 1.00 93.50 291 ALA A O 1
ATOM 2252 N N . CYS A 1 292 ? 11.047 4.731 -14.660 1.00 91.69 292 CYS A N 1
ATOM 2253 C CA . CYS A 1 292 ? 12.229 5.391 -15.206 1.00 91.69 292 CYS A CA 1
ATOM 2254 C C . CYS A 1 292 ? 12.432 6.800 -14.644 1.00 91.69 292 CYS A C 1
ATOM 2256 O O . CYS A 1 292 ? 13.550 7.121 -14.245 1.00 91.69 292 CYS A O 1
ATOM 2258 N N . GLU A 1 293 ? 11.383 7.618 -14.549 1.00 86.88 293 GLU A N 1
ATOM 2259 C CA . GLU A 1 293 ? 11.448 8.956 -13.936 1.00 86.88 293 GLU A CA 1
ATOM 2260 C C . GLU A 1 293 ? 11.857 8.896 -12.454 1.00 86.88 293 GLU A C 1
ATOM 2262 O O . GLU A 1 293 ? 12.607 9.743 -11.956 1.00 86.88 293 GLU A O 1
ATOM 2267 N N . ASN A 1 294 ? 11.455 7.834 -11.751 1.00 88.00 294 ASN A N 1
ATOM 2268 C CA . ASN A 1 294 ? 11.866 7.586 -10.369 1.00 88.00 294 ASN A CA 1
ATOM 2269 C C . ASN A 1 294 ? 13.332 7.127 -10.230 1.00 88.00 294 ASN A C 1
ATOM 2271 O O . ASN A 1 294 ? 13.865 7.127 -9.111 1.00 88.00 294 ASN A O 1
ATOM 2275 N N . LEU A 1 295 ? 14.005 6.819 -11.347 1.00 92.19 295 LEU A N 1
ATOM 2276 C CA . LEU A 1 295 ? 15.323 6.178 -11.421 1.00 92.19 295 LEU A CA 1
ATOM 2277 C C . LEU A 1 295 ? 15.352 4.818 -10.700 1.00 92.19 295 LEU A C 1
ATOM 2279 O O . LEU A 1 295 ? 16.333 4.466 -10.041 1.00 92.19 295 LEU A O 1
ATOM 2283 N N . ASP A 1 296 ? 14.260 4.057 -10.798 1.00 92.19 296 ASP A N 1
ATOM 2284 C CA . ASP A 1 296 ? 14.113 2.748 -10.162 1.00 92.19 296 ASP A CA 1
ATOM 2285 C C . ASP A 1 296 ? 14.448 1.618 -11.144 1.00 92.19 296 ASP A C 1
ATOM 2287 O O . ASP A 1 296 ? 13.576 0.983 -11.741 1.00 92.19 296 ASP A O 1
ATOM 2291 N N . ALA A 1 297 ? 15.748 1.365 -11.319 1.00 92.94 297 ALA A N 1
ATOM 2292 C CA . ALA A 1 297 ? 16.248 0.359 -12.255 1.00 92.94 297 ALA A CA 1
ATOM 2293 C C . ALA A 1 297 ? 15.697 -1.050 -11.986 1.00 92.94 297 ALA A C 1
ATOM 2295 O O . ALA A 1 297 ? 15.430 -1.795 -12.930 1.00 92.94 297 ALA A O 1
ATOM 2296 N N . LYS A 1 298 ? 15.489 -1.414 -10.714 1.00 93.44 298 LYS A N 1
ATOM 2297 C CA . LYS A 1 298 ? 14.950 -2.728 -10.344 1.00 93.44 298 LYS A CA 1
ATOM 2298 C C . LYS A 1 298 ? 13.511 -2.876 -10.817 1.00 93.44 298 LYS A C 1
ATOM 2300 O O . LYS A 1 298 ? 13.171 -3.904 -11.399 1.00 93.44 298 LYS A O 1
ATOM 2305 N N . THR A 1 299 ? 12.690 -1.855 -10.593 1.00 95.00 299 THR A N 1
ATOM 2306 C CA . THR A 1 299 ? 11.289 -1.872 -11.016 1.00 95.00 299 THR A CA 1
ATOM 2307 C C . THR A 1 299 ? 11.165 -1.813 -12.535 1.00 95.00 299 THR A C 1
ATOM 2309 O O . THR A 1 299 ? 10.406 -2.592 -13.100 1.00 95.00 299 THR A O 1
ATOM 2312 N N . VAL A 1 300 ? 11.959 -0.981 -13.220 1.00 95.62 300 VAL A N 1
ATOM 2313 C CA . VAL A 1 300 ? 11.988 -0.949 -14.696 1.00 95.62 300 VAL A CA 1
ATOM 2314 C C . VAL A 1 300 ? 12.349 -2.319 -15.264 1.00 95.62 300 VAL A C 1
ATOM 2316 O O . VAL A 1 300 ? 11.672 -2.809 -16.167 1.00 95.62 300 VAL A O 1
ATOM 2319 N N . LYS A 1 301 ? 13.383 -2.958 -14.703 1.00 95.44 301 LYS A N 1
ATOM 2320 C CA . LYS A 1 301 ? 13.794 -4.301 -15.104 1.00 95.44 301 LYS A CA 1
ATOM 2321 C C . LYS A 1 301 ? 12.657 -5.303 -14.936 1.00 95.44 301 LYS A C 1
ATOM 2323 O O . LYS A 1 301 ? 12.355 -6.016 -15.881 1.00 95.44 301 LYS A O 1
ATOM 2328 N N . PHE A 1 302 ? 12.010 -5.324 -13.772 1.00 95.81 302 PHE A N 1
ATOM 2329 C CA . PHE A 1 302 ? 10.861 -6.196 -13.529 1.00 95.81 302 PHE A CA 1
ATOM 2330 C C . PHE A 1 302 ? 9.735 -5.952 -14.546 1.00 95.81 302 PHE A C 1
ATOM 2332 O O . PHE A 1 302 ? 9.239 -6.900 -15.145 1.00 95.81 302 PHE A O 1
ATOM 2339 N N . LEU A 1 303 ? 9.361 -4.695 -14.803 1.00 96.56 303 LEU A N 1
ATOM 2340 C CA . LEU A 1 303 ? 8.266 -4.377 -15.723 1.00 96.56 303 LEU A CA 1
ATOM 2341 C C . LEU A 1 303 ? 8.545 -4.835 -17.166 1.00 96.56 303 LEU A C 1
ATOM 2343 O O . LEU A 1 303 ? 7.647 -5.349 -17.827 1.00 96.56 303 LEU A O 1
ATOM 2347 N N . ILE A 1 304 ? 9.773 -4.655 -17.660 1.00 95.44 304 ILE A N 1
ATOM 2348 C CA . ILE A 1 304 ? 10.142 -4.995 -19.043 1.00 95.44 304 ILE A CA 1
ATOM 2349 C C . ILE A 1 304 ? 10.491 -6.481 -19.193 1.00 95.44 304 ILE A C 1
ATOM 2351 O O . ILE A 1 304 ? 10.081 -7.113 -20.167 1.00 95.44 304 ILE A O 1
ATOM 2355 N N . ASP A 1 305 ? 11.300 -7.028 -18.284 1.00 94.81 305 ASP A N 1
ATOM 2356 C CA . ASP A 1 305 ? 11.852 -8.381 -18.414 1.00 94.81 305 ASP A CA 1
ATOM 2357 C C . ASP A 1 305 ? 10.878 -9.446 -17.906 1.00 94.81 305 ASP A C 1
ATOM 2359 O O . ASP A 1 305 ? 10.706 -10.464 -18.573 1.00 94.81 305 ASP A O 1
ATOM 2363 N N . ASP A 1 306 ? 10.243 -9.204 -16.757 1.00 93.88 306 ASP A N 1
ATOM 2364 C CA . ASP A 1 306 ? 9.460 -10.222 -16.051 1.00 93.88 306 ASP A CA 1
ATOM 2365 C C . ASP A 1 306 ? 7.959 -10.067 -16.345 1.00 93.88 306 ASP A C 1
ATOM 2367 O O . ASP A 1 306 ? 7.295 -11.027 -16.731 1.00 93.88 306 ASP A O 1
ATOM 2371 N N . ALA A 1 307 ? 7.423 -8.845 -16.235 1.00 93.88 307 ALA A N 1
ATOM 2372 C CA . ALA A 1 307 ? 6.019 -8.552 -16.540 1.00 93.88 307 ALA A CA 1
ATOM 2373 C C . ALA A 1 307 ? 5.742 -8.380 -18.047 1.00 93.88 307 ALA A C 1
ATOM 2375 O O . ALA A 1 307 ? 4.593 -8.226 -18.460 1.00 93.88 307 ALA A O 1
ATOM 2376 N N . GLY A 1 308 ? 6.787 -8.394 -18.882 1.00 93.31 308 GLY A N 1
ATOM 2377 C CA . GLY A 1 308 ? 6.666 -8.394 -20.341 1.00 93.31 308 GLY A CA 1
ATOM 2378 C C . GLY A 1 308 ? 6.016 -7.139 -20.931 1.00 93.31 308 GLY A C 1
ATOM 2379 O O . GLY A 1 308 ? 5.419 -7.208 -22.009 1.00 93.31 308 GLY A O 1
ATOM 2380 N N . VAL A 1 309 ? 6.101 -5.992 -20.251 1.00 94.44 309 VAL A N 1
ATOM 2381 C CA . VAL A 1 309 ? 5.524 -4.741 -20.753 1.00 94.44 309 VAL A CA 1
ATOM 2382 C C . VAL A 1 309 ? 6.305 -4.278 -21.979 1.00 94.44 309 VAL A C 1
ATOM 2384 O O . VAL A 1 309 ? 7.488 -3.946 -21.900 1.00 94.44 309 VAL A O 1
ATOM 2387 N N . ASN A 1 310 ? 5.625 -4.224 -23.124 1.00 90.38 310 ASN A N 1
ATOM 2388 C CA . ASN A 1 310 ? 6.227 -3.733 -24.355 1.00 90.38 310 ASN A CA 1
ATOM 2389 C C . ASN A 1 310 ? 6.373 -2.203 -24.310 1.00 90.38 310 ASN A C 1
ATOM 2391 O O . ASN A 1 310 ? 5.400 -1.486 -24.072 1.00 90.38 310 ASN A O 1
ATOM 2395 N N . HIS A 1 311 ? 7.581 -1.712 -24.572 1.00 90.12 311 HIS A N 1
ATOM 2396 C CA . HIS A 1 311 ? 7.901 -0.290 -24.641 1.00 90.12 311 HIS A CA 1
ATOM 2397 C C . HIS A 1 311 ? 9.013 -0.068 -25.666 1.00 90.12 311 HIS A C 1
ATOM 2399 O O . HIS A 1 311 ? 9.922 -0.893 -25.791 1.00 90.12 311 HIS A O 1
ATOM 2405 N N . ASP A 1 312 ? 8.984 1.064 -26.371 1.00 90.62 312 ASP A N 1
ATOM 2406 C CA . ASP A 1 312 ? 10.131 1.480 -27.171 1.00 90.62 312 ASP A CA 1
ATOM 2407 C C . ASP A 1 312 ? 11.289 1.889 -26.247 1.00 90.62 312 ASP A C 1
ATOM 2409 O O . ASP A 1 312 ? 11.202 2.865 -25.498 1.00 90.62 312 ASP A O 1
ATOM 2413 N N . ILE A 1 313 ? 12.371 1.111 -26.281 1.00 90.31 313 ILE A N 1
ATOM 2414 C CA . ILE A 1 313 ? 13.576 1.357 -25.484 1.00 90.31 313 ILE A CA 1
ATOM 2415 C C . ILE A 1 313 ? 14.287 2.644 -25.929 1.00 90.31 313 ILE A C 1
ATOM 2417 O O . ILE A 1 313 ? 14.902 3.303 -25.092 1.00 90.31 313 ILE A O 1
ATOM 2421 N N . ASP A 1 314 ? 14.192 3.030 -27.208 1.00 86.75 314 ASP A N 1
ATOM 2422 C CA . ASP A 1 314 ? 14.823 4.256 -27.714 1.00 86.75 314 ASP A CA 1
ATOM 2423 C C . ASP A 1 314 ? 14.111 5.494 -27.155 1.00 86.75 314 ASP A C 1
ATOM 2425 O O . ASP A 1 314 ? 14.768 6.420 -26.677 1.00 86.75 314 ASP A O 1
ATOM 2429 N N . GLU A 1 315 ? 12.774 5.476 -27.144 1.00 88.44 315 GLU A N 1
ATOM 2430 C CA . GLU A 1 315 ? 11.950 6.524 -26.532 1.00 88.44 315 GLU A CA 1
ATOM 2431 C C . GLU A 1 315 ? 12.213 6.624 -25.026 1.00 88.44 315 GLU A C 1
ATOM 2433 O O . GLU A 1 315 ? 12.464 7.709 -24.507 1.00 88.44 315 GLU A O 1
ATOM 2438 N N . LEU A 1 316 ? 12.248 5.487 -24.327 1.00 90.06 316 LEU A N 1
ATOM 2439 C CA . LEU A 1 316 ? 12.495 5.448 -22.887 1.00 90.06 316 LEU A CA 1
ATOM 2440 C C . LEU A 1 316 ? 13.887 5.989 -22.523 1.00 90.06 316 LEU A C 1
ATOM 2442 O O . LEU A 1 316 ? 14.041 6.737 -21.557 1.00 90.06 316 LEU A O 1
ATOM 2446 N N . TYR A 1 317 ? 14.906 5.649 -23.319 1.00 89.56 317 TYR A N 1
ATOM 2447 C CA . TYR A 1 317 ? 16.263 6.161 -23.145 1.00 89.56 317 TYR A CA 1
ATOM 2448 C C . TYR A 1 317 ? 16.357 7.665 -23.435 1.00 89.56 317 TYR A C 1
ATOM 2450 O O . TYR A 1 317 ? 17.041 8.391 -22.708 1.00 89.56 317 TYR A O 1
ATOM 2458 N N . ALA A 1 318 ? 15.669 8.146 -24.476 1.00 86.69 318 ALA A N 1
ATOM 2459 C CA . ALA A 1 318 ? 15.603 9.567 -24.798 1.00 86.69 318 ALA A CA 1
ATOM 2460 C C . ALA A 1 318 ? 14.926 10.367 -23.674 1.00 86.69 318 ALA A C 1
ATOM 2462 O O . ALA A 1 318 ? 15.499 11.356 -23.219 1.00 86.69 318 ALA A O 1
ATOM 2463 N N . SER A 1 319 ? 13.785 9.896 -23.162 1.00 87.56 319 SER A N 1
ATOM 2464 C CA . SER A 1 319 ? 13.077 10.518 -22.037 1.00 87.56 319 SER A CA 1
ATOM 2465 C C . SER A 1 319 ? 13.910 10.526 -20.757 1.00 87.56 319 SER A C 1
ATOM 2467 O O . SER A 1 319 ? 13.963 11.538 -20.064 1.00 87.56 319 SER A O 1
ATOM 2469 N N . LEU A 1 320 ? 14.636 9.441 -20.460 1.00 90.44 320 LEU A N 1
ATOM 2470 C CA . LEU A 1 320 ? 15.549 9.395 -19.315 1.00 90.44 320 LEU A CA 1
ATOM 2471 C C . LEU A 1 320 ? 16.666 10.447 -19.431 1.00 90.44 320 LEU A C 1
ATOM 2473 O O . LEU A 1 320 ? 17.002 11.110 -18.449 1.00 90.44 320 LEU A O 1
ATOM 2477 N N . ARG A 1 321 ? 17.246 10.607 -20.628 1.00 87.69 321 ARG A N 1
ATOM 2478 C CA . ARG A 1 321 ? 18.283 11.615 -20.897 1.00 87.69 321 ARG A CA 1
ATOM 2479 C C . ARG A 1 321 ? 17.728 13.034 -20.781 1.00 87.69 321 ARG A C 1
ATOM 2481 O O . ARG A 1 321 ? 18.390 13.885 -20.191 1.00 87.69 321 ARG A O 1
ATOM 2488 N N . ASP A 1 322 ? 16.546 13.283 -21.334 1.00 85.94 322 ASP A N 1
ATOM 2489 C CA . ASP A 1 322 ? 15.869 14.579 -21.259 1.00 85.94 322 ASP A CA 1
ATOM 2490 C C . ASP A 1 322 ? 15.566 14.957 -19.803 1.00 85.94 322 ASP A C 1
ATOM 2492 O O . ASP A 1 322 ? 15.994 16.012 -19.331 1.00 85.94 322 ASP A O 1
ATOM 2496 N N . ALA A 1 323 ? 14.973 14.033 -19.040 1.00 87.12 323 ALA A N 1
ATOM 2497 C CA . ALA A 1 323 ? 14.718 14.209 -17.616 1.00 87.12 323 ALA A CA 1
ATOM 2498 C C . ALA A 1 323 ? 16.016 14.480 -16.838 1.00 87.12 323 ALA A C 1
ATOM 2500 O O . ALA A 1 323 ? 16.072 15.406 -16.030 1.00 87.12 323 ALA A O 1
ATOM 2501 N N . TRP A 1 324 ? 17.093 13.735 -17.105 1.00 88.62 324 TRP A N 1
ATOM 2502 C CA . TRP A 1 324 ? 18.387 13.964 -16.458 1.00 88.62 324 TRP A CA 1
ATOM 2503 C C . TRP A 1 324 ? 18.948 15.370 -16.713 1.00 88.62 324 TRP A C 1
ATOM 2505 O O . TRP A 1 324 ? 19.586 15.956 -15.835 1.00 88.62 324 TRP A O 1
ATOM 2515 N N . LEU A 1 325 ? 18.731 15.933 -17.900 1.00 85.31 325 LEU A N 1
ATOM 2516 C CA . LEU A 1 325 ? 19.255 17.249 -18.266 1.00 85.31 325 LEU A CA 1
ATOM 2517 C C . LEU A 1 325 ? 18.356 18.401 -17.807 1.00 85.31 325 LEU A C 1
ATOM 2519 O O . LEU A 1 325 ? 18.876 19.460 -17.459 1.00 85.31 325 LEU A O 1
ATOM 2523 N N . HIS A 1 326 ? 17.037 18.201 -17.796 1.00 86.31 326 HIS A N 1
ATOM 2524 C CA . HIS A 1 326 ? 16.072 19.300 -17.731 1.00 86.31 326 HIS A CA 1
ATOM 2525 C C . HIS A 1 326 ? 15.046 19.205 -16.594 1.00 86.31 326 HIS A C 1
ATOM 2527 O O . HIS A 1 326 ? 14.357 20.187 -16.334 1.00 86.31 326 HIS A O 1
ATOM 2533 N N . SER A 1 327 ? 14.939 18.076 -15.885 1.00 86.81 327 SER A N 1
ATOM 2534 C CA . SER A 1 327 ? 14.006 17.956 -14.757 1.00 86.81 327 SER A CA 1
ATOM 2535 C C . SER A 1 327 ? 14.511 18.723 -13.533 1.00 86.81 327 SER A C 1
ATOM 2537 O O . SER A 1 327 ? 15.555 18.386 -12.966 1.00 86.81 327 SER A O 1
ATOM 2539 N N . GLU A 1 328 ? 13.725 19.707 -13.085 1.00 89.00 328 GLU A N 1
ATOM 2540 C CA . GLU A 1 328 ? 13.936 20.420 -11.817 1.00 89.00 328 GLU A CA 1
ATOM 2541 C C . GLU A 1 328 ? 13.912 19.444 -10.633 1.00 89.00 328 GLU A C 1
ATOM 2543 O O . GLU A 1 328 ? 14.812 19.450 -9.802 1.00 89.00 328 GLU A O 1
ATOM 2548 N N . THR A 1 329 ? 12.973 18.495 -10.618 1.00 86.50 329 THR A N 1
ATOM 2549 C CA . THR A 1 329 ? 12.873 17.492 -9.547 1.00 86.50 329 THR A CA 1
ATOM 2550 C C . THR A 1 329 ? 14.114 16.600 -9.456 1.00 86.50 329 THR A C 1
ATOM 2552 O O . THR A 1 329 ? 14.579 16.290 -8.360 1.00 86.50 329 THR A O 1
ATOM 2555 N N . LEU A 1 330 ? 14.685 16.173 -10.590 1.00 86.56 330 LEU A N 1
ATOM 2556 C CA . LEU A 1 330 ? 15.955 15.436 -10.571 1.00 86.56 330 LEU A CA 1
ATOM 2557 C C . LEU A 1 330 ? 17.142 16.341 -10.246 1.00 86.56 330 LEU A C 1
ATOM 2559 O O . LEU A 1 330 ? 18.136 15.857 -9.710 1.00 86.56 330 LEU A O 1
ATOM 2563 N N . HIS A 1 331 ? 17.084 17.630 -10.576 1.00 87.81 331 HIS A N 1
ATOM 2564 C CA . HIS A 1 331 ? 18.100 18.589 -10.157 1.00 87.81 331 HIS A CA 1
ATOM 2565 C C . HIS A 1 331 ? 18.136 18.730 -8.630 1.00 87.81 331 HIS A C 1
ATOM 2567 O O . HIS A 1 331 ? 19.198 18.533 -8.044 1.00 87.81 331 HIS A O 1
ATOM 2573 N N . ASP A 1 332 ? 16.983 18.928 -7.991 1.00 90.06 332 ASP A N 1
ATOM 2574 C CA . ASP A 1 332 ? 16.867 19.036 -6.533 1.00 90.06 332 ASP A CA 1
ATOM 2575 C C . ASP A 1 332 ? 17.341 17.752 -5.838 1.00 90.06 332 ASP A C 1
ATOM 2577 O O . ASP A 1 332 ? 18.198 17.789 -4.957 1.00 90.06 332 ASP A O 1
ATOM 2581 N N . ARG A 1 333 ? 16.889 16.582 -6.312 1.00 88.88 333 ARG A N 1
ATOM 2582 C CA . ARG A 1 333 ? 17.337 15.283 -5.777 1.00 88.88 333 ARG A CA 1
ATOM 2583 C C . ARG A 1 333 ? 18.849 15.079 -5.918 1.00 88.88 333 ARG A C 1
ATOM 2585 O O . ARG A 1 333 ? 19.469 14.502 -5.029 1.00 88.88 333 ARG A O 1
ATOM 2592 N N . ARG A 1 334 ? 19.452 15.526 -7.028 1.00 87.88 334 ARG A N 1
ATOM 2593 C CA . ARG A 1 334 ? 20.914 15.483 -7.226 1.00 87.88 334 ARG A CA 1
ATOM 2594 C C . ARG A 1 334 ? 21.650 16.444 -6.307 1.00 87.88 334 ARG A C 1
ATOM 2596 O O . ARG A 1 334 ? 22.776 16.149 -5.937 1.00 87.88 334 ARG A O 1
ATOM 2603 N N . TYR A 1 335 ? 21.057 17.584 -5.972 1.00 88.25 335 TYR A N 1
ATOM 2604 C CA . TYR A 1 335 ? 21.646 18.502 -5.006 1.00 88.25 335 TYR A CA 1
ATOM 2605 C C . TYR A 1 335 ? 21.668 17.882 -3.601 1.00 88.25 335 TYR A C 1
ATOM 2607 O O . TYR A 1 335 ? 22.680 17.975 -2.910 1.00 88.25 335 TYR A O 1
ATOM 2615 N N . GLU A 1 336 ? 20.588 17.200 -3.208 1.00 92.19 336 GLU A N 1
ATOM 2616 C CA . GLU A 1 336 ? 20.482 16.523 -1.909 1.00 92.19 336 GLU A CA 1
ATOM 2617 C C . GLU A 1 336 ? 21.395 15.289 -1.788 1.00 92.19 336 GLU A C 1
ATOM 2619 O O . GLU A 1 336 ? 22.059 15.113 -0.767 1.00 92.19 336 GLU A O 1
ATOM 2624 N N . ASP A 1 337 ? 21.441 14.433 -2.816 1.00 90.81 337 ASP A N 1
ATOM 2625 C CA . ASP A 1 337 ? 22.243 13.200 -2.826 1.00 90.81 337 ASP A CA 1
ATOM 2626 C C . ASP A 1 337 ? 22.844 12.925 -4.224 1.00 90.81 337 ASP A C 1
ATOM 2628 O O . ASP A 1 337 ? 22.350 12.074 -4.979 1.00 90.81 337 ASP A O 1
ATOM 2632 N N . PRO A 1 338 ? 23.922 13.639 -4.604 1.00 87.00 338 PRO A N 1
ATOM 2633 C CA . PRO A 1 338 ? 24.465 13.591 -5.962 1.00 87.00 338 PRO A CA 1
ATOM 2634 C C . PRO A 1 338 ? 24.952 12.193 -6.345 1.00 87.00 338 PRO A C 1
ATOM 2636 O O . PRO A 1 338 ? 24.612 11.685 -7.414 1.00 87.00 338 PRO A O 1
ATOM 2639 N N . PHE A 1 339 ? 25.694 11.537 -5.451 1.00 87.31 339 PHE A N 1
ATOM 2640 C CA . PHE A 1 339 ? 26.317 10.244 -5.729 1.00 87.31 339 PHE A CA 1
ATOM 2641 C C . PHE A 1 339 ? 25.288 9.123 -5.895 1.00 87.31 339 PHE A C 1
ATOM 2643 O O . PHE A 1 339 ? 25.406 8.294 -6.801 1.00 87.31 339 PHE A O 1
ATOM 2650 N N . SER A 1 340 ? 24.266 9.070 -5.036 1.00 90.94 340 SER A N 1
ATOM 2651 C CA . SER A 1 340 ? 23.246 8.022 -5.123 1.00 90.94 340 SER A CA 1
ATOM 2652 C C . SER A 1 340 ? 22.370 8.196 -6.358 1.00 90.94 340 SER A C 1
ATOM 2654 O O . SER A 1 340 ? 22.066 7.209 -7.033 1.00 90.94 340 SER A O 1
ATOM 2656 N N . ILE A 1 341 ? 21.986 9.435 -6.679 1.00 92.06 341 ILE A N 1
ATOM 2657 C CA . ILE A 1 341 ? 21.144 9.731 -7.839 1.00 92.06 341 ILE A CA 1
ATOM 2658 C C . ILE A 1 341 ? 21.895 9.473 -9.147 1.00 92.06 341 ILE A C 1
ATOM 2660 O O . ILE A 1 341 ? 21.340 8.837 -10.045 1.00 92.06 341 ILE A O 1
ATOM 2664 N N . GLU A 1 342 ? 23.166 9.865 -9.239 1.00 89.62 342 GLU A N 1
ATOM 2665 C CA . GLU A 1 342 ? 24.010 9.555 -10.395 1.00 89.62 342 GLU A CA 1
ATOM 2666 C C . GLU A 1 342 ? 24.220 8.051 -10.571 1.00 89.62 342 GLU A C 1
ATOM 2668 O O . GLU A 1 342 ? 24.072 7.530 -11.677 1.00 89.62 342 GLU A O 1
ATOM 2673 N N . ARG A 1 343 ? 24.459 7.313 -9.481 1.00 91.94 343 ARG A N 1
ATOM 2674 C CA . ARG A 1 343 ? 24.545 5.850 -9.534 1.00 91.94 343 ARG A CA 1
ATOM 2675 C C . ARG A 1 343 ? 23.252 5.219 -10.060 1.00 91.94 343 ARG A C 1
ATOM 2677 O O . ARG A 1 343 ? 23.328 4.360 -10.934 1.00 91.94 343 ARG A O 1
ATOM 2684 N N . LYS A 1 344 ? 22.082 5.643 -9.566 1.00 93.19 344 LYS A N 1
ATOM 2685 C CA . LYS A 1 344 ? 20.773 5.127 -10.017 1.00 93.19 344 LYS A CA 1
ATOM 2686 C C . LYS A 1 344 ? 20.522 5.419 -11.496 1.00 93.19 344 LYS A C 1
ATOM 2688 O O . LYS A 1 344 ? 20.095 4.534 -12.235 1.00 93.19 344 LYS A O 1
ATOM 2693 N N . TYR A 1 345 ? 20.831 6.637 -11.938 1.00 92.69 345 TYR A N 1
ATOM 2694 C CA . TYR A 1 345 ? 20.753 7.009 -13.349 1.00 92.69 345 TYR A CA 1
ATOM 2695 C C . TYR A 1 345 ? 21.675 6.146 -14.213 1.00 92.69 345 TYR A C 1
ATOM 2697 O O . TYR A 1 345 ? 21.226 5.591 -15.213 1.00 92.69 345 TYR A O 1
ATOM 2705 N N . ASN A 1 346 ? 22.935 5.973 -13.812 1.00 89.94 346 ASN A N 1
ATOM 2706 C CA . ASN A 1 346 ? 23.901 5.169 -14.556 1.00 89.94 346 ASN A CA 1
ATOM 2707 C C . ASN A 1 346 ? 23.515 3.683 -14.602 1.00 89.94 346 ASN A C 1
ATOM 2709 O O . ASN A 1 346 ? 23.673 3.049 -15.645 1.00 89.94 346 ASN A O 1
ATOM 2713 N N . GLU A 1 347 ? 22.967 3.131 -13.517 1.00 93.31 347 GLU A N 1
ATOM 2714 C CA . GLU A 1 347 ? 22.448 1.760 -13.472 1.00 93.31 347 GLU A CA 1
ATOM 2715 C C . GLU A 1 347 ? 21.296 1.565 -14.468 1.00 93.31 347 GLU A C 1
ATOM 2717 O O . GLU A 1 347 ? 21.338 0.653 -15.299 1.00 93.31 347 GLU A O 1
ATOM 2722 N N . LEU A 1 348 ? 20.310 2.466 -14.448 1.00 93.62 348 LEU A N 1
ATOM 2723 C CA . LEU A 1 348 ? 19.174 2.424 -15.364 1.00 93.62 348 LEU A CA 1
ATOM 2724 C C . LEU A 1 348 ? 19.609 2.642 -16.822 1.00 93.62 348 LEU A C 1
ATOM 2726 O O . LEU A 1 348 ? 19.217 1.882 -17.708 1.00 93.62 348 LEU A O 1
ATOM 2730 N N . LYS A 1 349 ? 20.478 3.628 -17.070 1.00 91.38 349 LYS A N 1
ATOM 2731 C CA . LYS A 1 349 ? 21.088 3.893 -18.378 1.00 91.38 349 LYS A CA 1
ATOM 2732 C C . LYS A 1 349 ? 21.770 2.631 -18.900 1.00 91.38 349 LYS A C 1
ATOM 2734 O O . LYS A 1 349 ? 21.479 2.199 -20.011 1.00 91.38 349 LYS A O 1
ATOM 2739 N N . LYS A 1 350 ? 22.640 2.002 -18.105 1.00 89.56 350 LYS A N 1
ATOM 2740 C CA . LYS A 1 350 ? 23.347 0.769 -18.482 1.00 89.56 350 LYS A CA 1
ATOM 2741 C C . LYS A 1 350 ? 22.374 -0.354 -18.843 1.00 89.56 350 LYS A C 1
ATOM 2743 O O . LYS A 1 350 ? 22.576 -1.011 -19.862 1.00 89.56 350 LYS A O 1
ATOM 2748 N N . TYR A 1 351 ? 21.318 -0.541 -18.052 1.00 92.69 351 TYR A N 1
ATOM 2749 C CA . TYR A 1 351 ? 20.284 -1.538 -18.325 1.00 92.69 351 TYR A CA 1
ATOM 2750 C C . TYR A 1 351 ? 19.572 -1.293 -19.668 1.00 92.69 351 TYR A C 1
ATOM 2752 O O . TYR A 1 351 ? 19.532 -2.197 -20.503 1.00 92.69 351 TYR A O 1
ATOM 2760 N N . LEU A 1 352 ? 19.087 -0.074 -19.929 1.00 91.81 352 LEU A N 1
ATOM 2761 C CA . LEU A 1 352 ? 18.381 0.253 -21.178 1.00 91.81 352 LEU A CA 1
ATOM 2762 C C . LEU A 1 352 ? 19.275 0.075 -22.414 1.00 91.81 352 LEU A C 1
ATOM 2764 O O . LEU A 1 352 ? 18.858 -0.517 -23.411 1.00 91.81 352 LEU A O 1
ATOM 2768 N N . ARG A 1 353 ? 20.538 0.516 -22.329 1.00 88.69 353 ARG A N 1
ATOM 2769 C CA . ARG A 1 353 ? 21.526 0.327 -23.405 1.00 88.69 353 ARG A CA 1
ATOM 2770 C C . ARG A 1 353 ? 21.754 -1.157 -23.694 1.00 88.69 353 ARG A C 1
ATOM 2772 O O . ARG A 1 353 ? 21.740 -1.566 -24.854 1.00 88.69 353 ARG A O 1
ATOM 2779 N N . ALA A 1 354 ? 21.916 -1.965 -22.644 1.00 88.12 354 ALA A N 1
ATOM 2780 C CA . ALA A 1 354 ? 22.087 -3.407 -22.775 1.00 88.12 354 ALA A CA 1
ATOM 2781 C C . ALA A 1 354 ? 20.854 -4.072 -23.407 1.00 88.12 354 ALA A C 1
ATOM 2783 O O . ALA A 1 354 ? 21.010 -4.889 -24.312 1.00 88.12 354 ALA A O 1
ATOM 2784 N N . LYS A 1 355 ? 19.636 -3.674 -23.010 1.00 89.06 355 LYS A N 1
ATOM 2785 C CA . LYS A 1 355 ? 18.380 -4.202 -23.567 1.00 89.06 355 LYS A CA 1
ATOM 2786 C C . LYS A 1 355 ? 18.248 -3.938 -25.072 1.00 89.06 355 LYS A C 1
ATOM 2788 O O . LYS A 1 355 ? 17.757 -4.797 -25.799 1.00 89.06 355 LYS A O 1
ATOM 2793 N N . LYS A 1 356 ? 18.736 -2.789 -25.556 1.00 86.06 356 LYS A 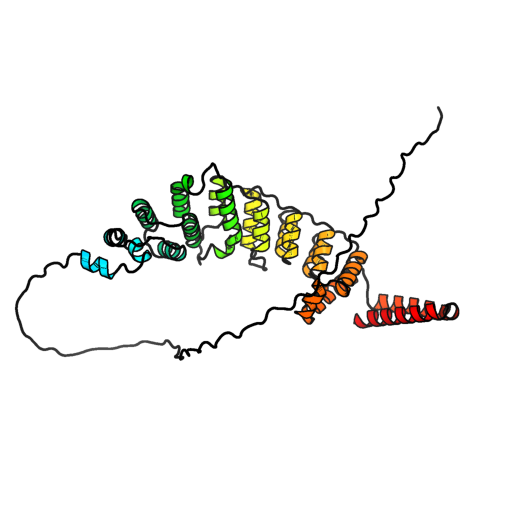N 1
ATOM 2794 C CA . LYS A 1 356 ? 18.783 -2.460 -26.992 1.00 86.06 356 LYS A CA 1
ATOM 2795 C C . LYS A 1 356 ? 19.943 -3.133 -27.744 1.00 86.06 356 LYS A C 1
ATOM 2797 O O . LYS A 1 356 ? 19.971 -3.129 -28.975 1.00 86.06 356 LYS A O 1
ATOM 2802 N N . GLY A 1 357 ? 20.909 -3.710 -27.030 1.00 82.31 357 GLY A N 1
ATOM 2803 C CA . GLY A 1 357 ? 22.128 -4.266 -27.619 1.00 82.31 357 GLY A CA 1
ATOM 2804 C C . GLY A 1 357 ? 23.129 -3.194 -28.060 1.00 82.31 357 GLY A C 1
ATOM 2805 O O . GLY A 1 357 ? 23.866 -3.395 -29.035 1.00 82.31 357 GLY A O 1
ATOM 2806 N N . TRP A 1 358 ? 23.141 -2.042 -27.384 1.00 79.69 358 TRP A N 1
ATOM 2807 C CA . TRP A 1 358 ? 24.211 -1.058 -27.520 1.00 79.69 358 TRP A CA 1
ATOM 2808 C C . TRP A 1 358 ? 25.388 -1.474 -26.643 1.00 79.69 358 TRP A C 1
ATOM 2810 O O . TRP A 1 358 ? 25.242 -1.654 -25.433 1.00 79.69 358 TRP A O 1
ATOM 2820 N N . SER A 1 359 ? 26.561 -1.603 -27.255 1.00 70.62 359 SER A N 1
ATOM 2821 C CA . SER A 1 359 ? 27.816 -1.859 -26.552 1.00 70.62 359 SER A CA 1
ATOM 2822 C C . SER A 1 359 ? 28.797 -0.714 -26.810 1.00 70.62 359 SER A C 1
ATOM 2824 O O . SER A 1 359 ? 28.688 -0.053 -27.850 1.00 70.62 359 SER A O 1
ATOM 2826 N N . PRO A 1 360 ? 29.754 -0.461 -25.901 1.00 69.25 360 PRO A N 1
ATOM 2827 C CA . PRO A 1 360 ? 30.821 0.508 -26.137 1.00 69.25 360 PRO A CA 1
ATOM 2828 C C . PRO A 1 360 ? 31.555 0.264 -27.462 1.00 69.25 360 PRO A C 1
ATOM 2830 O O . PRO A 1 360 ? 31.882 1.206 -28.173 1.00 69.25 360 PRO A O 1
ATOM 2833 N N . GLU A 1 361 ? 31.756 -0.994 -27.856 1.00 72.50 361 GLU A N 1
ATOM 2834 C CA . GLU A 1 361 ? 32.403 -1.371 -29.118 1.00 72.50 361 GLU A CA 1
ATOM 2835 C C . GLU A 1 361 ? 31.555 -0.977 -30.327 1.00 72.50 361 GLU A C 1
ATOM 2837 O O . GLU A 1 361 ? 32.079 -0.414 -31.285 1.00 72.50 361 GLU A O 1
ATOM 2842 N N . ARG A 1 362 ? 30.241 -1.224 -30.272 1.00 72.56 362 ARG A N 1
ATOM 2843 C CA . ARG A 1 362 ? 29.302 -0.817 -31.326 1.00 72.56 362 ARG A CA 1
ATOM 2844 C C . ARG A 1 362 ? 29.231 0.698 -31.465 1.00 72.56 362 ARG A C 1
ATOM 2846 O O . ARG A 1 362 ? 29.188 1.203 -32.583 1.00 72.56 362 ARG A O 1
ATOM 2853 N N . ASP A 1 363 ? 29.254 1.415 -30.347 1.00 72.12 363 ASP A N 1
ATOM 2854 C CA . ASP A 1 363 ? 29.266 2.875 -30.345 1.00 72.12 363 ASP A CA 1
ATOM 2855 C C . ASP A 1 363 ? 30.593 3.431 -30.863 1.00 72.12 363 ASP A C 1
ATOM 2857 O O . ASP A 1 363 ? 30.582 4.369 -31.656 1.00 72.12 363 ASP A O 1
ATOM 2861 N N . ARG A 1 364 ? 31.732 2.824 -30.501 1.00 74.69 364 ARG A N 1
ATOM 2862 C CA . ARG A 1 364 ? 33.048 3.166 -31.063 1.00 74.69 364 ARG A CA 1
ATOM 2863 C C . ARG A 1 364 ? 33.085 2.925 -32.569 1.00 74.69 364 ARG A C 1
ATOM 2865 O O . ARG A 1 364 ? 33.591 3.774 -33.293 1.00 74.69 364 ARG A O 1
ATOM 2872 N N . GLU A 1 365 ? 32.531 1.817 -33.051 1.00 79.56 365 GLU A N 1
ATOM 2873 C CA . GLU A 1 365 ? 32.474 1.512 -34.483 1.00 79.56 365 GLU A CA 1
ATOM 2874 C C . GLU A 1 365 ? 31.552 2.478 -35.241 1.00 79.56 365 GLU A C 1
ATOM 2876 O O . GLU A 1 365 ? 31.900 2.995 -36.306 1.00 79.56 365 GLU A O 1
ATOM 2881 N N . ARG A 1 366 ? 30.402 2.817 -34.649 1.00 78.75 366 ARG A N 1
ATOM 2882 C CA . ARG A 1 366 ? 29.504 3.842 -35.185 1.00 78.75 366 ARG A CA 1
ATOM 2883 C C . ARG A 1 366 ? 30.174 5.214 -35.204 1.00 78.75 366 ARG A C 1
ATOM 2885 O O . ARG A 1 366 ? 30.090 5.908 -36.213 1.00 78.75 366 ARG A O 1
ATOM 2892 N N . LEU A 1 367 ? 30.872 5.595 -34.134 1.00 81.75 367 LEU A N 1
ATOM 2893 C CA . LEU A 1 367 ? 31.624 6.845 -34.061 1.00 81.75 367 LEU A CA 1
ATOM 2894 C C . LEU A 1 367 ? 32.746 6.870 -35.102 1.00 81.75 367 LEU A C 1
ATOM 2896 O O . LEU A 1 367 ? 32.876 7.871 -35.793 1.00 81.75 367 LEU A O 1
ATOM 2900 N N . ARG A 1 368 ? 33.509 5.782 -35.271 1.00 83.69 368 ARG A N 1
ATOM 2901 C CA . ARG A 1 368 ? 34.513 5.659 -36.341 1.00 83.69 368 ARG A CA 1
ATOM 2902 C C . ARG A 1 368 ? 33.885 5.873 -37.707 1.00 83.69 368 ARG A C 1
ATOM 2904 O O . ARG A 1 368 ? 34.391 6.682 -38.466 1.00 83.69 368 ARG A O 1
ATOM 2911 N N . THR A 1 369 ? 32.751 5.233 -37.980 1.00 85.50 369 THR A N 1
ATOM 2912 C CA . THR A 1 369 ? 32.029 5.400 -39.249 1.00 85.50 369 THR A CA 1
ATOM 2913 C C . THR A 1 369 ? 31.618 6.857 -39.471 1.00 85.50 369 THR A C 1
ATOM 2915 O O . THR A 1 369 ? 31.853 7.405 -40.544 1.00 85.50 369 THR A O 1
ATOM 2918 N N . ILE A 1 370 ? 31.047 7.514 -38.455 1.00 83.31 370 ILE A N 1
ATOM 2919 C CA . ILE A 1 370 ? 30.656 8.929 -38.532 1.00 83.31 370 ILE A CA 1
ATOM 2920 C C . ILE A 1 370 ? 31.888 9.823 -38.733 1.00 83.31 370 ILE A C 1
ATOM 2922 O O . ILE A 1 370 ? 31.839 10.735 -39.551 1.00 83.31 370 ILE A O 1
ATOM 2926 N N . LEU A 1 371 ? 32.991 9.562 -38.025 1.00 85.62 371 LEU A N 1
ATOM 2927 C CA . LEU A 1 371 ? 34.244 10.305 -38.171 1.00 85.62 371 LEU A CA 1
ATOM 2928 C C . LEU A 1 371 ? 34.845 10.121 -39.566 1.00 85.62 371 LEU A C 1
ATOM 2930 O O . LEU A 1 371 ? 35.253 11.101 -40.172 1.00 85.62 371 LEU A O 1
ATOM 2934 N N . THR A 1 372 ? 34.846 8.904 -40.113 1.00 87.50 372 THR A N 1
ATOM 2935 C CA . THR A 1 372 ? 35.297 8.631 -41.484 1.00 87.50 372 THR A CA 1
ATOM 2936 C C . THR A 1 372 ? 34.428 9.357 -42.508 1.00 87.50 372 THR A C 1
ATOM 2938 O O . THR A 1 372 ? 34.957 9.979 -43.425 1.00 87.50 372 THR A O 1
ATOM 2941 N N . LEU A 1 373 ? 33.101 9.337 -42.344 1.00 85.62 373 LEU A N 1
ATOM 2942 C CA . LEU A 1 373 ? 32.189 10.091 -43.208 1.00 85.62 373 LEU A CA 1
ATOM 2943 C C . LEU A 1 373 ? 32.428 11.600 -43.098 1.00 85.62 373 LEU A C 1
ATOM 2945 O O . LEU A 1 373 ? 32.459 12.289 -44.113 1.00 85.62 373 LEU A O 1
ATOM 2949 N N . PHE A 1 374 ? 32.628 12.116 -41.887 1.00 87.38 374 PHE A N 1
ATOM 2950 C CA . PHE A 1 374 ? 32.952 13.520 -41.677 1.00 87.38 374 PHE A CA 1
ATOM 2951 C C . PHE A 1 374 ? 34.269 13.894 -42.360 1.00 87.38 374 PHE A C 1
ATOM 2953 O O . PHE A 1 374 ? 34.287 14.844 -43.132 1.00 87.38 374 PHE A O 1
ATOM 2960 N N . GLU A 1 375 ? 35.341 13.128 -42.152 1.00 86.94 375 GLU A N 1
ATOM 2961 C CA . GLU A 1 375 ? 36.647 13.370 -42.774 1.00 86.94 375 GLU A CA 1
ATOM 2962 C C . GLU A 1 375 ? 36.582 13.350 -44.304 1.00 86.94 375 GLU A C 1
ATOM 2964 O O . GLU A 1 375 ? 37.151 14.225 -44.952 1.00 86.94 375 GLU A O 1
ATOM 2969 N N . ASN A 1 376 ? 35.822 12.419 -44.886 1.00 88.44 376 ASN A N 1
ATOM 2970 C CA . ASN A 1 376 ? 35.660 12.312 -46.337 1.00 88.44 376 ASN A CA 1
ATOM 2971 C C . ASN A 1 376 ? 34.851 13.466 -46.951 1.00 88.44 376 ASN A C 1
ATOM 2973 O O . ASN A 1 376 ? 34.968 13.727 -48.146 1.00 88.44 376 ASN A O 1
ATOM 2977 N N . HIS A 1 377 ? 34.018 14.147 -46.159 1.00 85.50 377 HIS A N 1
ATOM 2978 C CA . HIS A 1 377 ? 33.115 15.195 -46.643 1.00 85.50 377 HIS A CA 1
ATOM 2979 C C . HIS A 1 377 ? 33.391 16.576 -46.043 1.00 85.50 377 HIS A C 1
ATOM 2981 O O . HIS A 1 377 ? 32.702 17.536 -46.392 1.00 85.50 377 HIS A O 1
ATOM 2987 N N . LYS A 1 378 ? 34.401 16.722 -45.181 1.00 83.69 378 LYS A N 1
ATOM 2988 C CA . LYS A 1 378 ? 34.632 17.956 -44.419 1.00 83.69 378 LYS A CA 1
ATOM 2989 C C . LYS A 1 378 ? 34.831 19.195 -45.287 1.00 83.69 378 LYS A C 1
ATOM 2991 O O . LYS A 1 378 ? 34.385 20.274 -44.915 1.00 83.69 378 LYS A O 1
ATOM 2996 N N . GLU A 1 379 ? 35.442 19.023 -46.457 1.00 86.25 379 GLU A N 1
ATOM 2997 C CA . GLU A 1 379 ? 35.722 20.094 -47.421 1.00 86.25 379 GLU A CA 1
ATOM 2998 C C . GLU A 1 379 ? 34.461 20.592 -48.144 1.00 86.25 379 GLU A C 1
ATOM 3000 O O . GLU A 1 379 ? 34.470 21.658 -48.752 1.00 86.25 379 GLU A O 1
ATOM 3005 N N . THR A 1 380 ? 33.356 19.843 -48.055 1.00 86.94 380 THR A N 1
ATOM 3006 C CA . THR A 1 380 ? 32.064 20.214 -48.653 1.00 86.94 380 THR A CA 1
ATOM 3007 C C . THR A 1 380 ? 31.185 21.048 -47.718 1.00 86.94 380 THR A C 1
ATOM 3009 O O . THR A 1 380 ? 30.186 21.620 -48.159 1.00 86.94 380 THR A O 1
ATOM 3012 N N . PHE A 1 381 ? 31.539 21.150 -46.430 1.00 83.69 381 PHE A N 1
ATOM 3013 C CA . PHE A 1 381 ? 30.779 21.936 -45.462 1.00 83.69 381 PHE A CA 1
ATOM 3014 C C . PHE A 1 381 ? 31.177 23.412 -45.494 1.00 83.69 381 PHE A C 1
ATOM 3016 O O . PHE A 1 381 ? 32.349 23.772 -45.537 1.00 83.69 381 PHE A O 1
ATOM 3023 N N . GLN A 1 382 ? 30.181 24.289 -45.374 1.00 88.44 382 GLN A N 1
ATOM 3024 C CA . GLN A 1 382 ? 30.427 25.694 -45.058 1.00 88.44 382 GLN A CA 1
ATOM 3025 C C . GLN A 1 382 ? 30.985 25.823 -43.632 1.00 88.44 382 GLN A C 1
ATOM 3027 O O . GLN A 1 382 ? 30.609 25.056 -42.744 1.00 88.44 382 GLN A O 1
ATOM 3032 N N . THR A 1 383 ? 31.832 26.828 -43.388 1.00 83.75 383 THR A N 1
ATOM 3033 C CA . THR A 1 383 ? 32.585 27.006 -42.131 1.00 83.75 383 THR A CA 1
ATOM 3034 C C . THR A 1 383 ? 31.727 26.922 -40.864 1.00 83.75 383 THR A C 1
ATOM 3036 O O . THR A 1 383 ? 32.143 26.305 -39.887 1.00 83.75 383 THR A O 1
ATOM 3039 N N . ALA A 1 384 ? 30.517 27.492 -40.868 1.00 81.50 384 ALA A N 1
ATOM 3040 C CA . ALA A 1 384 ? 29.608 27.428 -39.720 1.00 81.50 384 ALA A CA 1
ATOM 3041 C C . ALA A 1 384 ? 29.125 25.991 -39.431 1.00 81.50 384 ALA A C 1
ATOM 3043 O O . ALA A 1 384 ? 29.209 25.524 -38.299 1.00 81.50 384 ALA A O 1
ATOM 3044 N N . ILE A 1 385 ? 28.713 25.259 -40.472 1.00 79.81 385 ILE A N 1
ATOM 3045 C CA . ILE A 1 385 ? 28.252 23.864 -40.371 1.00 79.81 385 ILE A CA 1
ATOM 3046 C C . ILE A 1 385 ? 29.402 22.949 -39.940 1.00 79.81 385 ILE A C 1
ATOM 3048 O O . ILE A 1 385 ? 29.210 22.043 -39.132 1.00 79.81 385 ILE A O 1
ATOM 3052 N N . TYR A 1 386 ? 30.611 23.203 -40.444 1.00 83.62 386 TYR A N 1
ATOM 3053 C CA . TYR A 1 386 ? 31.810 22.475 -40.039 1.00 83.62 386 TYR A CA 1
ATOM 3054 C C . TYR A 1 386 ? 32.078 22.610 -38.530 1.00 83.62 386 TYR A C 1
ATOM 3056 O O . TYR A 1 386 ? 32.313 21.608 -37.851 1.00 83.62 386 TYR A O 1
ATOM 3064 N N . LEU A 1 387 ? 32.002 23.832 -37.987 1.00 82.88 387 LEU A N 1
ATOM 3065 C CA . LEU A 1 387 ? 32.192 24.085 -36.554 1.00 82.88 387 LEU A CA 1
ATOM 3066 C C . LEU A 1 387 ? 31.113 23.412 -35.693 1.00 82.88 387 LEU A C 1
ATOM 3068 O O . LEU A 1 387 ? 31.451 22.792 -34.681 1.00 82.88 387 LEU A O 1
ATOM 3072 N N . ASP A 1 388 ? 29.847 23.464 -36.111 1.00 76.75 388 ASP A N 1
ATOM 3073 C CA . ASP A 1 388 ? 28.743 22.791 -35.415 1.00 76.75 388 ASP A CA 1
ATOM 3074 C C . ASP A 1 388 ? 28.914 21.265 -35.415 1.00 76.75 388 ASP A C 1
ATOM 3076 O O . ASP A 1 388 ? 28.755 20.610 -34.378 1.00 76.75 388 ASP A O 1
ATOM 3080 N N . MET A 1 389 ? 29.325 20.693 -36.551 1.00 79.50 389 MET A N 1
ATOM 3081 C CA . MET A 1 389 ? 29.640 19.268 -36.665 1.00 79.50 389 MET A CA 1
ATOM 3082 C C . MET A 1 389 ? 30.815 18.873 -35.767 1.00 79.50 389 MET A C 1
ATOM 3084 O O . MET A 1 389 ? 30.739 17.859 -35.077 1.00 79.50 389 MET A O 1
ATOM 3088 N N . CYS A 1 390 ? 31.866 19.692 -35.677 1.00 81.50 390 CYS A N 1
ATOM 3089 C CA . CYS A 1 390 ? 32.987 19.438 -34.769 1.00 81.50 390 CYS A CA 1
ATOM 3090 C C . CYS A 1 390 ? 32.547 19.439 -33.296 1.00 81.50 390 CYS A C 1
ATOM 3092 O O . CYS A 1 390 ? 32.974 18.586 -32.515 1.00 81.50 390 CYS A O 1
ATOM 3094 N N . GLN A 1 391 ? 31.663 20.360 -32.898 1.00 77.12 391 GLN A N 1
ATOM 3095 C CA . GLN A 1 391 ? 31.106 20.392 -31.541 1.00 77.12 391 GLN A CA 1
ATOM 3096 C C . GLN A 1 391 ? 30.195 19.192 -31.254 1.00 77.12 391 GLN A C 1
ATOM 3098 O O . GLN A 1 391 ? 30.202 18.657 -30.142 1.00 77.12 391 GLN A O 1
ATOM 3103 N N . PHE A 1 392 ? 29.405 18.757 -32.237 1.00 76.94 392 PHE A N 1
ATOM 3104 C CA . PHE A 1 392 ? 28.602 17.540 -32.143 1.00 76.94 392 PHE A CA 1
ATOM 3105 C C . PHE A 1 392 ? 29.485 16.296 -31.981 1.00 76.94 392 PHE A C 1
ATOM 3107 O O . PHE A 1 392 ? 29.289 15.536 -31.035 1.00 76.94 392 PHE A O 1
ATOM 3114 N N . LEU A 1 393 ? 30.507 16.129 -32.824 1.00 81.00 393 LEU A N 1
ATOM 3115 C CA . LEU A 1 393 ? 31.438 14.998 -32.768 1.00 81.00 393 LEU A CA 1
ATOM 3116 C C . LEU A 1 393 ? 32.234 14.969 -31.465 1.00 81.00 393 LEU A C 1
ATOM 3118 O O . LEU A 1 393 ? 32.405 13.903 -30.880 1.00 81.00 393 LEU A O 1
ATOM 3122 N N . LYS A 1 394 ? 32.666 16.132 -30.963 1.00 78.06 394 LYS A N 1
ATOM 3123 C CA . LYS A 1 394 ? 33.335 16.239 -29.661 1.00 78.06 394 LYS A CA 1
ATOM 3124 C C . LYS A 1 394 ? 32.428 15.765 -28.524 1.00 78.06 394 LYS A C 1
ATOM 3126 O O . LYS A 1 394 ? 32.881 14.988 -27.686 1.00 78.06 394 LYS A O 1
ATOM 3131 N N . ARG A 1 395 ? 31.156 16.184 -28.514 1.00 72.88 395 ARG A N 1
ATOM 3132 C CA . ARG A 1 395 ? 30.162 15.706 -27.537 1.00 72.88 395 ARG A CA 1
ATOM 3133 C C . ARG A 1 395 ? 29.934 14.203 -27.663 1.00 72.88 395 ARG A C 1
ATOM 3135 O O . ARG A 1 395 ? 30.000 13.503 -26.661 1.00 72.88 395 ARG A O 1
ATOM 3142 N N . LEU A 1 396 ? 29.751 13.695 -28.882 1.00 72.12 396 LEU A N 1
ATOM 3143 C CA . LEU A 1 396 ? 29.513 12.272 -29.130 1.00 72.12 396 LEU A CA 1
ATOM 3144 C C . LEU A 1 396 ? 30.711 11.411 -28.701 1.00 72.12 396 LEU A C 1
ATOM 3146 O O . LEU A 1 396 ? 30.535 10.373 -28.072 1.00 72.12 396 LEU A O 1
ATOM 3150 N N . HIS A 1 397 ? 31.937 11.869 -28.965 1.00 72.44 397 HIS A N 1
ATOM 3151 C CA . HIS A 1 397 ? 33.166 11.209 -28.527 1.00 72.44 397 HIS A CA 1
ATOM 3152 C C . HIS A 1 397 ? 33.302 11.188 -26.999 1.00 72.44 397 HIS A C 1
ATOM 3154 O O . HIS A 1 397 ? 33.556 10.130 -26.428 1.00 72.44 397 HIS A O 1
ATOM 3160 N N . GLN A 1 398 ? 33.062 12.319 -26.326 1.00 68.06 398 GLN A N 1
ATOM 3161 C CA . GLN A 1 398 ? 33.059 12.394 -24.860 1.00 68.06 398 GLN A CA 1
ATOM 3162 C C . GLN A 1 398 ? 31.986 11.489 -24.243 1.00 68.06 398 GLN A C 1
ATOM 3164 O O . GLN A 1 398 ? 32.268 10.771 -23.290 1.00 68.06 398 GLN A O 1
ATOM 3169 N N . GLU A 1 399 ? 30.781 11.459 -24.816 1.00 64.38 399 GLU A N 1
ATOM 3170 C CA . GLU A 1 399 ? 29.704 10.560 -24.388 1.00 64.38 399 GLU A CA 1
ATOM 3171 C C . GLU A 1 399 ? 30.059 9.084 -24.595 1.00 64.38 399 GLU A C 1
ATOM 3173 O O . GLU A 1 399 ? 29.632 8.252 -23.801 1.00 64.38 399 GLU A O 1
ATOM 3178 N N . THR A 1 400 ? 30.840 8.752 -25.629 1.00 65.94 400 THR A N 1
ATOM 3179 C CA . THR A 1 400 ? 31.300 7.377 -25.891 1.00 65.94 400 THR A CA 1
ATOM 3180 C C . THR A 1 400 ? 32.384 6.947 -24.897 1.00 65.94 400 THR A C 1
ATOM 3182 O O . THR A 1 400 ? 32.397 5.790 -24.490 1.00 65.94 400 THR A O 1
ATOM 3185 N N . LEU A 1 401 ? 33.259 7.872 -24.483 1.00 59.41 401 LEU A N 1
ATOM 3186 C CA . LEU A 1 401 ? 34.342 7.634 -23.518 1.00 59.41 401 LEU A CA 1
ATOM 3187 C C . LEU A 1 401 ? 33.867 7.606 -22.057 1.00 59.41 401 LEU A C 1
ATOM 3189 O O . LEU A 1 401 ? 34.390 6.839 -21.267 1.00 59.41 401 LEU A O 1
ATOM 3193 N N . MET A 1 402 ? 32.855 8.400 -21.698 1.00 52.78 402 MET A N 1
ATOM 3194 C CA . MET A 1 402 ? 32.245 8.417 -20.354 1.00 52.78 402 MET A CA 1
ATOM 3195 C C . MET A 1 402 ? 31.365 7.181 -20.064 1.00 52.78 402 MET A C 1
ATOM 3197 O O . MET A 1 402 ? 30.681 7.137 -19.044 1.00 52.78 402 MET A O 1
ATOM 3201 N N . ASN A 1 403 ? 31.293 6.224 -20.997 1.00 49.44 403 ASN A N 1
ATOM 3202 C CA . ASN A 1 403 ? 30.566 4.960 -20.845 1.00 49.44 403 ASN A CA 1
ATOM 3203 C C . ASN A 1 403 ? 31.492 3.764 -20.530 1.00 49.44 403 ASN A C 1
ATOM 3205 O O . ASN A 1 403 ? 30.977 2.646 -20.441 1.00 49.44 403 ASN A O 1
ATOM 3209 N N . ASP A 1 404 ? 32.805 3.994 -20.398 1.00 42.31 404 ASP A N 1
ATOM 3210 C CA . ASP A 1 404 ? 33.756 3.104 -19.710 1.00 42.31 404 ASP A CA 1
ATOM 3211 C C . ASP A 1 404 ? 33.783 3.457 -18.212 1.00 42.31 404 ASP A C 1
ATOM 3213 O O . ASP A 1 404 ? 33.868 2.516 -17.386 1.00 42.31 404 ASP A O 1
#